Protein AF-0000000083111382 (afdb_homodimer)

Secondary structure (DSSP, 8-state):
-HHHHHHHHHHHHHHHHHHHHHHHHHHHHH-GGG--HHHHHHHHTS-HHHHHHH-SSHHHHHHTTHHHHHHHHHHHHHTS-TTS-HHHHHHHHHHH----HHHHHHHHHHHHHHTT-HHHHHHHHHHHHHHHHHHHHHHHHHTTTSTTHHHHHHHHHHHHHHHHHHHHHHHHHTTT-S-HHHHHHHHHHHHHTTSGGG-/-HHHHHHHHHHHHHHHHHHHHHHHHHHHHH-GGG--HHHHHHHHTS-HHHHHHH-SSHHHHHHTTHHHHHHHHHHHHHTS-TTS-HHHHHHHHHHH----HHHHHHHHHHHHHHTT-HHHHHHHHHHHHHHHHHHHHHHHHHTTTSTTHHHHHHHHHHHHHHHHHHHHHHHHHTTT-S-HHHHHHHHHHHHHTTSGGG-

InterPro domains:
  IPR001647 DNA-binding HTH domain, TetR-type [PF00440] (21-64)
  IPR001647 DNA-binding HTH domain, TetR-type [PR00455] (19-32)
  IPR001647 DNA-binding HTH domain, TetR-type [PR00455] (40-63)
  IPR001647 DNA-binding HTH domain, TetR-type [PS50977] (13-73)
  IPR009057 Homedomain-like superfamily [SSF46689] (7-80)
  IPR023772 DNA-binding HTH domain, TetR-type, conserved site [PS01081] (31-62)
  IPR050109 HTH-type, TetR-like transcriptional regulator [PTHR30055] (3-198)

Solvent-accessible surface area (backbone atoms only — not comparable to full-atom values): 20840 Å² total; per-residue (Å²): 119,70,66,60,56,49,51,54,51,48,48,47,51,48,48,46,48,51,42,37,52,43,37,51,51,47,30,67,74,61,32,53,91,67,55,50,63,64,56,40,13,55,75,52,71,44,47,54,69,57,42,44,74,73,31,87,42,80,68,44,55,75,51,69,58,47,69,61,50,51,52,48,49,48,51,44,46,69,70,43,63,88,84,51,42,53,66,57,38,51,52,52,29,60,68,64,49,91,61,64,62,64,57,52,47,46,45,22,37,37,39,52,72,38,53,82,38,65,64,58,47,37,51,52,39,53,49,40,52,53,48,12,50,46,42,16,51,52,46,34,70,75,35,70,83,46,83,68,33,68,61,53,15,43,34,48,9,31,24,51,29,32,21,48,50,41,25,45,45,53,37,18,64,61,68,54,70,68,60,62,71,58,43,36,50,54,34,46,48,38,46,50,54,23,42,53,94,65,90,118,70,65,59,54,50,50,53,50,49,49,48,51,47,49,46,48,50,42,38,51,42,36,51,50,47,31,67,74,61,33,52,90,68,53,50,66,64,56,40,12,55,74,51,72,44,49,54,67,58,40,45,73,71,32,87,43,80,68,43,55,74,50,69,57,49,69,60,50,50,53,48,48,47,50,42,45,70,69,43,64,89,84,51,42,52,66,58,37,51,51,51,27,60,67,62,50,89,61,62,62,64,58,53,46,47,45,21,37,39,41,51,72,39,56,82,35,65,64,60,49,39,50,52,40,53,49,38,53,53,47,12,50,48,41,15,49,52,45,34,69,76,36,70,83,46,83,68,31,68,60,52,15,42,33,50,8,31,25,51,28,31,21,49,50,39,26,46,44,52,38,16,64,62,69,55,71,70,60,64,70,58,42,36,50,54,33,47,47,38,48,49,54,22,42,54,93,64,90

Structure (mmCIF, N/CA/C/O backbone):
data_AF-0000000083111382-model_v1
#
loop_
_entity.id
_entity.type
_entity.pdbx_description
1 polymer 'TetR family transcriptional regulator'
#
loop_
_atom_site.group_PDB
_atom_site.id
_atom_site.type_symbol
_atom_site.label_atom_id
_atom_site.label_alt_id
_atom_site.label_comp_id
_atom_site.label_asym_id
_atom_site.label_entity_id
_atom_site.label_seq_id
_atom_site.pdbx_PDB_ins_code
_atom_site.Cartn_x
_atom_site.Cartn_y
_atom_site.Cartn_z
_atom_site.occupancy
_atom_site.B_iso_or_equiv
_atom_site.auth_seq_id
_atom_site.auth_comp_id
_atom_site.auth_asym_id
_atom_site.auth_atom_id
_atom_site.pdbx_PDB_model_num
ATOM 1 N N . MET A 1 1 ? 26.312 24.312 27.531 1 48.53 1 MET A N 1
ATOM 2 C CA . MET A 1 1 ? 26.391 23.5 26.312 1 48.53 1 MET A CA 1
ATOM 3 C C . MET A 1 1 ? 25 22.984 25.938 1 48.53 1 MET A C 1
ATOM 5 O O . MET A 1 1 ? 24.734 22.703 24.766 1 48.53 1 MET A O 1
ATOM 9 N N . THR A 1 2 ? 24.062 22.734 26.938 1 55.88 2 THR A N 1
ATOM 10 C CA . THR A 1 2 ? 22.734 22.203 26.688 1 55.88 2 THR A CA 1
ATOM 11 C C . THR A 1 2 ? 21.828 23.25 26.078 1 55.88 2 THR A C 1
ATOM 13 O O . THR A 1 2 ? 21.016 22.953 25.188 1 55.88 2 THR A O 1
ATOM 16 N N . ALA A 1 3 ? 22.047 24.375 26.562 1 59.69 3 ALA A N 1
ATOM 17 C CA . ALA A 1 3 ? 21.156 25.484 26.188 1 59.69 3 ALA A CA 1
ATOM 18 C C . ALA A 1 3 ? 21.422 25.922 24.75 1 59.69 3 ALA A C 1
ATOM 20 O O . ALA A 1 3 ? 20.5 26.266 24.016 1 59.69 3 ALA A O 1
ATOM 21 N N . SER A 1 4 ? 22.562 25.984 24.359 1 60.47 4 SER A N 1
ATOM 22 C CA . SER A 1 4 ? 22.969 26.391 23.016 1 60.47 4 SER A CA 1
ATOM 23 C C . SER A 1 4 ? 22.516 25.375 21.969 1 60.47 4 SER A C 1
ATOM 25 O O . SER A 1 4 ? 22.125 25.766 20.859 1 60.47 4 SER A O 1
ATOM 27 N N . THR A 1 5 ? 22.484 24.062 22.266 1 60 5 THR A N 1
ATOM 28 C CA . THR A 1 5 ? 22.031 22.969 21.406 1 60 5 THR A CA 1
ATOM 29 C C . THR A 1 5 ? 20.531 23.078 21.125 1 60 5 THR A C 1
ATOM 31 O O . THR A 1 5 ? 20.078 22.859 20 1 60 5 THR A O 1
ATOM 34 N N . ASN A 1 6 ? 19.906 23.703 22.141 1 65.94 6 ASN A N 1
ATOM 35 C CA . ASN A 1 6 ? 18.453 23.844 22.016 1 65.94 6 ASN A CA 1
ATOM 36 C C . ASN A 1 6 ? 18.094 24.984 21.062 1 65.94 6 ASN A C 1
ATOM 38 O O . ASN A 1 6 ? 17.156 24.844 20.266 1 65.94 6 ASN A O 1
ATOM 42 N N . ARG A 1 7 ? 18.859 26.016 21.172 1 67.06 7 ARG A N 1
ATOM 43 C CA . ARG A 1 7 ? 18.562 27.172 20.328 1 67.06 7 ARG A CA 1
ATOM 44 C C . ARG A 1 7 ? 18.875 26.875 18.859 1 67.06 7 ARG A C 1
ATOM 46 O O . ARG A 1 7 ? 18.125 27.266 17.969 1 67.06 7 ARG A O 1
ATOM 53 N N . HIS A 1 8 ? 20.047 26.219 18.656 1 66.25 8 HIS A N 1
ATOM 54 C CA . HIS A 1 8 ? 20.438 25.859 17.297 1 66.25 8 HIS A CA 1
ATOM 55 C C . HIS A 1 8 ? 19.438 24.906 16.672 1 66.25 8 HIS A C 1
ATOM 57 O O . HIS A 1 8 ? 19.078 25.062 15.492 1 66.25 8 HIS A O 1
ATOM 63 N N . GLU A 1 9 ? 18.969 23.984 17.438 1 67.12 9 GLU A N 1
ATOM 64 C CA . GLU A 1 9 ? 17.953 23.047 16.953 1 67.12 9 GLU A CA 1
ATOM 65 C C . GLU A 1 9 ? 16.641 23.75 16.656 1 67.12 9 GLU A C 1
ATOM 67 O O . GLU A 1 9 ? 15.977 23.422 15.664 1 67.12 9 GLU A O 1
ATOM 72 N N . LEU A 1 10 ? 16.344 24.672 17.453 1 65.19 10 LEU A N 1
ATOM 73 C CA . LEU A 1 10 ? 15.117 25.438 17.25 1 65.19 10 LEU A CA 1
ATOM 74 C C . LEU A 1 10 ? 15.234 26.312 16 1 65.19 10 LEU A C 1
ATOM 76 O O . LEU A 1 10 ? 14.266 26.438 15.242 1 65.19 10 LEU A O 1
ATOM 80 N N . ARG A 1 11 ? 16.328 26.875 15.859 1 66.81 11 ARG A N 1
ATOM 81 C CA . ARG A 1 11 ? 16.547 27.688 14.672 1 66.81 11 ARG A CA 1
ATOM 82 C C . ARG A 1 11 ? 16.5 26.844 13.406 1 66.81 11 ARG A C 1
ATOM 84 O O . ARG A 1 11 ? 15.93 27.266 12.391 1 66.81 11 ARG A O 1
ATOM 91 N N . ARG A 1 12 ? 17.078 25.703 13.461 1 66.81 12 ARG A N 1
ATOM 92 C CA . ARG A 1 12 ? 17.078 24.781 12.32 1 66.81 12 ARG A CA 1
ATOM 93 C C . ARG A 1 12 ? 15.656 24.344 11.984 1 66.81 12 ARG A C 1
ATOM 95 O O . ARG A 1 12 ? 15.289 24.266 10.812 1 66.81 12 ARG A O 1
ATOM 102 N N . ARG A 1 13 ? 14.938 24.062 12.977 1 70.12 13 ARG A N 1
ATOM 103 C CA . ARG A 1 13 ? 13.547 23.672 12.789 1 70.12 13 ARG A CA 1
ATOM 104 C C . ARG A 1 13 ? 12.734 24.812 12.188 1 70.12 13 ARG A C 1
ATOM 106 O O . ARG A 1 13 ? 11.883 24.594 11.328 1 70.12 13 ARG A O 1
ATOM 113 N N . SER A 1 14 ? 13.148 25.875 12.672 1 76.5 14 SER A N 1
ATOM 114 C CA . SER A 1 14 ? 12.461 27.062 12.164 1 76.5 14 SER A CA 1
ATOM 115 C C . SER A 1 14 ? 12.781 27.297 10.695 1 76.5 14 SER A C 1
ATOM 117 O O . SER A 1 14 ? 11.891 27.547 9.883 1 76.5 14 SER A O 1
ATOM 119 N N . THR A 1 15 ? 14.078 27.094 10.383 1 82.88 15 THR A N 1
ATOM 120 C CA . THR A 1 15 ? 14.492 27.266 9 1 82.88 15 THR A CA 1
ATOM 121 C C . THR A 1 15 ? 13.891 26.188 8.102 1 82.88 15 THR A C 1
ATOM 123 O O . THR A 1 15 ? 13.406 26.469 7.012 1 82.88 15 THR A O 1
ATOM 126 N N . HIS A 1 16 ? 13.891 25.047 8.625 1 88.44 16 HIS A N 1
ATOM 127 C CA . HIS A 1 16 ? 13.328 23.922 7.898 1 88.44 16 HIS A CA 1
ATOM 128 C C . HIS A 1 16 ? 11.859 24.156 7.562 1 88.44 16 HIS A C 1
ATOM 130 O O . HIS A 1 16 ? 11.438 23.969 6.422 1 88.44 16 HIS A O 1
ATOM 136 N N . GLU A 1 17 ? 11.234 24.625 8.523 1 85.5 17 GLU A N 1
ATOM 137 C CA . GLU A 1 17 ? 9.805 24.859 8.344 1 85.5 17 GLU A CA 1
ATOM 138 C C . GLU A 1 17 ? 9.555 26.047 7.414 1 85.5 17 GLU A C 1
ATOM 140 O O . GLU A 1 17 ? 8.633 26.016 6.598 1 85.5 17 GLU A O 1
ATOM 145 N N . ALA A 1 18 ? 10.359 27.031 7.609 1 85.62 18 ALA A N 1
ATOM 146 C CA . ALA A 1 18 ? 10.227 28.188 6.727 1 85.62 18 ALA A CA 1
ATOM 147 C C . ALA A 1 18 ? 10.477 27.797 5.273 1 85.62 18 ALA A C 1
ATOM 149 O O . ALA A 1 18 ? 9.742 28.234 4.379 1 85.62 18 ALA A O 1
ATOM 150 N N . LEU A 1 19 ? 11.43 26.984 5.102 1 90.25 19 LEU A N 1
ATOM 151 C CA . LEU A 1 19 ? 11.766 26.5 3.768 1 90.25 19 LEU A CA 1
ATOM 152 C C . LEU A 1 19 ? 10.641 25.641 3.211 1 90.25 19 LEU A C 1
ATOM 154 O O . LEU A 1 19 ? 10.289 25.75 2.035 1 90.25 19 LEU A O 1
ATOM 158 N N . ARG A 1 20 ? 10.133 24.875 4.055 1 88.31 20 ARG A N 1
ATOM 159 C CA . ARG A 1 20 ? 9.031 24.016 3.648 1 88.31 20 ARG A CA 1
ATOM 160 C C . ARG A 1 20 ? 7.82 24.844 3.219 1 88.31 20 ARG A C 1
ATOM 162 O O . ARG A 1 20 ? 7.234 24.594 2.166 1 88.31 20 ARG A O 1
ATOM 169 N N . GLN A 1 21 ? 7.547 25.828 3.984 1 84.69 21 GLN A N 1
ATOM 170 C CA . GLN A 1 21 ? 6.383 26.656 3.689 1 84.69 21 GLN A CA 1
ATOM 171 C C . GLN A 1 21 ? 6.562 27.406 2.373 1 84.69 21 GLN A C 1
ATOM 173 O O . GLN A 1 21 ? 5.625 27.516 1.577 1 84.69 21 GLN A O 1
ATOM 178 N N . ALA A 1 22 ? 7.715 27.859 2.221 1 88.12 22 ALA A N 1
ATOM 179 C CA . ALA A 1 22 ? 8.016 28.531 0.967 1 88.12 22 ALA A CA 1
ATOM 180 C C . ALA A 1 22 ? 7.879 27.594 -0.223 1 88.12 22 ALA A C 1
ATOM 182 O O . ALA A 1 22 ? 7.316 27.969 -1.257 1 88.12 22 ALA A O 1
ATOM 183 N N . ALA A 1 23 ? 8.367 26.469 -0.04 1 89.88 23 ALA A N 1
ATOM 184 C CA . ALA A 1 23 ? 8.297 25.484 -1.109 1 89.88 23 ALA A CA 1
ATOM 185 C C . ALA A 1 23 ? 6.855 25.094 -1.409 1 89.88 23 ALA A C 1
ATOM 187 O O . ALA A 1 23 ? 6.453 25.016 -2.574 1 89.88 23 ALA A O 1
ATOM 188 N N . LEU A 1 24 ? 6.113 24.922 -0.392 1 84.69 24 LEU A N 1
ATOM 189 C CA . LEU A 1 24 ? 4.715 24.531 -0.548 1 84.69 24 LEU A CA 1
ATOM 190 C C . LEU A 1 24 ? 3.93 25.625 -1.271 1 84.69 24 LEU A C 1
ATOM 192 O O . LEU A 1 24 ? 3.061 25.328 -2.096 1 84.69 24 LEU A O 1
ATOM 196 N N . LYS A 1 25 ? 4.266 26.812 -0.971 1 84.88 25 LYS A N 1
ATOM 197 C CA . LYS A 1 25 ? 3.627 27.938 -1.66 1 84.88 25 LYS A CA 1
ATOM 198 C C . LYS A 1 25 ? 3.965 27.938 -3.148 1 84.88 25 LYS A C 1
ATOM 200 O O . LYS A 1 25 ? 3.1 28.188 -3.986 1 84.88 25 LYS A O 1
ATOM 205 N N . CYS A 1 26 ? 5.156 27.641 -3.404 1 88.94 26 CYS A N 1
ATOM 206 C CA . CYS A 1 26 ? 5.59 27.562 -4.797 1 88.94 26 CYS A CA 1
ATOM 207 C C . CYS A 1 26 ? 4.852 26.453 -5.531 1 88.94 26 CYS A C 1
ATOM 209 O O . CYS A 1 26 ? 4.395 26.656 -6.66 1 88.94 26 CYS A O 1
ATOM 211 N N . PHE A 1 27 ? 4.715 25.297 -4.867 1 84.38 27 PHE A N 1
ATOM 212 C CA . PHE A 1 27 ? 3.998 24.172 -5.461 1 84.38 27 PHE A CA 1
ATOM 213 C C . PHE A 1 27 ? 2.543 24.547 -5.727 1 84.38 27 PHE A C 1
ATOM 215 O O . PHE A 1 27 ? 1.982 24.172 -6.762 1 84.38 27 PHE A O 1
ATOM 222 N N . ALA A 1 28 ? 2.023 25.25 -4.816 1 80.75 28 ALA A N 1
ATOM 223 C CA . ALA A 1 28 ? 0.614 25.625 -4.918 1 80.75 28 ALA A CA 1
ATOM 224 C C . ALA A 1 28 ? 0.381 26.562 -6.098 1 80.75 28 ALA A C 1
ATOM 226 O O . ALA A 1 28 ? -0.639 26.469 -6.785 1 80.75 28 ALA A O 1
ATOM 227 N N . HIS A 1 29 ? 1.332 27.406 -6.363 1 83.38 29 HIS A N 1
ATOM 228 C CA . HIS A 1 29 ? 1.178 28.438 -7.375 1 83.38 29 HIS A CA 1
ATOM 229 C C . HIS A 1 29 ? 1.538 27.922 -8.758 1 83.38 29 HIS A C 1
ATOM 231 O O . HIS A 1 29 ? 0.848 28.219 -9.742 1 83.38 29 HIS A O 1
ATOM 237 N N . LYS A 1 30 ? 2.586 27.078 -8.828 1 86.5 30 LYS A N 1
ATOM 238 C CA . LYS A 1 30 ? 3.143 26.75 -10.141 1 86.5 30 LYS A CA 1
ATOM 239 C C . LYS A 1 30 ? 2.922 25.281 -10.484 1 86.5 30 LYS A C 1
ATOM 241 O O . LYS A 1 30 ? 3.096 24.875 -11.633 1 86.5 30 LYS A O 1
ATOM 246 N N . GLY A 1 31 ? 2.467 24.562 -9.461 1 80.5 31 GLY A N 1
ATOM 247 C CA . GLY A 1 31 ? 2.404 23.125 -9.664 1 80.5 31 GLY A CA 1
ATOM 248 C C . GLY A 1 31 ? 3.703 22.422 -9.328 1 80.5 31 GLY A C 1
ATOM 249 O O . GLY A 1 31 ? 4.785 22.922 -9.625 1 80.5 31 GLY A O 1
ATOM 250 N N . PHE A 1 32 ? 3.639 21.375 -8.781 1 80.5 32 PHE A N 1
ATOM 251 C CA . PHE A 1 32 ? 4.789 20.625 -8.289 1 80.5 32 PHE A CA 1
ATOM 252 C C . PHE A 1 32 ? 5.758 20.312 -9.422 1 80.5 32 PHE A C 1
ATOM 254 O O . PHE A 1 32 ? 6.969 20.484 -9.273 1 80.5 32 PHE A O 1
ATOM 261 N N . ALA A 1 33 ? 5.215 19.844 -10.516 1 78 33 ALA A N 1
ATOM 262 C CA . ALA A 1 33 ? 6.039 19.406 -11.633 1 78 33 ALA A CA 1
ATOM 263 C C . ALA A 1 33 ? 6.75 20.594 -12.281 1 78 33 ALA A C 1
ATOM 265 O O . ALA A 1 33 ? 7.781 20.422 -12.945 1 78 33 ALA A O 1
ATOM 266 N N . ASN A 1 34 ? 6.332 21.688 -12 1 84.94 34 ASN A N 1
ATOM 267 C CA . ASN A 1 34 ? 6.82 22.875 -12.711 1 84.94 34 ASN A CA 1
ATOM 268 C C . ASN A 1 34 ? 7.809 23.672 -11.867 1 84.94 34 ASN A C 1
ATOM 270 O O . ASN A 1 34 ? 8.234 24.75 -12.266 1 84.94 34 ASN A O 1
ATOM 274 N N . VAL A 1 35 ? 8.062 23.188 -10.742 1 89.06 35 VAL A N 1
ATOM 275 C CA . VAL A 1 35 ? 8.961 23.906 -9.844 1 89.06 35 VAL A CA 1
ATOM 276 C C . VAL A 1 35 ? 10.266 23.125 -9.688 1 89.06 35 VAL A C 1
ATOM 278 O O . VAL A 1 35 ? 10.242 21.906 -9.492 1 89.06 35 VAL A O 1
ATOM 281 N N . THR A 1 36 ? 11.328 23.812 -9.875 1 90.69 36 THR A N 1
ATOM 282 C CA . THR A 1 36 ? 12.625 23.188 -9.688 1 90.69 36 THR A CA 1
ATOM 283 C C . THR A 1 36 ? 13.18 23.484 -8.297 1 90.69 36 THR A C 1
ATOM 285 O O . THR A 1 36 ? 12.695 24.391 -7.609 1 90.69 36 THR A O 1
ATOM 288 N N . VAL A 1 37 ? 14.172 22.75 -7.945 1 92.06 37 VAL A N 1
ATOM 289 C CA . VAL A 1 37 ? 14.812 22.969 -6.652 1 92.06 37 VAL A CA 1
ATOM 290 C C . VAL A 1 37 ? 15.508 24.328 -6.645 1 92.06 37 VAL A C 1
ATOM 292 O O . VAL A 1 37 ? 15.523 25.016 -5.625 1 92.06 37 VAL A O 1
ATOM 295 N N . ILE A 1 38 ? 16.047 24.656 -7.746 1 92.88 38 ILE A N 1
ATOM 296 C CA . ILE A 1 38 ? 16.719 25.953 -7.871 1 92.88 38 ILE A CA 1
ATOM 297 C C . ILE A 1 38 ? 15.711 27.078 -7.594 1 92.88 38 ILE A C 1
ATOM 299 O O . ILE A 1 38 ? 16 28 -6.84 1 92.88 38 ILE A O 1
ATOM 303 N N . GLU A 1 39 ? 14.57 27.016 -8.125 1 92.88 39 GLU A N 1
ATOM 304 C CA . GLU A 1 39 ? 13.516 28 -7.91 1 92.88 39 GLU A CA 1
ATOM 305 C C . GLU A 1 39 ? 13.055 28 -6.457 1 92.88 39 GLU A C 1
ATOM 307 O O . GLU A 1 39 ? 12.82 29.062 -5.871 1 92.88 39 GLU A O 1
ATOM 312 N N . LEU A 1 40 ? 12.938 26.812 -5.898 1 92.69 40 LEU A N 1
ATOM 313 C CA . LEU A 1 40 ? 12.531 26.703 -4.504 1 92.69 40 LEU A CA 1
ATOM 314 C C . LEU A 1 40 ? 13.539 27.375 -3.584 1 92.69 40 LEU A C 1
ATOM 316 O O . LEU A 1 40 ? 13.156 28.109 -2.668 1 92.69 40 LEU A O 1
ATOM 320 N N . ALA A 1 41 ? 14.781 27.094 -3.869 1 92.81 41 ALA A N 1
ATOM 321 C CA . ALA A 1 41 ? 15.852 27.703 -3.074 1 92.81 41 ALA A CA 1
ATOM 322 C C . ALA A 1 41 ? 15.828 29.219 -3.186 1 92.81 41 ALA A C 1
ATOM 324 O O . ALA A 1 41 ? 15.898 29.922 -2.176 1 92.81 41 ALA A O 1
ATOM 325 N N . ARG A 1 42 ? 15.688 29.688 -4.371 1 92 42 ARG A N 1
ATOM 326 C CA . ARG A 1 42 ? 15.648 31.125 -4.629 1 92 42 ARG A CA 1
ATOM 327 C C . ARG A 1 42 ? 14.484 31.781 -3.9 1 92 42 ARG A C 1
ATOM 329 O O . ARG A 1 42 ? 14.656 32.812 -3.238 1 92 42 ARG A O 1
ATOM 336 N N . GLU A 1 43 ? 13.367 31.203 -3.979 1 89.75 43 GLU A N 1
ATOM 337 C CA . GLU A 1 43 ? 12.164 31.734 -3.352 1 89.75 43 GLU A CA 1
ATOM 338 C C . GLU A 1 43 ? 12.281 31.734 -1.829 1 89.75 43 GLU A C 1
ATOM 340 O O . GLU A 1 43 ? 11.75 32.625 -1.155 1 89.75 43 GLU A O 1
ATOM 345 N N . ALA A 1 44 ? 12.992 30.766 -1.365 1 88.44 44 ALA A N 1
ATOM 346 C CA . ALA A 1 44 ? 13.18 30.641 0.078 1 88.44 44 ALA A CA 1
ATOM 347 C C . ALA A 1 44 ? 14.352 31.484 0.56 1 88.44 44 ALA A C 1
ATOM 349 O O . ALA A 1 44 ? 14.602 31.578 1.764 1 88.44 44 ALA A O 1
ATOM 350 N N . GLY A 1 45 ? 15.102 32.031 -0.333 1 89.81 45 GLY A N 1
ATOM 351 C CA . GLY A 1 45 ? 16.219 32.906 0.01 1 89.81 45 GLY A CA 1
ATOM 352 C C . GLY A 1 45 ? 17.453 32.156 0.461 1 89.81 45 GLY A C 1
ATOM 353 O O . GLY A 1 45 ? 18.188 32.625 1.326 1 89.81 45 GLY A O 1
ATOM 354 N N . VAL A 1 46 ? 17.516 30.969 0.028 1 93.38 46 VAL A N 1
ATOM 355 C CA . VAL A 1 46 ? 18.672 30.156 0.401 1 93.38 46 VAL A CA 1
ATOM 356 C C . VAL A 1 46 ? 19.344 29.609 -0.854 1 93.38 46 VAL A C 1
ATOM 358 O O . VAL A 1 46 ? 18.828 29.781 -1.965 1 93.38 46 VAL A O 1
ATOM 361 N N . THR A 1 47 ? 20.516 29.016 -0.659 1 93.69 47 THR A N 1
ATOM 362 C CA . THR A 1 47 ? 21.188 28.344 -1.762 1 93.69 47 THR A CA 1
ATOM 363 C C . THR A 1 47 ? 20.625 26.938 -1.979 1 93.69 47 THR A C 1
ATOM 365 O O . THR A 1 47 ? 19.969 26.391 -1.096 1 93.69 47 THR A O 1
ATOM 368 N N . GLU A 1 48 ? 20.875 26.438 -3.096 1 93.62 48 GLU A N 1
ATOM 369 C CA . GLU A 1 48 ? 20.516 25.047 -3.371 1 93.62 48 GLU A CA 1
ATOM 370 C C . GLU A 1 48 ? 21.156 24.109 -2.363 1 93.62 48 GLU A C 1
ATOM 372 O O . GLU A 1 48 ? 20.516 23.141 -1.929 1 93.62 48 GLU A O 1
ATOM 377 N N . ARG A 1 49 ? 22.359 24.453 -2.09 1 93.81 49 ARG A N 1
ATOM 378 C CA . ARG A 1 49 ? 23.078 23.625 -1.125 1 93.81 49 ARG A CA 1
ATOM 379 C C . ARG A 1 49 ? 22.359 23.609 0.225 1 93.81 49 ARG A C 1
ATOM 381 O O . ARG A 1 49 ? 22.203 22.562 0.834 1 93.81 49 ARG A O 1
ATOM 388 N N . THR A 1 50 ? 21.938 24.781 0.615 1 92.38 50 THR A N 1
ATOM 389 C CA . THR A 1 50 ? 21.203 24.906 1.871 1 92.38 50 THR A CA 1
ATOM 390 C C . THR A 1 50 ? 19.891 24.141 1.799 1 92.38 50 THR A C 1
ATOM 392 O O . THR A 1 50 ? 19.5 23.469 2.76 1 92.38 50 THR A O 1
ATOM 395 N N . PHE A 1 51 ? 19.219 24.266 0.595 1 93.94 51 PHE A N 1
ATOM 396 C CA . PHE A 1 51 ? 17.969 23.531 0.419 1 93.94 51 PHE A CA 1
ATOM 397 C C . PHE A 1 51 ? 18.172 22.031 0.619 1 93.94 51 PHE A C 1
ATOM 399 O O . PHE A 1 51 ? 17.453 21.406 1.388 1 93.94 51 PHE A O 1
ATOM 406 N N . PHE A 1 52 ? 19.234 21.516 0.082 1 93.81 52 PHE A N 1
ATOM 407 C CA . PHE A 1 52 ? 19.484 20.078 0.093 1 93.81 52 PHE A CA 1
ATOM 408 C C . PHE A 1 52 ? 19.953 19.625 1.468 1 93.81 52 PHE A C 1
ATOM 410 O O . PHE A 1 52 ? 19.875 18.438 1.798 1 93.81 52 PHE A O 1
ATOM 417 N N . ARG A 1 53 ? 20.422 20.562 2.248 1 93.62 53 ARG A N 1
ATOM 418 C CA . ARG A 1 53 ? 20.719 20.234 3.639 1 93.62 53 ARG A CA 1
ATOM 419 C C . ARG A 1 53 ? 19.453 19.906 4.414 1 93.62 53 ARG A C 1
ATOM 421 O O . ARG A 1 53 ? 19.469 19.078 5.328 1 93.62 53 ARG A O 1
ATOM 428 N N . HIS A 1 54 ? 18.359 20.5 3.922 1 92.69 54 HIS A N 1
ATOM 429 C CA . HIS A 1 54 ? 17.109 20.328 4.641 1 92.69 54 HIS A CA 1
ATOM 430 C C . HIS A 1 54 ? 16.219 19.266 3.971 1 92.69 54 HIS A C 1
ATOM 432 O O . HIS A 1 54 ? 15.484 18.547 4.645 1 92.69 54 HIS A O 1
ATOM 438 N N . PHE A 1 55 ? 16.281 19.266 2.664 1 92.44 55 PHE A N 1
ATOM 439 C CA . PHE A 1 55 ? 15.43 18.359 1.902 1 92.44 55 PHE A CA 1
ATOM 440 C C . PHE A 1 55 ? 16.234 17.641 0.824 1 92.44 55 PHE A C 1
ATOM 442 O O . PHE A 1 55 ? 16.547 18.219 -0.217 1 92.44 55 PHE A O 1
ATOM 449 N N . PRO A 1 56 ? 16.391 16.375 1.033 1 88.56 56 PRO A N 1
ATOM 450 C CA . PRO A 1 56 ? 17.219 15.633 0.071 1 88.56 56 PRO A CA 1
ATOM 451 C C . PRO A 1 56 ? 16.609 15.602 -1.327 1 88.56 56 PRO A C 1
ATOM 453 O O . PRO A 1 56 ? 17.312 15.391 -2.312 1 88.56 56 PRO A O 1
ATOM 456 N N . THR A 1 57 ? 15.273 15.711 -1.387 1 84.06 57 THR A N 1
ATOM 457 C CA . THR A 1 57 ? 14.578 15.766 -2.668 1 84.06 57 THR A CA 1
ATOM 458 C C . THR A 1 57 ? 13.414 16.75 -2.609 1 84.06 57 THR A C 1
ATOM 460 O O . THR A 1 57 ? 12.984 17.156 -1.524 1 84.06 57 THR A O 1
ATOM 463 N N . LYS A 1 58 ? 12.945 17.062 -3.771 1 84.88 58 LYS A N 1
ATOM 464 C CA . LYS A 1 58 ? 11.766 17.922 -3.881 1 84.88 58 LYS A CA 1
ATOM 465 C C . LYS A 1 58 ? 10.555 17.266 -3.215 1 84.88 58 LYS A C 1
ATOM 467 O O . LYS A 1 58 ? 9.773 17.938 -2.539 1 84.88 58 LYS A O 1
ATOM 472 N N . GLU A 1 59 ? 10.43 15.961 -3.316 1 80.69 59 GLU A N 1
ATOM 473 C CA . GLU A 1 59 ? 9.305 15.195 -2.775 1 80.69 59 GLU A CA 1
ATOM 474 C C . GLU A 1 59 ? 9.336 15.18 -1.251 1 80.69 59 GLU A C 1
ATOM 476 O O . GLU A 1 59 ? 8.281 15.148 -0.606 1 80.69 59 GLU A O 1
ATOM 481 N N . ALA A 1 60 ? 10.508 15.297 -0.746 1 83.88 60 ALA A N 1
ATOM 482 C CA . ALA A 1 60 ? 10.664 15.273 0.707 1 83.88 60 ALA A CA 1
ATOM 483 C C . ALA A 1 60 ? 9.953 16.453 1.356 1 83.88 60 ALA A C 1
ATOM 485 O O . ALA A 1 60 ? 9.5 16.359 2.502 1 83.88 60 ALA A O 1
ATOM 486 N N . VAL A 1 61 ? 9.789 17.531 0.628 1 86 61 VAL A N 1
ATOM 487 C CA . VAL A 1 61 ? 9.117 18.719 1.141 1 86 61 VAL A CA 1
ATOM 488 C C . VAL A 1 61 ? 7.66 18.391 1.452 1 86 61 VAL A C 1
ATOM 490 O O . VAL A 1 61 ? 7.125 18.844 2.471 1 86 61 VAL A O 1
ATOM 493 N N . LEU A 1 62 ? 7.051 17.594 0.629 1 81.44 62 LEU A N 1
ATOM 494 C CA . LEU A 1 62 ? 5.633 17.281 0.75 1 81.44 62 LEU A CA 1
ATOM 495 C C . LEU A 1 62 ? 5.379 16.359 1.938 1 81.44 62 LEU A C 1
ATOM 497 O O . LEU A 1 62 ? 4.301 16.391 2.535 1 81.44 62 LEU A O 1
ATOM 501 N N . PHE A 1 63 ? 6.438 15.602 2.35 1 80.25 63 PHE A N 1
ATOM 502 C CA . PHE A 1 63 ? 6.23 14.555 3.348 1 80.25 63 PHE A CA 1
ATOM 503 C C . PHE A 1 63 ? 7.008 14.859 4.621 1 80.25 63 PHE A C 1
ATOM 505 O O . PHE A 1 63 ? 7.148 14 5.492 1 80.25 63 PHE A O 1
ATOM 512 N N . ALA A 1 64 ? 7.578 16.031 4.797 1 79.88 64 ALA A N 1
ATOM 513 C CA . ALA A 1 64 ? 8.477 16.406 5.879 1 79.88 64 ALA A CA 1
ATOM 514 C C . ALA A 1 64 ? 7.812 16.234 7.238 1 79.88 64 ALA A C 1
ATOM 516 O O . ALA A 1 64 ? 8.492 16.016 8.25 1 79.88 64 ALA A O 1
ATOM 517 N N . ASP A 1 65 ? 6.5 16.188 7.398 1 77.5 65 ASP A N 1
ATOM 518 C CA . ASP A 1 65 ? 5.848 16.078 8.695 1 77.5 65 ASP A CA 1
ATOM 519 C C . ASP A 1 65 ? 5.176 14.711 8.867 1 77.5 65 ASP A C 1
ATOM 521 O O . ASP A 1 65 ? 4.285 14.547 9.703 1 77.5 65 ASP A O 1
ATOM 525 N N . TYR A 1 66 ? 5.723 13.797 8.188 1 78.62 66 TYR A N 1
ATOM 526 C CA . TYR A 1 66 ? 5.117 12.469 8.148 1 78.62 66 TYR A CA 1
ATOM 527 C C . TYR A 1 66 ? 5.168 11.805 9.516 1 78.62 66 TYR A C 1
ATOM 529 O O . TYR A 1 66 ? 4.156 11.305 10.008 1 78.62 66 TYR A O 1
ATOM 537 N N . GLU A 1 67 ? 6.285 11.891 10.203 1 80.69 67 GLU A N 1
ATOM 538 C CA . GLU A 1 67 ? 6.422 11.25 11.508 1 80.69 67 GLU A CA 1
ATOM 539 C C . GLU A 1 67 ? 5.516 11.914 12.539 1 80.69 67 GLU A C 1
ATOM 541 O O . GLU A 1 67 ? 4.898 11.234 13.359 1 80.69 67 GLU A O 1
ATOM 546 N N . THR A 1 68 ? 5.441 13.25 12.469 1 82.31 68 THR A N 1
ATOM 547 C CA . THR A 1 68 ? 4.574 13.992 13.375 1 82.31 68 THR A CA 1
ATOM 548 C C . THR A 1 68 ? 3.107 13.648 13.133 1 82.31 68 THR A C 1
ATOM 550 O O . THR A 1 68 ? 2.32 13.547 14.07 1 82.31 68 THR A O 1
ATOM 553 N N . GLN A 1 69 ? 2.795 13.414 11.922 1 84.62 69 GLN A N 1
ATOM 554 C CA . GLN A 1 69 ? 1.425 13.062 11.57 1 84.62 69 GLN A CA 1
ATOM 555 C C . GLN A 1 69 ? 1.06 11.68 12.109 1 84.62 69 GLN A C 1
ATOM 557 O O . GLN A 1 69 ? -0.06 11.469 12.578 1 84.62 69 GLN A O 1
ATOM 562 N N . LEU A 1 70 ? 1.987 10.75 12.086 1 88.75 70 LEU A N 1
ATOM 563 C CA . LEU A 1 70 ? 1.758 9.414 12.617 1 88.75 70 LEU A CA 1
ATOM 564 C C . LEU A 1 70 ? 1.518 9.461 14.125 1 88.75 70 LEU A C 1
ATOM 566 O O . LEU A 1 70 ? 0.604 8.805 14.633 1 88.75 70 LEU A O 1
ATOM 570 N N . GLU A 1 71 ? 2.367 10.234 14.773 1 90.38 71 GLU A N 1
ATOM 571 C CA . GLU A 1 71 ? 2.238 10.375 16.219 1 90.38 71 GLU A CA 1
ATOM 572 C C . GLU A 1 71 ? 0.893 10.984 16.594 1 90.38 71 GLU A C 1
ATOM 574 O O . GLU A 1 71 ? 0.245 10.539 17.547 1 90.38 71 GLU A O 1
ATOM 579 N N . TRP A 1 72 ? 0.555 11.961 15.875 1 90.31 72 TRP A N 1
ATOM 580 C CA . TRP A 1 72 ? -0.73 12.602 16.125 1 90.31 72 TRP A CA 1
ATOM 581 C C . TRP A 1 72 ? -1.879 11.617 15.938 1 90.31 72 TRP A C 1
ATOM 583 O O . TRP A 1 72 ? -2.789 11.555 16.766 1 90.31 72 TRP A O 1
ATOM 593 N N . LEU A 1 73 ? -1.879 10.859 14.867 1 92.62 73 LEU A N 1
ATOM 594 C CA . LEU A 1 73 ? -2.938 9.883 14.609 1 92.62 73 LEU A CA 1
ATOM 595 C C . LEU A 1 73 ? -3.025 8.867 15.75 1 92.62 73 LEU A C 1
ATOM 597 O O . LEU A 1 73 ? -4.117 8.555 16.219 1 92.62 73 LEU A O 1
ATOM 601 N N . ALA A 1 74 ? -1.864 8.391 16.125 1 94.69 74 ALA A N 1
ATOM 602 C CA . ALA A 1 74 ? -1.827 7.426 17.219 1 94.69 74 ALA A CA 1
ATOM 603 C C . ALA A 1 74 ? -2.451 8.008 18.484 1 94.69 74 ALA A C 1
ATOM 605 O O . ALA A 1 74 ? -3.252 7.348 19.156 1 94.69 74 ALA A O 1
ATOM 606 N N . GLU A 1 75 ? -2.129 9.227 18.766 1 94.06 75 GLU A N 1
ATOM 607 C CA . GLU A 1 75 ? -2.648 9.898 19.953 1 94.06 75 GLU A CA 1
ATOM 608 C C . GLU A 1 75 ? -4.148 10.141 19.844 1 94.06 75 GLU A C 1
ATOM 610 O O . GLU A 1 75 ? -4.891 9.953 20.812 1 94.06 75 GLU A O 1
ATOM 615 N N . ALA A 1 76 ? -4.555 10.641 18.688 1 94.56 76 ALA A N 1
ATOM 616 C CA . ALA A 1 76 ? -5.973 10.891 18.453 1 94.56 76 ALA A CA 1
ATOM 617 C C . ALA A 1 76 ? -6.793 9.617 18.625 1 94.56 76 ALA A C 1
ATOM 619 O O . ALA A 1 76 ? -7.848 9.633 19.266 1 94.56 76 ALA A O 1
ATOM 620 N N . LEU A 1 77 ? -6.305 8.523 18.109 1 96.25 77 LEU A N 1
ATOM 621 C CA . LEU A 1 77 ? -6.984 7.234 18.219 1 96.25 77 LEU A CA 1
ATOM 622 C C . LEU A 1 77 ? -7.043 6.773 19.672 1 96.25 77 LEU A C 1
ATOM 624 O O . LEU A 1 77 ? -8.078 6.281 20.125 1 96.25 77 LEU A O 1
ATOM 628 N N . ALA A 1 78 ? -5.945 6.953 20.359 1 94.62 78 ALA A N 1
ATOM 629 C CA . ALA A 1 78 ? -5.844 6.504 21.734 1 94.62 78 ALA A CA 1
ATOM 630 C C . ALA A 1 78 ? -6.855 7.23 22.625 1 94.62 78 ALA A C 1
ATOM 632 O O . ALA A 1 78 ? -7.254 6.715 23.672 1 94.62 78 ALA A O 1
ATOM 633 N N . GLN A 1 79 ? -7.277 8.422 22.219 1 94.5 79 GLN A N 1
ATOM 634 C CA . GLN A 1 79 ? -8.172 9.25 23.016 1 94.5 79 GLN A CA 1
ATOM 635 C C . GLN A 1 79 ? -9.633 8.922 22.719 1 94.5 79 GLN A C 1
ATOM 637 O O . GLN A 1 79 ? -10.531 9.438 23.391 1 94.5 79 GLN A O 1
ATOM 642 N N . ARG A 1 80 ? -9.875 8.07 21.766 1 95.75 80 ARG A N 1
ATOM 643 C CA . ARG A 1 80 ? -11.25 7.75 21.391 1 95.75 80 ARG A CA 1
ATOM 644 C C . ARG A 1 80 ? -11.906 6.871 22.453 1 95.75 80 ARG A C 1
ATOM 646 O O . ARG A 1 80 ? -11.25 6.02 23.062 1 95.75 80 ARG A O 1
ATOM 653 N N . PRO A 1 81 ? -13.266 6.992 22.641 1 95.44 81 PRO A N 1
ATOM 654 C CA . PRO A 1 81 ? -13.969 6.141 23.609 1 95.44 81 PRO A CA 1
ATOM 655 C C . PRO A 1 81 ? -13.859 4.656 23.281 1 95.44 81 PRO A C 1
ATOM 657 O O . PRO A 1 81 ? -13.938 4.27 22.109 1 95.44 81 PRO A O 1
ATOM 660 N N . PRO A 1 82 ? -13.664 3.83 24.312 1 90.94 82 PRO A N 1
ATOM 661 C CA . PRO A 1 82 ? -13.5 2.396 24.078 1 90.94 82 PRO A CA 1
ATOM 662 C C . PRO A 1 82 ? -14.734 1.751 23.453 1 90.94 82 PRO A C 1
ATOM 664 O O . PRO A 1 82 ? -14.625 0.719 22.781 1 90.94 82 PRO A O 1
ATOM 667 N N . ASP A 1 83 ? -15.859 2.328 23.578 1 91.69 83 ASP A N 1
ATOM 668 C CA . ASP A 1 83 ? -17.094 1.727 23.094 1 91.69 83 ASP A CA 1
ATOM 669 C C . ASP A 1 83 ? -17.469 2.258 21.719 1 91.69 83 ASP A C 1
ATOM 671 O O . ASP A 1 83 ? -18.453 1.809 21.109 1 91.69 83 ASP A O 1
ATOM 675 N N . GLU A 1 84 ? -16.703 3.162 21.25 1 95.44 84 GLU A N 1
ATOM 676 C CA . GLU A 1 84 ? -16.906 3.689 19.906 1 95.44 8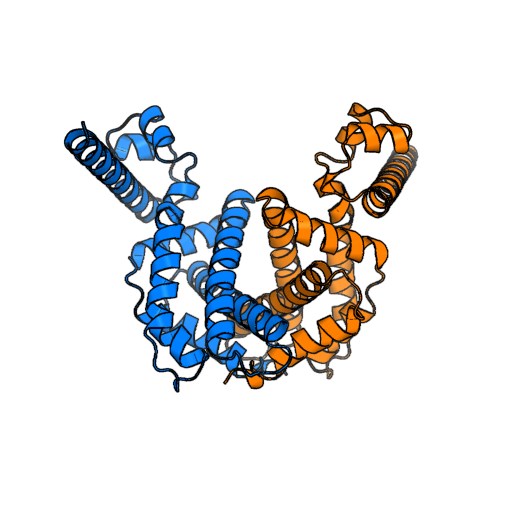4 GLU A CA 1
ATOM 677 C C . GLU A 1 84 ? -16.5 2.666 18.844 1 95.44 84 GLU A C 1
ATOM 679 O O . GLU A 1 84 ? -15.547 1.912 19.031 1 95.44 84 GLU A O 1
ATOM 684 N N . SER A 1 85 ? -17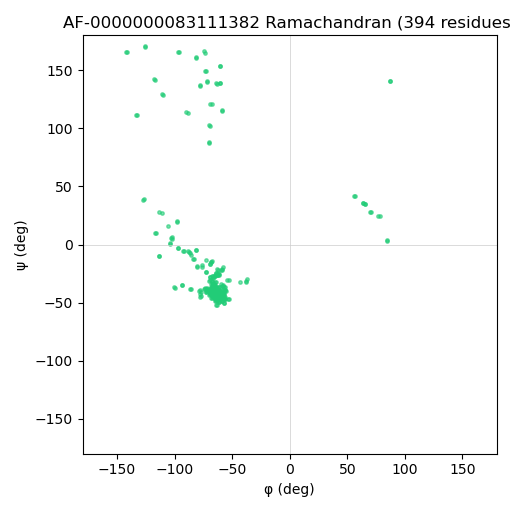.312 2.586 17.734 1 95.44 85 SER A N 1
ATOM 685 C CA . SER A 1 85 ? -16.953 1.653 16.672 1 95.44 85 SER A CA 1
ATOM 686 C C . SER A 1 85 ? -15.586 1.986 16.078 1 95.44 85 SER A C 1
ATOM 688 O O . SER A 1 85 ? -15.141 3.137 16.141 1 95.44 85 SER A O 1
ATOM 690 N N . LEU A 1 86 ? -14.945 1.018 15.555 1 96.38 86 LEU A N 1
ATOM 691 C CA . LEU A 1 86 ? -13.648 1.178 14.914 1 96.38 86 LEU A CA 1
ATOM 692 C C . LEU A 1 86 ? -13.695 2.271 13.852 1 96.38 86 LEU A C 1
ATOM 694 O O . LEU A 1 86 ? -12.844 3.164 13.836 1 96.38 86 LEU A O 1
ATOM 698 N N . PHE A 1 87 ? -14.695 2.242 13.023 1 97.31 87 PHE A N 1
ATOM 699 C CA . PHE A 1 87 ? -14.812 3.178 11.906 1 97.31 87 PHE A CA 1
ATOM 700 C C . PHE A 1 87 ? -15.07 4.59 12.414 1 97.31 87 PHE A C 1
ATOM 702 O O . PHE A 1 87 ? -14.492 5.555 11.906 1 97.31 87 PHE A O 1
ATOM 709 N N . ASP A 1 88 ? -15.922 4.699 13.43 1 96.62 88 ASP A N 1
ATOM 710 C CA . ASP A 1 88 ? -16.188 6.02 14 1 96.62 88 ASP A CA 1
ATOM 711 C C . ASP A 1 88 ? -14.922 6.594 14.648 1 96.62 88 ASP A C 1
ATOM 713 O O . ASP A 1 88 ? -14.648 7.789 14.539 1 96.62 88 ASP A O 1
ATOM 717 N N . ALA A 1 89 ? -14.195 5.766 15.328 1 96.75 89 ALA A N 1
ATOM 718 C CA . ALA A 1 89 ? -12.938 6.191 15.945 1 96.75 89 ALA A CA 1
ATOM 719 C C . ALA A 1 89 ? -11.953 6.699 14.891 1 96.75 89 ALA A C 1
ATOM 721 O O . ALA A 1 89 ? -11.344 7.758 15.07 1 96.75 89 ALA A O 1
ATOM 722 N N . VAL A 1 90 ? -11.789 5.973 13.773 1 96.62 90 VAL A N 1
ATOM 723 C CA . VAL A 1 90 ? -10.852 6.348 12.719 1 96.62 90 VAL A CA 1
ATOM 724 C C . VAL A 1 90 ? -11.32 7.641 12.047 1 96.62 90 VAL A C 1
ATOM 726 O O . VAL A 1 90 ? -10.539 8.578 11.883 1 96.62 90 VAL A O 1
ATOM 729 N N . LEU A 1 91 ? -12.633 7.723 11.75 1 96 91 LEU A N 1
ATOM 730 C CA . LEU A 1 91 ? -13.172 8.906 11.094 1 96 91 LEU A CA 1
ATOM 731 C C . LEU A 1 91 ? -13.023 10.141 11.984 1 96 91 LEU A C 1
ATOM 733 O O . LEU A 1 91 ? -12.617 11.203 11.508 1 96 91 LEU A O 1
ATOM 737 N N . ALA A 1 92 ? -13.312 9.984 13.242 1 95.44 92 ALA A N 1
ATOM 738 C CA . ALA A 1 92 ? -13.195 11.094 14.188 1 95.44 92 ALA A CA 1
ATOM 739 C C . ALA A 1 92 ? -11.742 11.539 14.32 1 95.44 92 ALA A C 1
ATOM 741 O O . ALA A 1 92 ? -11.453 12.742 14.414 1 95.44 92 ALA A O 1
ATOM 742 N N . SER A 1 93 ? -10.828 10.594 14.367 1 94.12 93 SER A N 1
ATOM 743 C CA . SER A 1 93 ? -9.406 10.906 14.516 1 94.12 93 SER A CA 1
ATOM 744 C C . SER A 1 93 ? -8.867 11.617 13.281 1 94.12 93 SER A C 1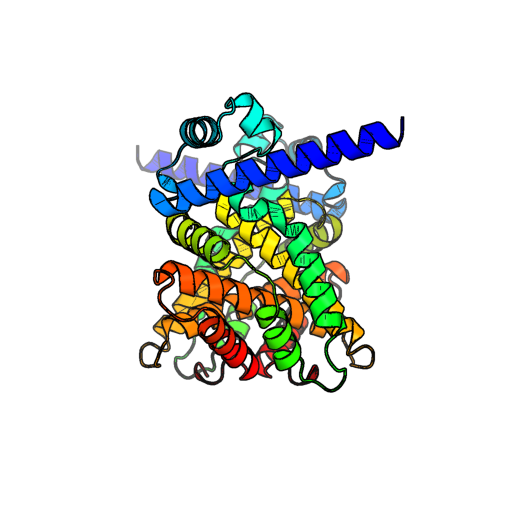
ATOM 746 O O . SER A 1 93 ? -8.094 12.57 13.398 1 94.12 93 SER A O 1
ATOM 748 N N . VAL A 1 94 ? -9.266 11.172 12.109 1 90.06 94 VAL A N 1
ATOM 749 C CA . VAL A 1 94 ? -8.82 11.797 10.867 1 90.06 94 VAL A CA 1
ATOM 750 C C . VAL A 1 94 ? -9.414 13.203 10.758 1 90.06 94 VAL A C 1
ATOM 752 O O . VAL A 1 94 ? -8.742 14.133 10.305 1 90.06 94 VAL A O 1
ATOM 755 N N . ALA A 1 95 ? -10.648 13.336 11.195 1 87.94 95 ALA A N 1
ATOM 756 C CA . ALA A 1 95 ? -11.32 14.633 11.148 1 87.94 95 ALA A CA 1
ATOM 757 C C . ALA A 1 95 ? -10.672 15.625 12.117 1 87.94 95 ALA A C 1
ATOM 759 O O . ALA A 1 95 ? -10.648 16.828 11.852 1 87.94 95 ALA A O 1
ATOM 760 N N . ALA A 1 96 ? -10.18 15.117 13.164 1 83.69 96 ALA A N 1
ATOM 761 C CA . ALA A 1 96 ? -9.594 15.961 14.203 1 83.69 96 ALA A CA 1
ATOM 762 C C . ALA A 1 96 ? -8.156 16.328 13.859 1 83.69 96 ALA A C 1
ATOM 764 O O . ALA A 1 96 ? -7.547 17.172 14.531 1 83.69 96 ALA A O 1
ATOM 765 N N . PHE A 1 97 ? -7.668 15.625 12.867 1 76.88 97 PHE A N 1
ATOM 766 C CA . PHE A 1 97 ? -6.277 15.836 12.484 1 76.88 97 PHE A CA 1
ATOM 767 C C . PHE A 1 97 ? -6.039 17.281 12.078 1 76.88 97 PHE A C 1
ATOM 769 O O . PHE A 1 97 ? -6.727 17.812 11.195 1 76.88 97 PHE A O 1
ATOM 776 N N . PRO A 1 98 ? -5.191 17.938 12.891 1 67.94 98 PRO A N 1
ATOM 777 C CA . PRO A 1 98 ? -4.844 19.312 12.484 1 67.94 98 PRO A CA 1
ATOM 778 C C . PRO A 1 98 ? -3.955 19.344 11.242 1 67.94 98 PRO A C 1
ATOM 780 O O . PRO A 1 98 ? -2.818 18.875 11.281 1 67.94 98 PRO A O 1
ATOM 783 N N . HIS A 1 99 ? -4.57 19.344 10.188 1 66.69 99 HIS A N 1
ATOM 784 C CA . HIS A 1 99 ? -3.73 19.406 9 1 66.69 99 HIS A CA 1
ATOM 785 C C . HIS A 1 99 ? -3.996 20.688 8.203 1 66.69 99 HIS A C 1
ATOM 787 O O . HIS A 1 99 ? -5.082 21.266 8.289 1 66.69 99 HIS A O 1
ATOM 793 N N . ASP A 1 100 ? -2.793 21.094 7.742 1 73.12 100 ASP A N 1
ATOM 794 C CA . ASP A 1 100 ? -2.945 22.125 6.715 1 73.12 100 ASP A CA 1
ATOM 795 C C . ASP A 1 100 ? -3.541 21.531 5.438 1 73.12 100 ASP A C 1
ATOM 797 O O . ASP A 1 100 ? -2.859 20.812 4.699 1 73.12 100 ASP A O 1
ATOM 801 N N . LEU A 1 101 ? -4.871 21.781 5.266 1 79.19 101 LEU A N 1
ATOM 802 C CA . LEU A 1 101 ? -5.602 21.219 4.137 1 79.19 101 LEU A CA 1
ATOM 803 C C . LEU A 1 101 ? -4.906 21.547 2.82 1 79.19 101 LEU A C 1
ATOM 805 O O . LEU A 1 101 ? -4.93 20.75 1.883 1 79.19 101 LEU A O 1
ATOM 809 N N . GLU A 1 102 ? -4.305 22.656 2.902 1 77.75 102 GLU A N 1
ATOM 810 C CA . GLU A 1 102 ? -3.613 23.078 1.684 1 77.75 102 GLU A CA 1
ATOM 811 C C . GLU A 1 102 ? -2.416 22.172 1.396 1 77.75 102 GLU A C 1
ATOM 813 O O . GLU A 1 102 ? -2.133 21.859 0.24 1 77.75 102 GLU A O 1
ATOM 818 N N . VAL A 1 103 ? -1.783 21.781 2.371 1 76.75 103 VAL A N 1
ATOM 819 C CA . VAL A 1 103 ? -0.651 20.875 2.207 1 76.75 103 VAL A CA 1
ATOM 820 C C . VAL A 1 103 ? -1.141 19.516 1.692 1 76.75 103 VAL A C 1
ATOM 822 O O . VAL A 1 103 ? -0.538 18.938 0.787 1 76.75 103 VAL A O 1
ATOM 825 N N . VAL A 1 104 ? -2.227 19.109 2.232 1 80.94 104 VAL A N 1
ATOM 826 C CA . VAL A 1 104 ? -2.812 17.844 1.786 1 80.94 104 VAL A CA 1
ATOM 827 C C . VAL A 1 104 ? -3.232 17.969 0.322 1 80.94 104 VAL A C 1
ATOM 829 O O . VAL A 1 104 ? -2.977 17.062 -0.476 1 80.94 104 VAL A O 1
ATOM 832 N N . ARG A 1 105 ? -3.771 19.047 0.056 1 83.88 105 ARG A N 1
ATOM 833 C CA . ARG A 1 105 ? -4.215 19.297 -1.312 1 83.88 105 ARG A CA 1
ATOM 834 C C . ARG A 1 105 ? -3.039 19.266 -2.283 1 83.88 105 ARG A C 1
ATOM 836 O O . ARG A 1 105 ? -3.135 18.703 -3.369 1 83.88 105 ARG A O 1
ATOM 843 N N . GLN A 1 106 ? -2.029 19.891 -1.917 1 77.88 106 GLN A N 1
ATOM 844 C CA . GLN A 1 106 ? -0.853 19.953 -2.777 1 77.88 106 GLN A CA 1
ATOM 845 C C . GLN A 1 106 ? -0.241 18.578 -2.975 1 77.88 106 GLN A C 1
ATOM 847 O O . GLN A 1 106 ? 0.163 18.219 -4.086 1 77.88 106 GLN A O 1
ATOM 852 N N . ALA A 1 107 ? -0.157 17.875 -1.905 1 78.38 107 ALA A N 1
ATOM 853 C CA . ALA A 1 107 ? 0.392 16.516 -1.984 1 78.38 107 ALA A CA 1
ATOM 854 C C . ALA A 1 107 ? -0.481 15.625 -2.857 1 78.38 107 ALA A C 1
ATOM 856 O O . ALA A 1 107 ? 0.03 14.859 -3.682 1 78.38 107 ALA A O 1
ATOM 857 N N . ALA A 1 108 ? -1.753 15.734 -2.652 1 82.44 108 ALA A N 1
ATOM 858 C CA . ALA A 1 108 ? -2.695 14.93 -3.43 1 82.44 108 ALA A CA 1
ATOM 859 C C . ALA A 1 108 ? -2.627 15.289 -4.91 1 82.44 108 ALA A C 1
ATOM 861 O O . ALA A 1 108 ? -2.645 14.406 -5.77 1 82.44 108 ALA A O 1
ATOM 862 N N . SER A 1 109 ? -2.51 16.547 -5.184 1 80.31 109 SER A N 1
ATOM 863 C CA . SER A 1 109 ? -2.42 17.016 -6.562 1 80.31 109 SER A CA 1
ATOM 864 C C . SER A 1 109 ? -1.113 16.578 -7.211 1 80.31 109 SER A C 1
ATOM 866 O O . SER A 1 109 ? -1.1 16.172 -8.375 1 80.31 109 SER A O 1
ATOM 868 N N . ALA A 1 110 ? -0.093 16.719 -6.48 1 75.88 110 ALA A N 1
ATOM 869 C CA . ALA A 1 110 ? 1.217 16.312 -6.992 1 75.88 110 ALA A CA 1
ATOM 870 C C . ALA A 1 110 ? 1.244 14.828 -7.336 1 75.88 110 ALA A C 1
ATOM 872 O O . ALA A 1 110 ? 1.793 14.438 -8.367 1 75.88 110 ALA A O 1
ATOM 873 N N . ARG A 1 111 ? 0.646 14.109 -6.492 1 73.62 111 ARG A N 1
ATOM 874 C CA . ARG A 1 111 ? 0.599 12.672 -6.734 1 73.62 111 ARG A CA 1
ATOM 875 C C . ARG A 1 111 ? -0.211 12.352 -7.984 1 73.62 111 ARG A C 1
ATOM 877 O O . ARG A 1 111 ? 0.172 11.484 -8.773 1 73.62 111 ARG A O 1
ATOM 884 N N . ALA A 1 112 ? -1.29 12.961 -8.023 1 73.69 112 ALA A N 1
ATOM 885 C CA . ALA A 1 112 ? -2.156 12.742 -9.18 1 73.69 112 ALA A CA 1
ATOM 886 C C . ALA A 1 112 ? -1.425 13.055 -10.477 1 73.69 112 ALA A C 1
ATOM 888 O O . ALA A 1 112 ? -1.658 12.406 -11.5 1 73.69 112 ALA A O 1
ATOM 889 N N . GLU A 1 113 ? -0.623 14.055 -10.375 1 68.88 113 GLU A N 1
ATOM 890 C CA . GLU A 1 113 ? 0.121 14.477 -11.555 1 68.88 113 GLU A CA 1
ATOM 891 C C . GLU A 1 113 ? 1.313 13.555 -11.812 1 68.88 113 GLU A C 1
ATOM 893 O O . GLU A 1 113 ? 1.646 13.273 -12.961 1 68.88 113 GLU A O 1
ATOM 898 N N . LEU A 1 114 ? 1.948 13.242 -10.727 1 57.97 114 LEU A N 1
ATOM 899 C CA . LEU A 1 114 ? 3.24 12.578 -10.852 1 57.97 114 LEU A CA 1
ATOM 900 C C . LEU A 1 114 ? 3.127 11.102 -10.5 1 57.97 114 LEU A C 1
ATOM 902 O O . LEU A 1 114 ? 4.125 10.461 -10.164 1 57.97 114 LEU A O 1
ATOM 906 N N . ILE A 1 115 ? 1.864 10.547 -10.469 1 54.75 115 ILE A N 1
ATOM 907 C CA . ILE A 1 115 ? 1.784 9.156 -10.031 1 54.75 115 ILE A CA 1
ATOM 908 C C . ILE A 1 115 ? 2.902 8.344 -10.68 1 54.75 115 ILE A C 1
ATOM 910 O O . ILE A 1 115 ? 3.449 7.43 -10.07 1 54.75 115 ILE A O 1
ATOM 914 N N . SER A 1 116 ? 3.24 8.773 -11.906 1 52.97 116 SER A N 1
ATOM 915 C CA . SER A 1 116 ? 4.156 7.938 -12.672 1 52.97 116 SER A CA 1
ATOM 916 C C . SER A 1 116 ? 5.547 7.922 -12.047 1 52.97 116 SER A C 1
ATOM 918 O O . SER A 1 116 ? 6.371 7.066 -12.375 1 52.97 116 SER A O 1
ATOM 920 N N . ALA A 1 117 ? 5.664 8.914 -11.148 1 54.44 117 ALA A N 1
ATOM 921 C CA . ALA A 1 117 ? 7.074 8.883 -10.773 1 54.44 117 ALA A CA 1
ATOM 922 C C . ALA A 1 117 ? 7.312 7.922 -9.609 1 54.44 117 ALA A C 1
ATOM 924 O O . ALA A 1 117 ? 6.566 7.93 -8.633 1 54.44 117 ALA A O 1
ATOM 925 N N . ASP A 1 118 ? 7.98 6.965 -9.93 1 60.16 118 ASP A N 1
ATOM 926 C CA . ASP A 1 118 ? 8.391 5.859 -9.07 1 60.16 118 ASP A CA 1
ATOM 927 C C . ASP A 1 118 ? 8.742 6.359 -7.668 1 60.16 118 ASP A C 1
ATOM 929 O O . ASP A 1 118 ? 8.406 5.711 -6.672 1 60.16 118 ASP A O 1
ATOM 933 N N . ARG A 1 119 ? 9.273 7.617 -7.617 1 63.69 119 ARG A N 1
ATOM 934 C CA . ARG A 1 119 ? 9.766 8.102 -6.328 1 63.69 119 ARG A CA 1
ATOM 935 C C . ARG A 1 119 ? 8.609 8.531 -5.43 1 63.69 119 ARG A C 1
ATOM 937 O O . ARG A 1 119 ? 8.602 8.219 -4.238 1 63.69 119 ARG A O 1
ATOM 944 N N . ILE A 1 120 ? 7.656 9.242 -5.977 1 65.44 120 ILE A N 1
ATOM 945 C CA . ILE A 1 120 ? 6.52 9.695 -5.184 1 65.44 120 ILE A CA 1
ATOM 946 C C . ILE A 1 120 ? 5.688 8.492 -4.734 1 65.44 120 ILE A C 1
ATOM 948 O O . ILE A 1 120 ? 5.305 8.398 -3.566 1 65.44 120 ILE A O 1
ATOM 952 N N . ALA A 1 121 ? 5.598 7.586 -5.66 1 65.25 121 ALA A N 1
ATOM 953 C CA . ALA A 1 121 ? 4.84 6.379 -5.359 1 65.25 121 ALA A CA 1
ATOM 954 C C . ALA A 1 121 ? 5.469 5.605 -4.203 1 65.25 121 ALA A C 1
ATOM 956 O O . ALA A 1 121 ? 4.766 5.113 -3.32 1 65.25 121 ALA A O 1
ATOM 957 N N . SER A 1 122 ? 6.754 5.586 -4.246 1 68.5 122 SER A N 1
ATOM 958 C CA . SER A 1 122 ? 7.477 4.887 -3.188 1 68.5 122 SER A CA 1
ATOM 959 C C . SER A 1 122 ? 7.281 5.566 -1.838 1 68.5 122 SER A C 1
ATOM 961 O O . SER A 1 122 ? 7.074 4.898 -0.823 1 68.5 122 SER A O 1
ATOM 963 N N . HIS A 1 123 ? 7.293 6.895 -1.851 1 70.81 123 HIS A N 1
ATOM 964 C CA . HIS A 1 123 ? 7.113 7.637 -0.607 1 70.81 123 HIS A CA 1
ATOM 965 C C . HIS A 1 123 ? 5.711 7.441 -0.043 1 70.81 123 HIS A C 1
ATOM 967 O O . HIS A 1 123 ? 5.547 7.207 1.156 1 70.81 123 HIS A O 1
ATOM 973 N N . LEU A 1 124 ? 4.75 7.457 -0.881 1 73.19 124 LEU A N 1
ATOM 974 C CA . LEU A 1 124 ? 3.357 7.324 -0.469 1 73.19 124 LEU A CA 1
ATOM 975 C C . LEU A 1 124 ? 3.09 5.934 0.098 1 73.19 124 LEU A C 1
ATOM 977 O O . LEU A 1 124 ? 2.301 5.781 1.033 1 73.19 124 LEU A O 1
ATOM 981 N N . ARG A 1 125 ? 3.783 5.059 -0.466 1 72.69 125 ARG A N 1
ATOM 982 C CA . ARG A 1 125 ? 3.594 3.688 -0.005 1 72.69 125 ARG A CA 1
ATOM 983 C C . ARG A 1 125 ? 4.188 3.49 1.385 1 72.69 125 ARG A C 1
ATOM 985 O O . ARG A 1 125 ? 3.621 2.775 2.213 1 72.69 125 ARG A O 1
ATOM 992 N N . VAL A 1 126 ? 5.316 4.129 1.59 1 72.69 126 VAL A N 1
ATOM 993 C CA . VAL A 1 126 ? 5.914 4.098 2.92 1 72.69 126 VAL A CA 1
ATOM 994 C C . VAL A 1 126 ? 4.969 4.754 3.926 1 72.69 126 VAL A C 1
ATOM 996 O O . VAL A 1 126 ? 4.77 4.234 5.027 1 72.69 126 VAL A O 1
ATOM 999 N N . VAL A 1 127 ? 4.391 5.793 3.471 1 76 127 VAL A N 1
ATOM 1000 C CA . VAL A 1 127 ? 3.443 6.508 4.32 1 76 127 VAL A CA 1
ATOM 1001 C C . VAL A 1 127 ? 2.242 5.613 4.621 1 76 127 VAL A C 1
ATOM 1003 O O . VAL A 1 127 ? 1.836 5.473 5.777 1 76 127 VAL A O 1
ATOM 1006 N N . GLN A 1 128 ? 1.725 4.969 3.615 1 84.25 128 GLN A N 1
ATOM 1007 C CA . GLN A 1 128 ? 0.585 4.074 3.793 1 84.25 128 GLN A CA 1
ATOM 1008 C C . GLN A 1 128 ? 0.907 2.965 4.789 1 84.25 128 GLN A C 1
ATOM 1010 O O . GLN A 1 128 ? 0.089 2.646 5.656 1 84.25 128 GLN A O 1
ATOM 1015 N N . SER A 1 129 ? 2.08 2.391 4.707 1 84.94 129 SER A N 1
ATOM 1016 C CA . SER A 1 129 ? 2.479 1.302 5.594 1 84.94 129 SER A CA 1
ATOM 1017 C C . SER A 1 129 ? 2.598 1.78 7.035 1 84.94 129 SER A C 1
ATOM 1019 O O . SER A 1 129 ? 2.26 1.047 7.969 1 84.94 129 SER A O 1
ATOM 1021 N N . SER A 1 130 ? 3.119 2.986 7.219 1 86.94 130 SER A N 1
ATOM 1022 C CA . SER A 1 130 ? 3.279 3.525 8.562 1 86.94 130 SER A CA 1
ATOM 1023 C C . SER A 1 130 ? 1.927 3.834 9.203 1 86.94 130 SER A C 1
ATOM 1025 O O . SER A 1 130 ? 1.721 3.58 10.391 1 86.94 130 SER A O 1
ATOM 1027 N N . PHE A 1 131 ? 1.074 4.352 8.383 1 90.12 131 PHE A N 1
ATOM 1028 C CA . PHE A 1 131 ? -0.278 4.578 8.883 1 90.12 131 PHE A CA 1
ATOM 1029 C C . PHE A 1 131 ? -0.961 3.258 9.219 1 90.12 131 PHE A C 1
ATOM 1031 O O . PHE A 1 131 ? -1.644 3.148 10.234 1 90.12 131 PHE A O 1
ATOM 1038 N N . ALA A 1 132 ? -0.773 2.271 8.367 1 93.56 132 ALA A N 1
ATOM 1039 C CA . ALA A 1 132 ? -1.334 0.944 8.609 1 93.56 132 ALA A CA 1
ATOM 1040 C C . ALA A 1 132 ? -0.839 0.376 9.938 1 93.56 132 ALA A C 1
ATOM 1042 O O . ALA A 1 132 ? -1.602 -0.256 10.672 1 93.56 132 ALA A O 1
ATOM 1043 N N . ALA A 1 133 ? 0.426 0.623 10.234 1 92.44 133 ALA A N 1
ATOM 1044 C CA . ALA A 1 133 ? 1.004 0.121 11.484 1 92.44 133 ALA A CA 1
ATOM 1045 C C . ALA A 1 133 ? 0.336 0.763 12.695 1 92.44 133 ALA A C 1
ATOM 1047 O O . ALA A 1 133 ? 0.044 0.084 13.68 1 92.44 133 ALA A O 1
ATOM 1048 N N . VAL A 1 134 ? 0.105 2.041 12.578 1 95.31 134 VAL A N 1
ATOM 1049 C CA . VAL A 1 134 ? -0.551 2.768 13.656 1 95.31 134 VAL A CA 1
ATOM 1050 C C . VAL A 1 134 ? -1.964 2.223 13.867 1 95.31 134 VAL A C 1
ATOM 1052 O O . VAL A 1 134 ? -2.369 1.942 14.992 1 95.31 134 VAL A O 1
ATOM 1055 N N . LEU A 1 135 ? -2.666 2.027 12.82 1 97.19 135 LEU A N 1
ATOM 1056 C CA . LEU A 1 135 ? -4.035 1.53 12.875 1 97.19 135 LEU A CA 1
ATOM 1057 C C . LEU A 1 135 ? -4.074 0.092 13.383 1 97.19 135 LEU A C 1
ATOM 1059 O O . LEU A 1 135 ? -4.949 -0.271 14.172 1 97.19 135 LEU A O 1
ATOM 1063 N N . THR A 1 136 ? -3.164 -0.703 12.922 1 96.94 136 THR A N 1
ATOM 1064 C CA . THR A 1 136 ? -3.062 -2.092 13.359 1 96.94 136 THR A CA 1
ATOM 1065 C C . THR A 1 136 ? -2.887 -2.172 14.875 1 96.94 136 THR A C 1
ATOM 1067 O O . THR A 1 136 ? -3.588 -2.932 15.547 1 96.94 136 THR A O 1
ATOM 1070 N N . GLU A 1 137 ? -2.002 -1.368 15.375 1 96.44 137 GLU A N 1
ATOM 1071 C CA . GLU A 1 137 ? -1.743 -1.379 16.812 1 96.44 137 GLU A CA 1
ATOM 1072 C C . GLU A 1 137 ? -2.959 -0.896 17.594 1 96.44 137 GLU A C 1
ATOM 1074 O O . GLU A 1 137 ? -3.293 -1.455 18.641 1 96.44 137 GLU A O 1
ATOM 1079 N N . PHE A 1 138 ? -3.576 0.065 17.078 1 96.88 138 PHE A N 1
ATOM 1080 C CA . PHE A 1 138 ? -4.793 0.568 17.703 1 96.88 138 PHE A CA 1
ATOM 1081 C C . PHE A 1 138 ? -5.848 -0.53 17.797 1 96.88 138 PHE A C 1
ATOM 1083 O O . PHE A 1 138 ? -6.434 -0.747 18.859 1 96.88 138 PHE A O 1
ATOM 1090 N N . VAL A 1 139 ? -6.07 -1.233 16.688 1 96.94 139 VAL A N 1
ATOM 1091 C CA . VAL A 1 139 ? -7.078 -2.285 16.625 1 96.94 139 VAL A CA 1
ATOM 1092 C C . VAL A 1 139 ? -6.695 -3.434 17.547 1 96.94 139 VAL A C 1
ATOM 1094 O O . VAL A 1 139 ? -7.543 -3.969 18.266 1 96.94 139 VAL A O 1
ATOM 1097 N N . ARG A 1 140 ? -5.434 -3.77 17.531 1 95.44 140 ARG A N 1
ATOM 1098 C CA . ARG A 1 140 ? -4.949 -4.852 18.391 1 95.44 140 ARG A CA 1
ATOM 1099 C C . ARG A 1 140 ? -5.18 -4.531 19.859 1 95.44 140 ARG A C 1
ATOM 1101 O O . ARG A 1 140 ? -5.672 -5.375 20.609 1 95.44 140 ARG A O 1
ATOM 1108 N N . ASN A 1 141 ? -4.848 -3.328 20.25 1 94.12 141 ASN A N 1
ATOM 1109 C CA . ASN A 1 141 ? -4.949 -2.92 21.641 1 94.12 141 ASN A CA 1
ATOM 1110 C C . ASN A 1 141 ? -6.402 -2.865 22.109 1 94.12 141 ASN A C 1
ATOM 1112 O O . ASN A 1 141 ? -6.703 -3.184 23.266 1 94.12 141 ASN A O 1
ATOM 1116 N N . ARG A 1 142 ? -7.238 -2.504 21.234 1 93.5 142 ARG A N 1
ATOM 1117 C CA . ARG A 1 142 ? -8.648 -2.346 21.578 1 93.5 142 ARG A CA 1
ATOM 1118 C C . ARG A 1 142 ? -9.359 -3.695 21.594 1 93.5 142 ARG A C 1
ATOM 1120 O O . ARG A 1 142 ? -10.461 -3.816 22.141 1 93.5 142 ARG A O 1
ATOM 1127 N N . ASN A 1 143 ? -8.75 -4.734 20.922 1 93.81 143 ASN A N 1
ATOM 1128 C CA . ASN A 1 143 ? -9.43 -6.012 20.734 1 93.81 143 ASN A CA 1
ATOM 1129 C C . ASN A 1 143 ? -8.578 -7.18 21.219 1 93.81 143 ASN A C 1
ATOM 1131 O O . ASN A 1 143 ? -8.508 -8.219 20.547 1 93.81 143 ASN A O 1
ATOM 1135 N N . ARG A 1 144 ? -7.934 -7.02 22.25 1 88.69 144 ARG A N 1
ATOM 1136 C CA . ARG A 1 144 ? -6.988 -8.008 22.75 1 88.69 144 ARG A CA 1
ATOM 1137 C C . ARG A 1 144 ? -7.68 -9.344 23.031 1 88.69 144 ARG A C 1
ATOM 1139 O O . ARG A 1 144 ? -7.059 -10.398 22.938 1 88.69 144 ARG A O 1
ATOM 1146 N N . GLY A 1 145 ? -8.922 -9.391 23.234 1 87.44 145 GLY A N 1
ATOM 1147 C CA . GLY A 1 145 ? -9.633 -10.609 23.562 1 87.44 145 GLY A CA 1
ATOM 1148 C C . GLY A 1 145 ? -10.18 -11.336 22.359 1 87.44 145 GLY A C 1
ATOM 1149 O O . GLY A 1 145 ? -10.664 -12.469 22.469 1 87.44 145 GLY A O 1
ATOM 1150 N N . VAL A 1 146 ? -10.094 -10.82 21.203 1 88.81 146 VAL A N 1
ATOM 1151 C CA . VAL A 1 146 ? -10.617 -11.406 19.984 1 88.81 146 VAL A CA 1
ATOM 1152 C C . VAL A 1 146 ? -9.68 -12.516 19.5 1 88.81 146 VAL A C 1
ATOM 1154 O O . VAL A 1 146 ? -8.461 -12.359 19.516 1 88.81 146 VAL A O 1
ATOM 1157 N N . ALA A 1 147 ? -10.273 -13.648 19.078 1 86.62 147 ALA A N 1
ATOM 1158 C CA . ALA A 1 147 ? -9.5 -14.766 18.547 1 86.62 147 ALA A CA 1
ATOM 1159 C C . ALA A 1 147 ? -8.781 -14.367 17.266 1 86.62 147 ALA A C 1
ATOM 1161 O O . ALA A 1 147 ? -9.336 -13.664 16.422 1 86.62 147 ALA A O 1
ATOM 1162 N N . GLU A 1 148 ? -7.574 -14.758 17.062 1 89.44 148 GLU A N 1
ATOM 1163 C CA . GLU A 1 148 ? -6.766 -14.484 15.891 1 89.44 148 GLU A CA 1
ATOM 1164 C C . GLU A 1 148 ? -6.652 -12.984 15.625 1 89.44 148 GLU A C 1
ATOM 1166 O O . GLU A 1 148 ? -6.816 -12.531 14.492 1 89.44 148 GLU A O 1
ATOM 1171 N N . ILE A 1 149 ? -6.469 -12.258 16.719 1 94.31 149 ILE A N 1
ATOM 1172 C CA . ILE A 1 149 ? -6.473 -10.797 16.656 1 94.31 149 ILE A CA 1
ATOM 1173 C C . ILE A 1 149 ? -5.297 -10.32 15.805 1 94.31 149 ILE A C 1
ATOM 1175 O O . ILE A 1 149 ? -5.367 -9.273 15.164 1 94.31 149 ILE A O 1
ATOM 1179 N N . ASP A 1 150 ? -4.262 -11.102 15.688 1 94.31 150 ASP A N 1
ATOM 1180 C CA . ASP A 1 150 ? -3.08 -10.656 14.961 1 94.31 150 ASP A CA 1
ATOM 1181 C C . ASP A 1 150 ? -3.398 -10.43 13.484 1 94.31 150 ASP A C 1
ATOM 1183 O O . ASP A 1 150 ? -3.178 -9.336 12.953 1 94.31 150 ASP A O 1
ATOM 1187 N N . LEU A 1 151 ? -3.986 -11.422 12.875 1 95.38 151 LEU A N 1
ATOM 1188 C CA . LEU A 1 151 ? -4.355 -11.273 11.477 1 95.38 151 LEU A CA 1
ATOM 1189 C C . LEU A 1 151 ? -5.449 -10.227 11.312 1 95.38 151 LEU A C 1
ATOM 1191 O O . LEU A 1 151 ? -5.375 -9.375 10.422 1 95.38 151 LEU A O 1
ATOM 1195 N N . ALA A 1 152 ? -6.445 -10.281 12.195 1 97 152 ALA A N 1
ATOM 1196 C CA . ALA A 1 152 ? -7.578 -9.367 12.086 1 97 152 ALA A CA 1
ATOM 1197 C C . ALA A 1 152 ? -7.121 -7.914 12.195 1 97 152 ALA A C 1
ATOM 1199 O O . ALA A 1 152 ? -7.566 -7.059 11.422 1 97 152 ALA A O 1
ATOM 1200 N N . ALA A 1 153 ? -6.219 -7.648 13.133 1 97.5 153 ALA A N 1
ATOM 1201 C CA . ALA A 1 153 ? -5.711 -6.293 13.328 1 97.5 153 ALA A CA 1
ATOM 1202 C C . ALA A 1 153 ? -4.887 -5.836 12.133 1 97.5 153 ALA A C 1
ATOM 1204 O O . ALA A 1 153 ? -4.984 -4.688 11.703 1 97.5 153 ALA A O 1
ATOM 1205 N N . GLU A 1 154 ? -4.078 -6.699 11.578 1 95.94 154 GLU A N 1
ATOM 1206 C CA . GLU A 1 154 ? -3.252 -6.363 10.43 1 95.94 154 GLU A CA 1
ATOM 1207 C C . GLU A 1 154 ? -4.105 -6.09 9.195 1 95.94 154 GLU A C 1
ATOM 1209 O O . GLU A 1 154 ? -3.83 -5.16 8.438 1 95.94 154 GLU A O 1
ATOM 1214 N N . VAL A 1 155 ? -5.102 -6.902 9.031 1 97.06 155 VAL A N 1
ATOM 1215 C CA . VAL A 1 155 ? -6.016 -6.684 7.914 1 97.06 155 VAL A CA 1
ATOM 1216 C C . VAL A 1 155 ? -6.75 -5.355 8.102 1 97.06 155 VAL A C 1
ATOM 1218 O O . VAL A 1 155 ? -6.793 -4.531 7.184 1 97.06 155 VAL A O 1
ATOM 1221 N N . ALA A 1 156 ? -7.293 -5.137 9.305 1 98 156 ALA A N 1
ATOM 1222 C CA . ALA A 1 156 ? -8.008 -3.895 9.578 1 98 156 ALA A CA 1
ATOM 1223 C C . ALA A 1 156 ? -7.121 -2.68 9.328 1 98 156 ALA A C 1
ATOM 1225 O O . ALA A 1 156 ? -7.52 -1.737 8.641 1 98 156 ALA A O 1
ATOM 1226 N N . GLY A 1 157 ? -5.914 -2.725 9.93 1 97.25 157 GLY A N 1
ATOM 1227 C CA . GLY A 1 157 ? -4.984 -1.625 9.727 1 97.25 157 GLY A CA 1
ATOM 1228 C C . GLY A 1 157 ? -4.648 -1.389 8.266 1 97.25 157 GLY A C 1
ATOM 1229 O O . GLY A 1 157 ? -4.66 -0.249 7.797 1 97.25 157 GLY A O 1
ATOM 1230 N N . GLY A 1 158 ? -4.344 -2.459 7.523 1 94.94 158 GLY A N 1
ATOM 1231 C CA . GLY A 1 158 ? -4 -2.369 6.113 1 94.94 158 GLY A CA 1
ATOM 1232 C C . GLY A 1 158 ? -5.133 -1.831 5.258 1 94.94 158 GLY A C 1
ATOM 1233 O O . GLY A 1 158 ? -4.926 -0.933 4.438 1 94.94 158 GLY A O 1
ATOM 1234 N N . VAL A 1 159 ? -6.305 -2.34 5.453 1 96.88 159 VAL A N 1
ATOM 1235 C CA . VAL A 1 159 ? -7.422 -1.973 4.59 1 96.88 159 VAL A CA 1
ATOM 1236 C C . VAL A 1 159 ? -7.891 -0.559 4.922 1 96.88 159 VAL A C 1
ATOM 1238 O O . VAL A 1 159 ? -8.258 0.207 4.031 1 96.88 159 VAL A O 1
ATOM 1241 N N . LEU A 1 160 ? -7.902 -0.185 6.234 1 97.25 160 LEU A N 1
ATOM 1242 C CA . LEU A 1 160 ? -8.273 1.176 6.602 1 97.25 160 LEU A CA 1
ATOM 1243 C C . LEU A 1 160 ? -7.277 2.186 6.047 1 97.25 160 LEU A C 1
ATOM 1245 O O . LEU A 1 160 ? -7.672 3.219 5.504 1 97.25 160 LEU A O 1
ATOM 1249 N N . ALA A 1 161 ? -6.008 1.859 6.168 1 94.75 161 ALA A N 1
ATOM 1250 C CA . ALA A 1 161 ? -4.984 2.73 5.598 1 94.75 161 ALA A CA 1
ATOM 1251 C C . ALA A 1 161 ? -5.148 2.852 4.086 1 94.75 161 ALA A C 1
ATOM 1253 O O . ALA A 1 161 ? -5.043 3.947 3.529 1 94.75 161 ALA A O 1
ATOM 1254 N N . ALA A 1 162 ? -5.395 1.724 3.451 1 93.69 162 ALA A N 1
ATOM 1255 C CA . ALA A 1 162 ? -5.621 1.745 2.008 1 93.69 162 ALA A CA 1
ATOM 1256 C C . ALA A 1 162 ? -6.828 2.611 1.655 1 93.69 162 ALA A C 1
ATOM 1258 O O . ALA A 1 162 ? -6.777 3.4 0.709 1 93.69 162 ALA A O 1
ATOM 1259 N N . GLY A 1 163 ? -7.93 2.445 2.4 1 95.38 163 GLY A N 1
ATOM 1260 C CA . GLY A 1 163 ? -9.109 3.262 2.178 1 95.38 163 GLY A CA 1
ATOM 1261 C C . GLY A 1 163 ? -8.844 4.75 2.316 1 95.38 163 GLY A C 1
ATOM 1262 O O . GLY A 1 163 ? -9.352 5.551 1.527 1 95.38 163 GLY A O 1
ATOM 1263 N N . LEU A 1 164 ? -8.094 5.109 3.322 1 93.75 164 LEU A N 1
ATOM 1264 C CA . LEU A 1 164 ? -7.758 6.508 3.553 1 93.75 164 LEU A CA 1
ATOM 1265 C C . LEU A 1 164 ? -6.898 7.055 2.416 1 93.75 164 LEU A C 1
ATOM 1267 O O . LEU A 1 164 ? -7.168 8.141 1.893 1 93.75 164 LEU A O 1
ATOM 1271 N N . VAL A 1 165 ? -5.922 6.32 1.994 1 90 165 VAL A N 1
ATOM 1272 C CA . VAL A 1 165 ? -5.004 6.754 0.946 1 90 165 VAL A CA 1
ATOM 1273 C C . VAL A 1 165 ? -5.75 6.867 -0.381 1 90 165 VAL A C 1
ATOM 1275 O O . VAL A 1 165 ? -5.582 7.844 -1.115 1 90 165 VAL A O 1
ATOM 1278 N N . VAL A 1 166 ? -6.543 5.91 -0.656 1 92.31 166 VAL A N 1
ATOM 1279 C CA . VAL A 1 166 ? -7.32 5.926 -1.891 1 92.31 166 VAL A CA 1
ATOM 1280 C C . VAL A 1 166 ? -8.227 7.156 -1.919 1 92.31 166 VAL A C 1
ATOM 1282 O O . VAL A 1 166 ? -8.383 7.793 -2.963 1 92.31 166 VAL A O 1
ATOM 1285 N N . ALA A 1 167 ? -8.844 7.465 -0.769 1 93.81 167 ALA A N 1
ATOM 1286 C CA . ALA A 1 167 ? -9.703 8.641 -0.694 1 93.81 167 ALA A CA 1
ATOM 1287 C C . ALA A 1 167 ? -8.938 9.906 -1.055 1 93.81 167 ALA A C 1
ATOM 1289 O O . ALA A 1 167 ? -9.422 10.734 -1.83 1 93.81 167 ALA A O 1
ATOM 1290 N N . VAL A 1 168 ? -7.77 10.031 -0.537 1 89.88 168 VAL A N 1
ATOM 1291 C CA . VAL A 1 168 ? -6.961 11.219 -0.791 1 89.88 168 VAL A CA 1
ATOM 1292 C C . VAL A 1 168 ? -6.512 11.242 -2.252 1 89.88 168 VAL A C 1
ATOM 1294 O O . VAL A 1 168 ? -6.527 12.289 -2.898 1 89.88 168 VAL A O 1
ATOM 1297 N N . GLU A 1 169 ? -6.109 10.109 -2.748 1 87.69 169 GLU A N 1
ATOM 1298 C CA . GLU A 1 169 ? -5.68 10.023 -4.141 1 87.69 169 GLU A CA 1
ATOM 1299 C C . GLU A 1 169 ? -6.824 10.352 -5.094 1 87.69 169 GLU A C 1
ATOM 1301 O O . GLU A 1 169 ? -6.629 11.055 -6.086 1 87.69 169 GLU A O 1
ATOM 1306 N N . ASN A 1 170 ? -7.949 9.727 -4.816 1 91.75 170 ASN A N 1
ATOM 1307 C CA . ASN A 1 170 ? -9.141 10.016 -5.613 1 91.75 170 ASN A CA 1
ATOM 1308 C C . ASN A 1 170 ? -9.484 11.5 -5.582 1 91.75 170 ASN A C 1
ATOM 1310 O O . ASN A 1 170 ? -9.797 12.086 -6.621 1 91.75 170 ASN A O 1
ATOM 1314 N N . TRP A 1 171 ? -9.445 12.078 -4.395 1 92.44 171 TRP A N 1
ATOM 1315 C CA . TRP A 1 171 ? -9.688 13.5 -4.199 1 92.44 171 TRP A CA 1
ATOM 1316 C C . TRP A 1 171 ? -8.734 14.336 -5.055 1 92.44 171 TRP A C 1
ATOM 1318 O O . TRP A 1 171 ? -9.164 15.273 -5.734 1 92.44 171 TRP A O 1
ATOM 1328 N N . GLY A 1 172 ? -7.473 14.055 -5.07 1 87.12 172 GLY A N 1
ATOM 1329 C CA . GLY A 1 172 ? -6.48 14.742 -5.879 1 87.12 172 GLY A CA 1
ATOM 1330 C C . GLY A 1 172 ? -6.719 14.602 -7.367 1 87.12 172 GLY A C 1
ATOM 1331 O O . GLY A 1 172 ? -6.617 15.578 -8.117 1 87.12 172 GLY A O 1
ATOM 1332 N N . ARG A 1 173 ? -6.977 13.406 -7.793 1 86.69 173 ARG A N 1
ATOM 1333 C CA . ARG A 1 173 ? -7.195 13.133 -9.211 1 86.69 173 ARG A CA 1
ATOM 1334 C C . ARG A 1 173 ? -8.414 13.891 -9.727 1 86.69 173 ARG A C 1
ATOM 1336 O O . ARG A 1 173 ? -8.508 14.18 -10.922 1 86.69 173 ARG A O 1
ATOM 1343 N N . ASN A 1 174 ? -9.289 14.156 -8.812 1 91.06 174 ASN A N 1
ATOM 1344 C CA . ASN A 1 174 ? -10.5 14.875 -9.188 1 91.06 174 ASN A CA 1
ATOM 1345 C C . ASN A 1 174 ? -10.383 16.359 -8.891 1 91.06 174 ASN A C 1
ATOM 1347 O O . ASN A 1 174 ? -11.391 17.047 -8.672 1 91.06 174 ASN A O 1
ATOM 1351 N N . GLY A 1 175 ? -9.188 16.812 -8.758 1 87.19 175 GLY A N 1
ATOM 1352 C CA . GLY A 1 175 ? -8.906 18.234 -8.703 1 87.19 175 GLY A CA 1
ATOM 1353 C C . GLY A 1 175 ? -9.062 18.828 -7.316 1 87.19 175 GLY A C 1
ATOM 1354 O O . GLY A 1 175 ? -9.07 20.047 -7.148 1 87.19 175 GLY A O 1
ATOM 1355 N N . CYS A 1 176 ? -9.367 17.969 -6.289 1 90.19 176 CYS A N 1
ATOM 1356 C CA . CYS A 1 176 ? -9.461 18.406 -4.902 1 90.19 176 CYS A CA 1
ATOM 1357 C C . CYS A 1 176 ? -10.625 19.375 -4.719 1 90.19 176 CYS A C 1
ATOM 1359 O O . CYS A 1 176 ? -10.516 20.344 -3.961 1 90.19 176 CYS A O 1
ATOM 1361 N N . VAL A 1 177 ? -11.703 19.203 -5.414 1 91.25 177 VAL A N 1
ATOM 1362 C CA . VAL A 1 177 ? -12.812 20.141 -5.414 1 91.25 177 VAL A CA 1
ATOM 1363 C C . VAL A 1 177 ? -13.852 19.719 -4.379 1 91.25 177 VAL A C 1
ATOM 1365 O O . VAL A 1 177 ? -14.477 20.562 -3.729 1 91.25 177 VAL A O 1
ATOM 1368 N N . ALA A 1 178 ? -14.055 18.422 -4.164 1 92.56 178 ALA A N 1
ATOM 1369 C CA . ALA A 1 178 ? -15.016 17.906 -3.197 1 92.56 178 ALA A CA 1
ATOM 1370 C C . ALA A 1 178 ? -14.516 18.094 -1.769 1 92.56 178 ALA A C 1
ATOM 1372 O O . ALA A 1 178 ? -13.359 18.484 -1.556 1 92.56 178 ALA A O 1
ATOM 1373 N N . ASP A 1 179 ? -15.375 17.969 -0.819 1 93.88 179 ASP A N 1
ATOM 1374 C CA . ASP A 1 179 ? -14.977 17.938 0.584 1 93.88 179 ASP A CA 1
ATOM 1375 C C . ASP A 1 179 ? -14.188 16.672 0.914 1 93.88 179 ASP A C 1
ATOM 1377 O O . ASP A 1 179 ? -14.695 15.562 0.743 1 93.88 179 ASP A O 1
ATOM 1381 N N . LEU A 1 180 ? -12.953 16.844 1.385 1 92.75 180 LEU A N 1
ATOM 1382 C CA . LEU A 1 180 ? -12.102 15.703 1.663 1 92.75 180 LEU A CA 1
ATOM 1383 C C . LEU A 1 180 ? -12.719 14.812 2.734 1 92.75 180 LEU A C 1
ATOM 1385 O O . LEU A 1 180 ? -12.672 13.586 2.629 1 92.75 180 LEU A O 1
ATOM 1389 N N . GLY A 1 181 ? -13.25 15.445 3.787 1 93.5 181 GLY A N 1
ATOM 1390 C CA . GLY A 1 181 ? -13.883 14.68 4.844 1 93.5 181 GLY A CA 1
ATOM 1391 C C . GLY A 1 181 ? -14.992 13.781 4.336 1 93.5 181 GLY A C 1
ATOM 1392 O O . GLY A 1 181 ? -15.109 12.625 4.762 1 93.5 181 GLY A O 1
ATOM 1393 N N . GLU A 1 182 ? -15.789 14.258 3.383 1 94.81 182 GLU A N 1
ATOM 1394 C CA . GLU A 1 182 ? -16.875 13.477 2.793 1 94.81 182 GLU A CA 1
ATOM 1395 C C . GLU A 1 182 ? -16.328 12.328 1.947 1 94.81 182 GLU A C 1
ATOM 1397 O O . GLU A 1 182 ? -16.891 11.234 1.939 1 94.81 182 GLU A O 1
ATOM 1402 N N . THR A 1 183 ? -15.242 12.609 1.223 1 95.56 183 THR A N 1
ATOM 1403 C CA . THR A 1 183 ? -14.609 11.57 0.409 1 95.56 183 THR A CA 1
ATOM 1404 C C . THR A 1 183 ? -14.047 10.461 1.288 1 95.56 183 THR A C 1
ATOM 1406 O O . THR A 1 183 ? -14.203 9.273 0.979 1 95.56 183 THR A O 1
ATOM 1409 N N . VAL A 1 184 ? -13.414 10.828 2.355 1 95.81 184 VAL A N 1
ATOM 1410 C CA . VAL A 1 184 ? -12.859 9.867 3.303 1 95.81 184 VAL A CA 1
ATOM 1411 C C . VAL A 1 184 ? -13.984 9.039 3.914 1 95.81 184 VAL A C 1
ATOM 1413 O O . VAL A 1 184 ? -13.898 7.809 3.977 1 95.81 184 VAL A O 1
ATOM 1416 N N . ALA A 1 185 ? -15.062 9.719 4.309 1 96.88 185 ALA A N 1
ATOM 1417 C CA . ALA A 1 185 ? -16.203 9.016 4.898 1 96.88 185 ALA A CA 1
ATOM 1418 C C . ALA A 1 185 ? -16.812 8.031 3.906 1 96.88 185 ALA A C 1
ATOM 1420 O O . ALA A 1 185 ? -17.156 6.902 4.273 1 96.88 185 ALA A O 1
ATOM 1421 N N . ALA A 1 186 ? -16.953 8.461 2.666 1 96.75 186 ALA A N 1
ATOM 1422 C CA . ALA A 1 186 ? -17.5 7.59 1.633 1 96.75 186 ALA A CA 1
ATOM 1423 C C . ALA A 1 186 ? -16.625 6.352 1.443 1 96.75 186 ALA A C 1
ATOM 1425 O O . ALA A 1 186 ? -17.125 5.234 1.329 1 96.75 186 ALA A O 1
ATOM 1426 N N . SER A 1 187 ? -15.328 6.555 1.4 1 97.56 187 SER A N 1
ATOM 1427 C CA . SER A 1 187 ? -14.367 5.469 1.237 1 97.56 187 SER A CA 1
ATOM 1428 C C . SER A 1 187 ? -14.453 4.477 2.395 1 97.56 187 SER A C 1
ATOM 1430 O O . SER A 1 187 ? -14.594 3.271 2.178 1 97.56 187 SER A O 1
ATOM 1432 N N . LEU A 1 188 ? -14.43 4.98 3.627 1 97.44 188 LEU A N 1
ATOM 1433 C CA . LEU A 1 188 ? -14.438 4.109 4.797 1 97.44 188 LEU A CA 1
ATOM 1434 C C . LEU A 1 188 ? -15.797 3.426 4.949 1 97.44 188 LEU A C 1
ATOM 1436 O O . LEU A 1 188 ? -15.867 2.289 5.426 1 97.44 188 LEU A O 1
ATOM 1440 N N . ASN A 1 189 ? -16.859 4.102 4.531 1 96.81 189 ASN A N 1
ATOM 1441 C CA . ASN A 1 189 ? -18.172 3.475 4.562 1 96.81 189 ASN A CA 1
ATOM 1442 C C . ASN A 1 189 ? -18.266 2.295 3.598 1 96.81 189 ASN A C 1
ATOM 1444 O O . ASN A 1 189 ? -18.953 1.312 3.871 1 96.81 189 ASN A O 1
ATOM 1448 N N . LEU A 1 190 ? -17.594 2.41 2.475 1 96.69 190 LEU A N 1
ATOM 1449 C CA . LEU A 1 190 ? -17.516 1.281 1.554 1 96.69 190 LEU A CA 1
ATOM 1450 C C . LEU A 1 190 ? -16.828 0.091 2.213 1 96.69 190 LEU A C 1
ATOM 1452 O O . LEU A 1 190 ? -17.297 -1.045 2.096 1 96.69 190 LEU A O 1
ATOM 1456 N N . VAL A 1 191 ? -15.75 0.337 2.945 1 97.31 191 VAL A N 1
ATOM 1457 C CA . VAL A 1 191 ? -15.047 -0.717 3.67 1 97.31 191 VAL A CA 1
ATOM 1458 C C . VAL A 1 191 ? -15.961 -1.311 4.738 1 97.31 191 VAL A C 1
ATOM 1460 O O . VAL A 1 191 ? -16.078 -2.533 4.859 1 97.31 191 VAL A O 1
ATOM 1463 N N . ARG A 1 192 ? -16.609 -0.409 5.441 1 96.75 192 ARG A N 1
ATOM 1464 C CA . ARG A 1 192 ? -17.516 -0.798 6.523 1 96.75 192 ARG A CA 1
ATOM 1465 C C . ARG A 1 192 ? -18.625 -1.701 6.016 1 96.75 192 ARG A C 1
ATOM 1467 O O . ARG A 1 192 ? -19.062 -2.621 6.715 1 96.75 192 ARG A O 1
ATOM 1474 N N . SER A 1 193 ? -19.094 -1.502 4.848 1 96.06 193 SER A N 1
ATOM 1475 C CA . SER A 1 193 ? -20.203 -2.264 4.273 1 96.06 193 SER A CA 1
ATOM 1476 C C . SER A 1 193 ? -19.719 -3.598 3.713 1 96.06 193 SER A C 1
ATOM 1478 O O . SER A 1 193 ? -20.516 -4.383 3.193 1 96.06 193 SER A O 1
ATOM 1480 N N . GLY A 1 194 ? -18.375 -3.84 3.721 1 96.44 194 GLY A N 1
ATOM 1481 C CA . GLY A 1 194 ? -17.812 -5.012 3.059 1 96.44 194 GLY A CA 1
ATOM 1482 C C . GLY A 1 194 ? -17.891 -4.93 1.545 1 96.44 194 GLY A C 1
ATOM 1483 O O . GLY A 1 194 ? -18.109 -5.941 0.872 1 96.44 194 GLY A O 1
ATOM 1484 N N . LEU A 1 195 ? -17.875 -3.715 1.038 1 95.88 195 LEU A N 1
ATOM 1485 C CA . LEU A 1 195 ? -17.969 -3.461 -0.395 1 95.88 195 LEU A CA 1
ATOM 1486 C C . LEU A 1 195 ? -19.312 -3.926 -0.94 1 95.88 195 LEU A C 1
ATOM 1488 O O . LEU A 1 195 ? -19.406 -4.363 -2.09 1 95.88 195 LEU A O 1
ATOM 1492 N N . ALA A 1 196 ? -20.344 -3.797 -0.205 1 91.19 196 ALA A N 1
ATOM 1493 C CA . ALA A 1 196 ? -21.688 -4.293 -0.481 1 91.19 196 ALA A CA 1
ATOM 1494 C C . ALA A 1 196 ? -22.203 -3.752 -1.808 1 91.19 196 ALA A C 1
ATOM 1496 O O . ALA A 1 196 ? -22.859 -4.473 -2.568 1 91.19 196 ALA A O 1
ATOM 1497 N N . PRO A 1 197 ? -21.875 -2.52 -2.145 1 87.44 197 PRO A N 1
ATOM 1498 C CA . PRO A 1 197 ? -22.422 -2.016 -3.41 1 87.44 197 PRO A CA 1
ATOM 1499 C C . PRO A 1 197 ? -21.812 -2.705 -4.629 1 87.44 197 PRO A C 1
ATOM 1501 O O . PRO A 1 197 ? -22.328 -2.564 -5.742 1 87.44 197 PRO A O 1
ATOM 1504 N N . LEU A 1 198 ? -20.688 -3.371 -4.461 1 87.88 198 LEU A N 1
ATOM 1505 C CA . LEU A 1 198 ? -19.969 -3.998 -5.562 1 87.88 198 LEU A CA 1
ATOM 1506 C C . LEU A 1 198 ? -20.219 -5.504 -5.586 1 87.88 198 LEU A C 1
ATOM 1508 O O . LEU A 1 198 ? -19.547 -6.234 -6.324 1 87.88 198 LEU A O 1
ATOM 1512 N N . ALA A 1 199 ? -21.125 -6.07 -4.73 1 70.75 199 ALA A N 1
ATOM 1513 C CA . ALA A 1 199 ? -21.422 -7.492 -4.555 1 70.75 199 ALA A CA 1
ATOM 1514 C C . ALA A 1 199 ? -21.953 -8.109 -5.848 1 70.75 199 ALA A C 1
ATOM 1516 O O . ALA A 1 199 ? -22.578 -7.422 -6.652 1 70.75 199 ALA A O 1
ATOM 1517 N N . MET B 1 1 ? 17.734 -11.906 -39.719 1 47.75 1 MET B N 1
ATOM 1518 C CA . MET B 1 1 ? 17.953 -11.008 -38.562 1 47.75 1 MET B CA 1
ATOM 1519 C C . MET B 1 1 ? 16.859 -11.18 -37.531 1 47.75 1 MET B C 1
ATOM 1521 O O . MET B 1 1 ? 17.094 -10.906 -36.344 1 47.75 1 MET B O 1
ATOM 1525 N N . THR B 1 2 ? 15.578 -11.562 -37.906 1 55.47 2 THR B N 1
ATOM 1526 C CA . THR B 1 2 ? 14.461 -11.719 -37 1 55.47 2 THR B CA 1
ATOM 1527 C C . THR B 1 2 ? 14.625 -12.984 -36.156 1 55.47 2 THR B C 1
ATOM 1529 O O . THR B 1 2 ? 14.312 -13 -34.969 1 55.47 2 THR B O 1
ATOM 1532 N N . ALA B 1 3 ? 15.047 -13.891 -36.812 1 60.69 3 ALA B N 1
ATOM 1533 C CA . ALA B 1 3 ? 15.125 -15.219 -36.219 1 60.69 3 ALA B CA 1
ATOM 1534 C C . ALA B 1 3 ? 16.234 -15.297 -35.188 1 60.69 3 ALA B C 1
ATOM 1536 O O . ALA B 1 3 ? 16.094 -15.969 -34.156 1 60.69 3 ALA B O 1
ATOM 1537 N N . SER B 1 4 ? 17.25 -14.742 -35.375 1 59.72 4 SER B N 1
ATOM 1538 C CA . SER B 1 4 ? 18.406 -14.719 -34.5 1 59.72 4 SER B CA 1
ATOM 1539 C C . SER B 1 4 ? 18.094 -13.922 -33.219 1 59.72 4 SER B C 1
ATOM 1541 O O . SER B 1 4 ? 18.547 -14.289 -32.125 1 59.72 4 SER B O 1
ATOM 1543 N N . THR B 1 5 ? 17.281 -12.852 -33.25 1 59.19 5 THR B N 1
ATOM 1544 C CA . THR B 1 5 ? 16.844 -12.016 -32.156 1 59.19 5 THR B CA 1
ATOM 1545 C C . THR B 1 5 ? 15.945 -12.805 -31.188 1 59.19 5 THR B C 1
ATOM 1547 O O . THR B 1 5 ? 16.062 -12.68 -29.969 1 59.19 5 THR B O 1
ATOM 1550 N N . ASN B 1 6 ? 15.289 -13.781 -31.812 1 64.62 6 ASN B N 1
ATOM 1551 C CA . ASN B 1 6 ? 14.375 -14.594 -31.031 1 64.62 6 ASN B CA 1
ATOM 1552 C C . ASN B 1 6 ? 15.125 -15.617 -30.172 1 64.62 6 ASN B C 1
ATOM 1554 O O . ASN B 1 6 ? 14.773 -15.852 -29.016 1 64.62 6 ASN B O 1
ATOM 1558 N N . ARG B 1 7 ? 16.125 -16.172 -30.797 1 65.31 7 ARG B N 1
ATOM 1559 C CA . ARG B 1 7 ? 16.875 -17.188 -30.078 1 65.31 7 ARG B CA 1
ATOM 1560 C C . ARG B 1 7 ? 17.672 -16.594 -28.938 1 65.31 7 ARG B C 1
ATOM 1562 O O . ARG B 1 7 ? 17.75 -17.172 -27.844 1 65.31 7 ARG B O 1
ATOM 1569 N N . HIS B 1 8 ? 18.312 -15.43 -29.234 1 64.88 8 HIS B N 1
ATOM 1570 C CA . HIS B 1 8 ? 19.078 -14.734 -28.219 1 64.88 8 HIS B CA 1
ATOM 1571 C C . HIS B 1 8 ? 18.188 -14.312 -27.047 1 64.88 8 HIS B C 1
ATOM 1573 O O . HIS B 1 8 ? 18.578 -14.453 -25.891 1 64.88 8 HIS B O 1
ATOM 1579 N N . GLU B 1 9 ? 17.016 -13.859 -27.359 1 66.44 9 GLU B N 1
ATOM 1580 C CA . GLU B 1 9 ? 16.047 -13.469 -26.328 1 66.44 9 GLU B CA 1
ATOM 1581 C C . GLU B 1 9 ? 15.586 -14.68 -25.516 1 66.44 9 GLU B C 1
ATOM 1583 O O . GLU B 1 9 ? 15.43 -14.594 -24.297 1 66.44 9 GLU B O 1
ATOM 1588 N N . LEU B 1 10 ? 15.422 -15.711 -26.188 1 63.38 10 LEU B N 1
ATOM 1589 C CA . LEU B 1 10 ? 15.016 -16.953 -25.531 1 63.38 10 LEU B CA 1
ATOM 1590 C C . LEU B 1 10 ? 16.125 -17.484 -24.625 1 63.38 10 LEU B C 1
ATOM 1592 O O . LEU B 1 10 ? 15.867 -17.953 -23.531 1 63.38 10 LEU B O 1
ATOM 1596 N N . ARG B 1 11 ? 17.266 -17.406 -25.141 1 65.25 11 ARG B N 1
ATOM 1597 C CA . ARG B 1 11 ? 18.406 -17.844 -24.328 1 65.25 11 ARG B CA 1
ATOM 1598 C C . ARG B 1 11 ? 18.578 -16.969 -23.094 1 65.25 11 ARG B C 1
ATOM 1600 O O . ARG B 1 11 ? 18.859 -17.469 -22 1 65.25 11 ARG B O 1
ATOM 1607 N N . ARG B 1 12 ? 18.406 -15.711 -23.312 1 64.62 12 ARG B N 1
ATOM 1608 C CA . ARG B 1 12 ? 18.516 -14.773 -22.203 1 64.62 12 ARG B CA 1
ATOM 1609 C C . ARG B 1 12 ? 17.438 -15.039 -21.156 1 64.62 12 ARG B C 1
ATOM 1611 O O . ARG B 1 12 ? 17.703 -14.992 -19.953 1 64.62 12 ARG B O 1
ATOM 1618 N N . ARG B 1 13 ? 16.281 -15.281 -21.594 1 69.38 13 ARG B N 1
ATOM 1619 C CA . ARG B 1 13 ? 15.18 -15.594 -20.703 1 69.38 13 ARG B CA 1
ATOM 1620 C C . ARG B 1 13 ? 15.438 -16.891 -19.938 1 69.38 13 ARG B C 1
ATOM 1622 O O . ARG B 1 13 ? 15.125 -17 -18.75 1 69.38 13 ARG B O 1
ATOM 1629 N N . SER B 1 14 ? 16.031 -17.672 -20.703 1 75.81 14 SER B N 1
ATOM 1630 C CA . SER B 1 14 ? 16.344 -18.953 -20.078 1 75.81 14 SER B CA 1
ATOM 1631 C C . SER B 1 14 ? 17.422 -18.797 -19 1 75.81 14 SER B C 1
ATOM 1633 O O . SER B 1 14 ? 17.297 -19.344 -17.906 1 75.81 14 SER B O 1
ATOM 1635 N N . THR B 1 15 ? 18.406 -17.953 -19.344 1 82.38 15 THR B N 1
ATOM 1636 C CA . THR B 1 15 ? 19.469 -17.719 -18.375 1 82.38 15 THR B CA 1
ATOM 1637 C C . THR B 1 15 ? 18.938 -16.953 -17.156 1 82.38 15 THR B C 1
ATOM 1639 O O . THR B 1 15 ? 19.266 -17.281 -16.016 1 82.38 15 THR B O 1
ATOM 1642 N N . HIS B 1 16 ? 18.125 -16.031 -17.469 1 87.94 16 HIS B N 1
ATOM 1643 C CA . HIS B 1 16 ? 17.516 -15.234 -16.406 1 87.94 16 HIS B CA 1
ATOM 1644 C C . HIS B 1 16 ? 16.734 -16.109 -15.43 1 87.94 16 HIS B C 1
ATOM 1646 O O . HIS B 1 16 ? 16.891 -15.992 -14.211 1 87.94 16 HIS B O 1
ATOM 1652 N N . GLU B 1 17 ? 16.047 -16.953 -16.016 1 85 17 GLU B N 1
ATOM 1653 C CA . GLU B 1 17 ? 15.211 -17.828 -15.195 1 85 17 GLU B CA 1
ATOM 1654 C C . GLU B 1 17 ? 16.062 -18.844 -14.438 1 85 17 GLU B C 1
ATOM 1656 O O . GLU B 1 17 ? 15.781 -19.156 -13.281 1 85 17 GLU B O 1
ATOM 1661 N N . ALA B 1 18 ? 17.047 -19.312 -15.125 1 84.88 18 ALA B N 1
ATOM 1662 C CA . ALA B 1 18 ? 17.953 -20.25 -14.469 1 84.88 18 ALA B CA 1
ATOM 1663 C C . ALA B 1 18 ? 18.641 -19.594 -13.281 1 84.88 18 ALA B C 1
ATOM 1665 O O . ALA B 1 18 ? 18.766 -20.203 -12.211 1 84.88 18 ALA B O 1
ATOM 1666 N N . LEU B 1 19 ? 19.031 -18.406 -13.492 1 89.75 19 LEU B N 1
ATOM 1667 C CA . LEU B 1 19 ? 19.672 -17.641 -12.438 1 89.75 19 LEU B CA 1
ATOM 1668 C C . LEU B 1 19 ? 18.719 -17.375 -11.289 1 89.75 19 LEU B C 1
ATOM 1670 O O . LEU B 1 19 ? 19.094 -17.469 -10.117 1 89.75 19 LEU B O 1
ATOM 1674 N N . ARG B 1 20 ? 17.578 -17.078 -11.672 1 87.81 20 ARG B N 1
ATOM 1675 C CA . ARG B 1 20 ? 16.547 -16.812 -10.656 1 87.81 20 ARG B CA 1
ATOM 1676 C C . ARG B 1 20 ? 16.297 -18.062 -9.812 1 87.81 20 ARG B C 1
ATOM 1678 O O . ARG B 1 20 ? 16.25 -17.984 -8.578 1 87.81 20 ARG B O 1
ATOM 1685 N N . GLN B 1 21 ? 16.203 -19.141 -10.469 1 84 21 GLN B N 1
ATOM 1686 C CA . GLN B 1 21 ? 15.906 -20.391 -9.758 1 84 21 GLN B CA 1
ATOM 1687 C C . GLN B 1 21 ? 17.047 -20.766 -8.82 1 84 21 GLN B C 1
ATOM 1689 O O . GLN B 1 21 ? 16.812 -21.188 -7.691 1 84 21 GLN B O 1
ATOM 1694 N N . ALA B 1 22 ? 18.172 -20.562 -9.32 1 87.31 22 ALA B N 1
ATOM 1695 C CA . ALA B 1 22 ? 19.344 -20.828 -8.484 1 87.31 22 ALA B CA 1
ATOM 1696 C C . ALA B 1 22 ? 19.375 -19.922 -7.262 1 87.31 22 ALA B C 1
ATOM 1698 O O . ALA B 1 22 ? 19.656 -20.375 -6.148 1 87.31 22 ALA B O 1
ATOM 1699 N N . ALA B 1 23 ? 19.094 -18.75 -7.504 1 89.44 23 ALA B N 1
ATOM 1700 C CA . ALA B 1 23 ? 19.078 -17.781 -6.414 1 89.44 23 ALA B CA 1
ATOM 1701 C C . ALA B 1 23 ? 18 -18.109 -5.391 1 89.44 23 ALA B C 1
ATOM 1703 O O . ALA B 1 23 ? 18.25 -18.062 -4.184 1 89.44 23 ALA B O 1
ATOM 1704 N N . LEU B 1 24 ? 16.891 -18.453 -5.879 1 84 24 LEU B N 1
ATOM 1705 C CA . LEU B 1 24 ? 15.766 -18.781 -5.004 1 84 24 LEU B CA 1
ATOM 1706 C C . LEU B 1 24 ? 16.078 -20 -4.148 1 84 24 LEU B C 1
ATOM 1708 O O . LEU B 1 24 ? 15.719 -20.047 -2.973 1 84 24 LEU B O 1
ATOM 1712 N N . LYS B 1 25 ? 16.75 -20.906 -4.73 1 84.12 25 LYS B N 1
ATOM 1713 C CA . LYS B 1 25 ? 17.172 -22.094 -3.98 1 84.12 25 LYS B CA 1
ATOM 1714 C C . LYS B 1 25 ? 18.141 -21.719 -2.867 1 84.12 25 LYS B C 1
ATOM 1716 O O . LYS B 1 25 ? 18.062 -22.25 -1.757 1 84.12 25 LYS B O 1
ATOM 1721 N N . CYS B 1 26 ? 18.984 -20.859 -3.197 1 88.38 26 CYS B N 1
ATOM 1722 C CA . CYS B 1 26 ? 19.953 -20.391 -2.201 1 88.38 26 CYS B CA 1
ATOM 1723 C C . CYS B 1 26 ? 19.234 -19.688 -1.052 1 88.38 26 CYS B C 1
ATOM 1725 O O . CYS B 1 26 ? 19.562 -19.922 0.116 1 88.38 26 CYS B O 1
ATOM 1727 N N . PHE B 1 27 ? 18.25 -18.844 -1.409 1 83.75 27 PHE B N 1
ATOM 1728 C CA . PHE B 1 27 ? 17.484 -18.141 -0.391 1 83.75 27 PHE B CA 1
ATOM 1729 C C . PHE B 1 27 ? 16.75 -19.125 0.504 1 83.75 27 PHE B C 1
ATOM 1731 O O . PHE B 1 27 ? 16.672 -18.938 1.719 1 83.75 27 PHE B O 1
ATOM 1738 N N . ALA B 1 28 ? 16.266 -20.125 -0.121 1 80.06 28 ALA B N 1
ATOM 1739 C CA . ALA B 1 28 ? 15.477 -21.109 0.611 1 80.06 28 ALA B CA 1
ATOM 1740 C C . ALA B 1 28 ? 16.344 -21.875 1.609 1 80.06 28 ALA B C 1
ATOM 1742 O O . ALA B 1 28 ? 15.898 -22.172 2.717 1 80.06 28 ALA B O 1
ATOM 1743 N N . HIS B 1 29 ? 17.578 -22.094 1.252 1 83.19 29 HIS B N 1
ATOM 1744 C CA . HIS B 1 29 ? 18.469 -22.922 2.051 1 83.19 29 HIS B CA 1
ATOM 1745 C C . HIS B 1 29 ? 19.156 -22.109 3.137 1 83.19 29 HIS B C 1
ATOM 1747 O O . HIS B 1 29 ? 19.281 -22.562 4.277 1 83.19 29 HIS B O 1
ATOM 1753 N N . LYS B 1 30 ? 19.531 -20.875 2.789 1 86.38 30 LYS B N 1
ATOM 1754 C CA . LYS B 1 30 ? 20.422 -20.141 3.686 1 86.38 30 LYS B CA 1
ATOM 1755 C C . LYS B 1 30 ? 19.719 -18.938 4.297 1 86.38 30 LYS B C 1
ATOM 1757 O O . LYS B 1 30 ? 20.203 -18.344 5.258 1 86.38 30 LYS B O 1
ATOM 1762 N N . GLY B 1 31 ? 18.547 -18.672 3.748 1 80.25 31 GLY B N 1
ATOM 1763 C CA . GLY B 1 31 ? 17.906 -17.438 4.152 1 80.25 31 GLY B CA 1
ATOM 1764 C C . GLY B 1 31 ? 18.328 -16.234 3.32 1 80.25 31 GLY B C 1
ATOM 1765 O O . GLY B 1 31 ? 19.5 -16.109 2.965 1 80.25 31 GLY B O 1
ATOM 1766 N N . PHE B 1 32 ? 17.5 -15.438 3.037 1 80.19 32 PHE B N 1
ATOM 1767 C CA . PHE B 1 32 ? 17.719 -14.297 2.154 1 80.19 32 PHE B CA 1
ATOM 1768 C C . PHE B 1 32 ? 18.844 -13.406 2.686 1 80.19 32 PHE B C 1
ATOM 1770 O O . PHE B 1 32 ? 19.719 -12.984 1.929 1 80.19 32 PHE B O 1
ATOM 1777 N N . ALA B 1 33 ? 18.766 -13.125 3.957 1 77.88 33 ALA B N 1
ATOM 1778 C CA . ALA B 1 33 ? 19.703 -12.188 4.566 1 77.88 33 ALA B CA 1
ATOM 1779 C C . ALA B 1 33 ? 21.109 -12.766 4.605 1 77.88 33 ALA B C 1
ATOM 1781 O O . ALA B 1 33 ? 22.094 -12.031 4.688 1 77.88 33 ALA B O 1
ATOM 1782 N N . ASN B 1 34 ? 21.203 -13.953 4.418 1 85 34 ASN B N 1
ATOM 1783 C CA . ASN B 1 34 ? 22.469 -14.625 4.625 1 85 34 ASN B CA 1
ATOM 1784 C C . ASN B 1 34 ? 23.156 -14.953 3.299 1 85 34 ASN B C 1
ATOM 1786 O O . ASN B 1 34 ? 24.203 -15.609 3.279 1 85 34 ASN B O 1
ATOM 1790 N N . VAL B 1 35 ? 22.531 -14.578 2.275 1 88.81 35 VAL B N 1
ATOM 1791 C CA . VAL B 1 35 ? 23.094 -14.883 0.962 1 88.81 35 VAL B CA 1
ATOM 1792 C C . VAL B 1 35 ? 23.578 -13.602 0.295 1 88.81 35 VAL B C 1
ATOM 1794 O O . VAL B 1 35 ? 22.875 -12.586 0.305 1 88.81 35 VAL B O 1
ATOM 1797 N N . THR B 1 36 ? 24.781 -13.648 -0.143 1 90.62 36 THR B N 1
ATOM 1798 C CA . THR B 1 36 ? 25.312 -12.5 -0.854 1 90.62 36 THR B CA 1
ATOM 1799 C C . THR B 1 36 ? 25.188 -12.68 -2.363 1 90.62 36 THR B C 1
ATOM 1801 O O . THR B 1 36 ? 24.922 -13.789 -2.84 1 90.62 36 THR B O 1
ATOM 1804 N N . VAL B 1 37 ? 25.359 -11.617 -3.045 1 91.94 37 VAL B N 1
ATOM 1805 C CA . VAL B 1 37 ? 25.297 -11.68 -4.5 1 91.94 37 VAL B CA 1
ATOM 1806 C C . VAL B 1 37 ? 26.453 -12.508 -5.039 1 91.94 37 VAL B C 1
ATOM 1808 O O . VAL B 1 37 ? 26.312 -13.234 -6.023 1 91.94 37 VAL B O 1
ATOM 1811 N N . ILE B 1 38 ? 27.562 -12.367 -4.414 1 92.75 38 ILE B N 1
ATOM 1812 C CA . ILE B 1 38 ? 28.719 -13.148 -4.809 1 92.75 38 ILE B CA 1
ATOM 1813 C C . ILE B 1 38 ? 28.406 -14.633 -4.715 1 92.75 38 ILE B C 1
ATOM 1815 O O . ILE B 1 38 ? 28.703 -15.398 -5.641 1 92.75 38 ILE B O 1
ATOM 1819 N N . GLU B 1 39 ? 27.812 -15.078 -3.691 1 92.69 39 GLU B N 1
ATOM 1820 C CA . GLU B 1 39 ? 27.422 -16.469 -3.498 1 92.69 39 GLU B CA 1
ATOM 1821 C C . GLU B 1 39 ? 26.375 -16.891 -4.52 1 92.69 39 GLU B C 1
ATOM 1823 O O . GLU B 1 39 ? 26.438 -18 -5.059 1 92.69 39 GLU B O 1
ATOM 1828 N N . LEU B 1 40 ? 25.453 -16 -4.773 1 92.44 40 LEU B N 1
ATOM 1829 C CA . LEU B 1 40 ? 24.406 -16.297 -5.758 1 92.44 40 LEU B CA 1
ATOM 1830 C C . LEU B 1 40 ? 25.016 -16.516 -7.137 1 92.44 40 LEU B C 1
ATOM 1832 O O . LEU B 1 40 ? 24.641 -17.453 -7.84 1 92.44 40 LEU B O 1
ATOM 1836 N N . ALA B 1 41 ? 25.906 -15.617 -7.473 1 92.62 41 ALA B N 1
ATOM 1837 C CA . ALA B 1 41 ? 26.578 -15.727 -8.766 1 92.62 41 ALA B CA 1
ATOM 1838 C C . ALA B 1 41 ? 27.359 -17.031 -8.867 1 92.62 41 ALA B C 1
ATOM 1840 O O . ALA B 1 41 ? 27.266 -17.734 -9.875 1 92.62 41 ALA B O 1
ATOM 1841 N N . ARG B 1 42 ? 28.062 -17.328 -7.848 1 91.94 42 ARG B N 1
ATOM 1842 C CA . ARG B 1 42 ? 28.859 -18.562 -7.805 1 91.94 42 ARG B CA 1
ATOM 1843 C C . ARG B 1 42 ? 27.984 -19.797 -7.949 1 91.94 42 ARG B C 1
ATOM 1845 O O . ARG B 1 42 ? 28.281 -20.688 -8.75 1 91.94 42 ARG B O 1
ATOM 1852 N N . GLU B 1 43 ? 26.938 -19.828 -7.246 1 89.56 43 GLU B N 1
ATOM 1853 C CA . GLU B 1 43 ? 26 -20.953 -7.27 1 89.56 43 GLU B CA 1
ATOM 1854 C C . GLU B 1 43 ? 25.344 -21.109 -8.633 1 89.56 43 GLU B C 1
ATOM 1856 O O . GLU B 1 43 ? 25.062 -22.219 -9.078 1 89.56 43 GLU B O 1
ATOM 1861 N N . ALA B 1 44 ? 25.172 -20 -9.258 1 88.31 44 ALA B N 1
ATOM 1862 C CA . ALA B 1 44 ? 24.531 -19.984 -10.578 1 88.31 44 ALA B CA 1
ATOM 1863 C C . ALA B 1 44 ? 25.562 -20.203 -11.688 1 88.31 44 ALA B C 1
ATOM 1865 O O . ALA B 1 44 ? 25.203 -20.328 -12.859 1 88.31 44 ALA B O 1
ATOM 1866 N N . GLY B 1 45 ? 26.812 -20.219 -11.359 1 89.75 45 GLY B N 1
ATOM 1867 C CA . GLY B 1 45 ? 27.875 -20.469 -12.32 1 89.75 45 GLY B CA 1
ATOM 1868 C C . GLY B 1 45 ? 28.172 -19.281 -13.203 1 89.75 45 GLY B C 1
ATOM 1869 O O . GLY B 1 45 ? 28.516 -19.438 -14.383 1 89.75 45 GLY B O 1
ATOM 1870 N N . VAL B 1 46 ? 27.859 -18.172 -12.695 1 93.25 46 VAL B N 1
ATOM 1871 C CA . VAL B 1 46 ? 28.109 -16.953 -13.469 1 93.25 46 VAL B CA 1
ATOM 1872 C C . V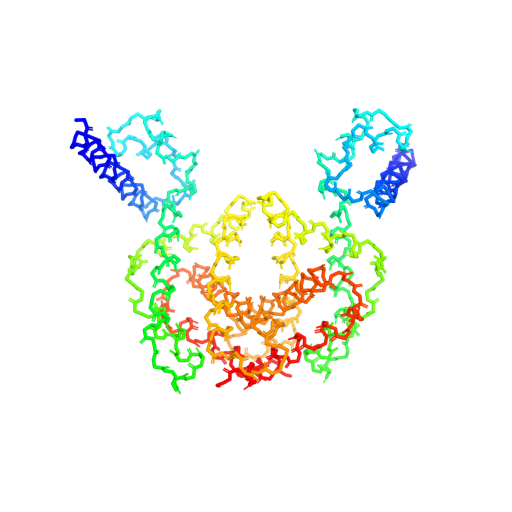AL B 1 46 ? 28.938 -15.977 -12.648 1 93.25 46 VAL B C 1
ATOM 1874 O O . VAL B 1 46 ? 29.203 -16.219 -11.469 1 93.25 46 VAL B O 1
ATOM 1877 N N . THR B 1 47 ? 29.406 -14.93 -13.305 1 93.62 47 THR B N 1
ATOM 1878 C CA . THR B 1 47 ? 30.125 -13.867 -12.594 1 93.62 47 THR B CA 1
ATOM 1879 C C . THR B 1 47 ? 29.141 -12.906 -11.938 1 93.62 47 THR B C 1
ATOM 1881 O O . THR B 1 47 ? 27.953 -12.875 -12.297 1 93.62 47 THR B O 1
ATOM 1884 N N . GLU B 1 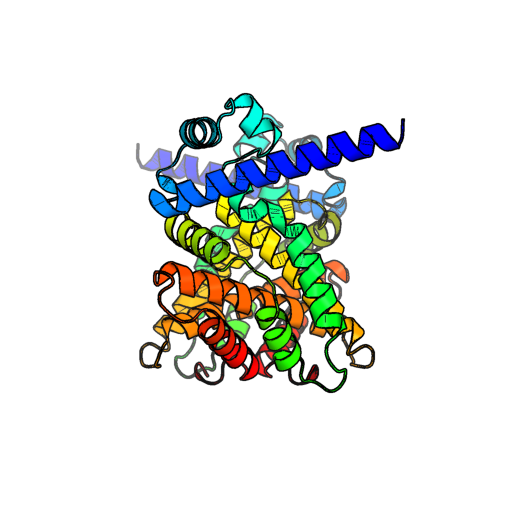48 ? 29.609 -12.203 -11.008 1 93.5 48 GLU B N 1
ATOM 1885 C CA . GLU B 1 48 ? 28.812 -11.148 -10.398 1 93.5 48 GLU B CA 1
ATOM 1886 C C . GLU B 1 48 ? 28.312 -10.156 -11.445 1 93.5 48 GLU B C 1
ATOM 1888 O O . GLU B 1 48 ? 27.172 -9.688 -11.375 1 93.5 48 GLU B O 1
ATOM 1893 N N . ARG B 1 49 ? 29.203 -9.898 -12.32 1 93.56 49 ARG B N 1
ATOM 1894 C CA . ARG B 1 49 ? 28.859 -8.969 -13.391 1 93.56 49 ARG B CA 1
ATOM 1895 C C . ARG B 1 49 ? 27.672 -9.492 -14.203 1 93.56 49 ARG B C 1
ATOM 1897 O O . ARG B 1 49 ? 26.734 -8.75 -14.492 1 93.56 49 ARG B O 1
ATOM 1904 N N . THR B 1 50 ? 27.75 -10.758 -14.492 1 92.19 50 THR B N 1
ATOM 1905 C CA . THR B 1 50 ? 26.656 -11.391 -15.234 1 92.19 50 THR B CA 1
ATOM 1906 C C . THR B 1 50 ? 25.359 -11.375 -14.414 1 92.19 50 THR B C 1
ATOM 1908 O O . THR B 1 50 ? 24.281 -11.125 -14.953 1 92.19 50 THR B O 1
ATOM 1911 N N . PHE B 1 51 ? 25.531 -11.648 -13.07 1 93.75 51 PHE B N 1
ATOM 1912 C CA . PHE B 1 51 ? 24.359 -11.609 -12.203 1 93.75 51 PHE B CA 1
ATOM 1913 C C . PHE B 1 51 ? 23.688 -10.242 -12.266 1 93.75 51 PHE B C 1
ATOM 1915 O O . PHE B 1 51 ? 22.469 -10.156 -12.484 1 93.75 51 PHE B O 1
ATOM 1922 N N . PHE B 1 52 ? 24.453 -9.195 -12.25 1 93.62 52 PHE B N 1
ATOM 1923 C CA . PHE B 1 52 ? 23.922 -7.836 -12.188 1 93.62 52 PHE B CA 1
ATOM 1924 C C . PHE B 1 52 ? 23.375 -7.402 -13.539 1 93.62 52 PHE B C 1
ATOM 1926 O O . PHE B 1 52 ? 22.562 -6.469 -13.609 1 93.62 52 PHE B O 1
ATOM 1933 N N . ARG B 1 53 ? 23.781 -8.102 -14.562 1 93.38 53 ARG B N 1
ATOM 1934 C CA . ARG B 1 53 ? 23.156 -7.863 -15.859 1 93.38 53 ARG B CA 1
ATOM 1935 C C . ARG B 1 53 ? 21.703 -8.305 -15.859 1 93.38 53 ARG B C 1
ATOM 1937 O O . ARG B 1 53 ? 20.859 -7.707 -16.547 1 93.38 53 ARG B O 1
ATOM 1944 N N . HIS B 1 54 ? 21.453 -9.289 -14.992 1 92.38 54 HIS B N 1
ATOM 1945 C CA . HIS B 1 54 ? 20.109 -9.852 -14.969 1 92.38 54 HIS B CA 1
ATOM 1946 C C . HIS B 1 54 ? 19.281 -9.273 -13.812 1 92.38 54 HIS B C 1
ATOM 1948 O O . HIS B 1 54 ? 18.078 -9.102 -13.938 1 92.38 54 HIS B O 1
ATOM 1954 N N . PHE B 1 55 ? 19.953 -9.07 -12.711 1 92.12 55 PHE B N 1
ATOM 1955 C CA . PHE B 1 55 ? 19.281 -8.586 -11.516 1 92.12 55 PHE B CA 1
ATOM 1956 C C . PHE B 1 55 ? 20.047 -7.426 -10.891 1 92.12 55 PHE B C 1
ATOM 1958 O O . PHE B 1 55 ? 21.062 -7.637 -10.227 1 92.12 55 PHE B O 1
ATOM 1965 N N . PRO B 1 56 ? 19.422 -6.273 -10.977 1 88.25 56 PRO B N 1
ATOM 1966 C CA . PRO B 1 56 ? 20.141 -5.105 -10.453 1 88.25 56 PRO B CA 1
ATOM 1967 C C . PRO B 1 56 ? 20.375 -5.176 -8.945 1 88.25 56 PRO B C 1
ATOM 1969 O O . PRO B 1 56 ? 21.266 -4.508 -8.422 1 88.25 56 PRO B O 1
ATOM 1972 N N . THR B 1 57 ? 19.5 -5.914 -8.258 1 83.5 57 THR B N 1
ATOM 1973 C CA . THR B 1 57 ? 19.656 -6.121 -6.816 1 83.5 57 THR B CA 1
ATOM 1974 C C . THR B 1 57 ? 19.266 -7.543 -6.434 1 83.5 57 THR B C 1
ATOM 1976 O O . THR B 1 57 ? 18.609 -8.25 -7.211 1 83.5 57 THR B O 1
ATOM 1979 N N . LYS B 1 58 ? 19.656 -7.871 -5.258 1 84.31 58 LYS B N 1
ATOM 1980 C CA . LYS B 1 58 ? 19.281 -9.164 -4.703 1 84.31 58 LYS B CA 1
ATOM 1981 C C . LYS B 1 58 ? 17.766 -9.289 -4.586 1 84.31 58 LYS B C 1
ATOM 1983 O O . LYS B 1 58 ? 17.188 -10.344 -4.875 1 84.31 58 LYS B O 1
ATOM 1988 N N . GLU B 1 59 ? 17.078 -8.234 -4.258 1 80.19 59 GLU B N 1
ATOM 1989 C CA . GLU B 1 59 ? 15.625 -8.203 -4.066 1 80.19 59 GLU B CA 1
ATOM 1990 C C . GLU B 1 59 ? 14.891 -8.391 -5.387 1 80.19 59 GLU B C 1
ATOM 1992 O O . GLU B 1 59 ? 13.797 -8.961 -5.422 1 80.19 59 GLU B O 1
ATOM 1997 N N . ALA B 1 60 ? 15.547 -7.988 -6.414 1 83.25 60 ALA B N 1
ATOM 1998 C CA . ALA B 1 60 ? 14.93 -8.086 -7.734 1 83.25 60 ALA B CA 1
ATOM 1999 C C . ALA B 1 60 ? 14.672 -9.547 -8.109 1 83.25 60 ALA B C 1
ATOM 2001 O O . ALA B 1 60 ? 13.742 -9.844 -8.859 1 83.25 60 ALA B O 1
ATOM 2002 N N . VAL B 1 61 ? 15.438 -10.438 -7.559 1 85.31 61 VAL B N 1
ATOM 2003 C CA . VAL B 1 61 ? 15.281 -11.867 -7.836 1 85.31 61 VAL B CA 1
ATOM 2004 C C . VAL B 1 61 ? 13.914 -12.336 -7.34 1 85.31 61 VAL B C 1
ATOM 2006 O O . VAL B 1 61 ? 13.25 -13.125 -8.016 1 85.31 61 VAL B O 1
ATOM 2009 N N . LEU B 1 62 ? 13.492 -11.828 -6.234 1 80.88 62 LEU B N 1
ATOM 2010 C CA . LEU B 1 62 ? 12.258 -12.266 -5.594 1 80.88 62 LEU B CA 1
ATOM 2011 C C . LEU B 1 62 ? 11.039 -11.773 -6.367 1 80.88 62 LEU B C 1
ATOM 2013 O O . LEU B 1 62 ? 9.984 -12.406 -6.344 1 80.88 62 LEU B O 1
ATOM 2017 N N . PHE B 1 63 ? 11.234 -10.664 -7.152 1 79.56 63 PHE B N 1
ATOM 2018 C CA . PHE B 1 63 ? 10.078 -10.016 -7.773 1 79.56 63 PHE B CA 1
ATOM 2019 C C . PHE B 1 63 ? 10.172 -10.086 -9.289 1 79.56 63 PHE B C 1
ATOM 2021 O O . PHE B 1 63 ? 9.43 -9.398 -10 1 79.56 63 PHE B O 1
ATOM 2028 N N . ALA B 1 64 ? 11.078 -10.836 -9.891 1 79.19 64 ALA B N 1
ATOM 2029 C CA . ALA B 1 64 ? 11.398 -10.891 -11.312 1 79.19 64 ALA B CA 1
ATOM 2030 C C . ALA B 1 64 ? 10.164 -11.258 -12.133 1 79.19 64 ALA B C 1
ATOM 2032 O O . ALA B 1 64 ? 10.07 -10.906 -13.312 1 79.19 64 ALA B O 1
ATOM 2033 N N . ASP B 1 65 ? 9.102 -11.844 -11.625 1 76.88 65 ASP B N 1
ATOM 2034 C CA . ASP B 1 65 ? 7.949 -12.25 -12.414 1 76.88 65 ASP B CA 1
ATOM 2035 C C . ASP B 1 65 ? 6.711 -11.438 -12.039 1 76.88 65 ASP B C 1
ATOM 2037 O O . ASP B 1 65 ? 5.582 -11.859 -12.289 1 76.88 65 ASP B O 1
ATOM 2041 N N . TYR B 1 66 ? 6.996 -10.305 -11.602 1 78.06 66 TYR B N 1
ATOM 2042 C CA . TYR B 1 66 ? 5.93 -9.453 -11.086 1 78.06 66 TYR B CA 1
ATOM 2043 C C . TYR B 1 66 ? 4.969 -9.047 -12.195 1 78.06 66 TYR B C 1
ATOM 2045 O O . TYR B 1 66 ? 3.754 -9.188 -12.055 1 78.06 66 TYR B O 1
ATOM 2053 N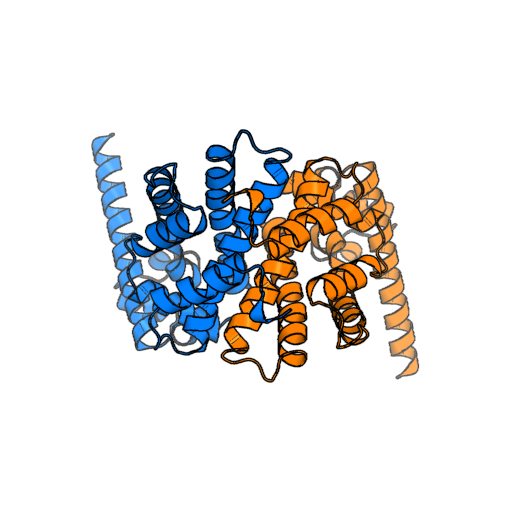 N . GLU B 1 67 ? 5.484 -8.656 -13.336 1 80 67 GLU B N 1
ATOM 2054 C CA . GLU B 1 67 ? 4.633 -8.227 -14.438 1 80 67 GLU B CA 1
ATOM 2055 C C . GLU B 1 67 ? 3.805 -9.383 -14.984 1 80 67 GLU B C 1
ATOM 2057 O O . GLU B 1 67 ? 2.621 -9.219 -15.289 1 80 67 GLU B O 1
ATOM 2062 N N . THR B 1 68 ? 4.434 -10.547 -15.062 1 82.06 68 THR B N 1
ATOM 2063 C CA . THR B 1 68 ? 3.734 -11.742 -15.531 1 82.06 68 THR B CA 1
ATOM 2064 C C . THR B 1 68 ? 2.631 -12.141 -14.562 1 82.06 68 THR B C 1
ATOM 2066 O O . THR B 1 68 ? 1.558 -12.578 -14.977 1 82.06 68 THR B O 1
ATOM 2069 N N . GLN B 1 69 ? 2.885 -11.938 -13.336 1 84.38 69 GLN B N 1
ATOM 2070 C CA . GLN B 1 69 ? 1.896 -12.258 -12.312 1 84.38 69 GLN B CA 1
ATOM 2071 C C . GLN B 1 69 ? 0.688 -11.328 -12.406 1 84.38 69 GLN B C 1
ATOM 2073 O O . GLN B 1 69 ? -0.453 -11.773 -12.242 1 84.38 69 GLN B O 1
ATOM 2078 N N . LEU B 1 70 ? 0.918 -10.078 -12.695 1 88.44 70 LEU B N 1
ATOM 2079 C CA . LEU B 1 70 ? -0.168 -9.117 -12.852 1 88.44 70 LEU B CA 1
ATOM 2080 C C . LEU B 1 70 ? -1.053 -9.484 -14.039 1 88.44 70 LEU B C 1
ATOM 2082 O O . LEU B 1 70 ? -2.281 -9.445 -13.938 1 88.44 70 LEU B O 1
ATOM 2086 N N . GLU B 1 71 ? -0.382 -9.812 -15.125 1 90.25 71 GLU B N 1
ATOM 2087 C CA . GLU B 1 71 ? -1.113 -10.203 -16.328 1 90.25 71 GLU B CA 1
ATOM 2088 C C . GLU B 1 71 ? -1.96 -11.445 -16.094 1 90.25 71 GLU B C 1
ATOM 2090 O O . GLU B 1 71 ? -3.109 -11.516 -16.531 1 90.25 71 GLU B O 1
ATOM 2095 N N . TRP B 1 72 ? -1.367 -12.344 -15.43 1 90.44 72 TRP B N 1
ATOM 2096 C CA . TRP B 1 72 ? -2.092 -13.57 -15.109 1 90.44 72 TRP B CA 1
ATOM 2097 C C . TRP B 1 72 ? -3.314 -13.266 -14.25 1 90.44 72 TRP B C 1
ATOM 2099 O O . TRP B 1 72 ? -4.406 -13.781 -14.508 1 90.44 72 TRP B O 1
ATOM 2109 N N . LEU B 1 73 ? -3.17 -12.469 -13.219 1 92.62 73 LEU B N 1
ATOM 2110 C CA . LEU B 1 73 ? -4.289 -12.125 -12.352 1 92.62 73 LEU B CA 1
ATOM 2111 C C . LEU B 1 73 ? -5.41 -11.461 -13.141 1 92.62 73 LEU B C 1
ATOM 2113 O O . LEU B 1 73 ? -6.582 -11.797 -12.961 1 92.62 73 LEU B O 1
ATOM 2117 N N . ALA B 1 74 ? -5.004 -10.523 -13.969 1 94.56 74 ALA B N 1
ATOM 2118 C CA . ALA B 1 74 ? -5.988 -9.836 -14.797 1 94.56 74 ALA B CA 1
ATOM 2119 C C . ALA B 1 74 ? -6.766 -10.82 -15.664 1 94.56 74 ALA B C 1
ATOM 2121 O O . ALA B 1 74 ? -7.992 -10.75 -15.75 1 94.56 74 ALA B O 1
ATOM 2122 N N . GLU B 1 75 ? -6.066 -11.75 -16.219 1 94.12 75 GLU B N 1
ATOM 2123 C CA . GLU B 1 75 ? -6.688 -12.75 -17.078 1 94.12 75 GLU B CA 1
ATOM 2124 C C . GLU B 1 75 ? -7.586 -13.688 -16.281 1 94.12 75 GLU B C 1
ATOM 2126 O O . GLU B 1 75 ? -8.68 -14.039 -16.734 1 94.12 75 GLU B O 1
ATOM 2131 N N . ALA B 1 76 ? -7.066 -14.148 -15.172 1 94.62 76 ALA B N 1
ATOM 2132 C CA . ALA B 1 76 ? -7.848 -15.031 -14.312 1 94.62 76 ALA B CA 1
ATOM 2133 C C . ALA B 1 76 ? -9.156 -14.367 -13.883 1 94.62 76 ALA B C 1
ATOM 2135 O O . ALA B 1 76 ? -10.211 -14.992 -13.914 1 94.62 76 ALA B O 1
ATOM 2136 N N . LEU B 1 77 ? -9.094 -13.109 -13.516 1 96.25 77 LEU B N 1
ATOM 2137 C CA . LEU B 1 77 ? -10.273 -12.359 -13.102 1 96.25 77 LEU B CA 1
ATOM 2138 C C . LEU B 1 77 ? -11.25 -12.203 -14.258 1 96.25 77 LEU B C 1
ATOM 2140 O O . LEU B 1 77 ? -12.461 -12.352 -14.078 1 96.25 77 LEU B O 1
ATOM 2144 N N . ALA B 1 78 ? -10.711 -11.906 -15.406 1 94.62 78 ALA B N 1
ATOM 2145 C CA . ALA B 1 78 ? -11.539 -11.672 -16.594 1 94.62 78 ALA B CA 1
ATOM 2146 C C . ALA B 1 78 ? -12.336 -12.922 -16.953 1 94.62 78 ALA B C 1
ATOM 2148 O O . ALA B 1 78 ? -13.391 -12.828 -17.594 1 94.62 78 ALA B O 1
ATOM 2149 N N . GLN B 1 79 ? -11.852 -14.086 -16.562 1 94.62 79 GLN B N 1
ATOM 2150 C CA . GLN B 1 79 ? -12.469 -15.359 -16.922 1 94.62 79 GLN B CA 1
ATOM 2151 C C . GLN B 1 79 ? -13.547 -15.758 -15.914 1 94.62 79 GLN B C 1
ATOM 2153 O O . GLN B 1 79 ? -14.266 -16.734 -16.109 1 94.62 79 GLN B O 1
ATOM 2158 N N . ARG B 1 80 ? -13.672 -15.008 -14.844 1 95.75 80 ARG B N 1
ATOM 2159 C CA . ARG B 1 80 ? -14.641 -15.359 -13.805 1 95.75 80 ARG B CA 1
ATOM 2160 C C . ARG B 1 80 ? -16.062 -15.078 -14.273 1 95.75 80 ARG B C 1
ATOM 2162 O O . ARG B 1 80 ? -16.312 -14.109 -14.992 1 95.75 80 ARG B O 1
ATOM 2169 N N . PRO B 1 81 ? -17.078 -15.867 -13.789 1 95.44 81 PRO B N 1
ATOM 2170 C CA . PRO B 1 81 ? -18.484 -15.633 -14.156 1 95.44 81 PRO B CA 1
ATOM 2171 C C . PRO B 1 81 ? -18.969 -14.25 -13.719 1 95.44 81 PRO B C 1
ATOM 2173 O O . PRO B 1 81 ? -18.641 -13.789 -12.625 1 95.44 81 PRO B O 1
ATOM 2176 N N . PRO B 1 82 ? -19.734 -13.617 -14.594 1 90.81 82 PRO B N 1
ATOM 2177 C CA . PRO B 1 82 ? -20.219 -12.266 -14.273 1 90.81 82 PRO B CA 1
ATOM 2178 C C . PRO B 1 82 ? -21.125 -12.234 -13.047 1 90.81 82 PRO B C 1
ATOM 2180 O O . PRO B 1 82 ? -21.234 -11.203 -12.375 1 90.81 82 PRO B O 1
ATOM 2183 N N . ASP B 1 83 ? -21.703 -13.297 -12.672 1 91.62 83 ASP B N 1
ATOM 2184 C CA . ASP B 1 83 ? -22.656 -13.328 -11.57 1 91.62 83 ASP B CA 1
ATOM 2185 C C . ASP B 1 83 ? -21.984 -13.773 -10.273 1 91.62 83 ASP B C 1
ATOM 2187 O O . ASP B 1 83 ? -22.625 -13.781 -9.219 1 91.62 83 ASP B O 1
ATOM 2191 N N . GLU B 1 84 ? -20.766 -14.086 -10.375 1 95.38 84 GLU B N 1
ATOM 2192 C CA . GLU B 1 84 ? -19.984 -14.445 -9.195 1 95.38 84 GLU B CA 1
ATOM 2193 C C . GLU B 1 84 ? -19.688 -13.227 -8.328 1 95.38 84 GLU B C 1
ATOM 2195 O O . GLU B 1 84 ? -19.469 -12.133 -8.859 1 95.38 84 GLU B O 1
ATOM 2200 N N . SER B 1 85 ? -19.766 -13.406 -6.977 1 95.38 85 SER B N 1
ATOM 2201 C CA . SER B 1 85 ? -19.453 -12.273 -6.105 1 95.38 85 SER B CA 1
ATOM 2202 C C . SER B 1 85 ? -18.016 -11.805 -6.312 1 95.38 85 SER B C 1
ATOM 2204 O O . SER B 1 85 ? -17.156 -12.578 -6.738 1 95.38 85 SER B O 1
ATOM 2206 N N . LEU B 1 86 ? -17.781 -10.578 -6.035 1 96.31 86 LEU B N 1
ATOM 2207 C CA . LEU B 1 86 ? -16.453 -9.984 -6.145 1 96.31 86 LEU B CA 1
ATOM 2208 C C . LEU B 1 86 ? -15.422 -10.797 -5.359 1 96.31 86 LEU B C 1
ATOM 2210 O O . LEU B 1 86 ? -14.359 -11.148 -5.887 1 96.31 86 LEU B O 1
ATOM 2214 N N . PHE B 1 87 ? -15.75 -11.156 -4.145 1 97.25 87 PHE B N 1
ATOM 2215 C CA . PHE B 1 87 ? -14.828 -11.859 -3.262 1 97.25 87 PHE B CA 1
ATOM 2216 C C . PHE B 1 87 ? -14.555 -13.266 -3.768 1 97.25 87 PHE B C 1
ATOM 2218 O O . PHE B 1 87 ? -13.414 -13.734 -3.752 1 97.25 87 PHE B O 1
ATOM 2225 N N . ASP B 1 88 ? -15.617 -13.922 -4.242 1 96.56 88 ASP B N 1
ATOM 2226 C CA . ASP B 1 88 ? -15.43 -15.266 -4.789 1 96.56 88 ASP B CA 1
ATOM 2227 C C . ASP B 1 88 ? -14.562 -15.227 -6.047 1 96.56 88 ASP B C 1
ATOM 2229 O O . ASP B 1 88 ? -13.719 -16.094 -6.25 1 96.56 88 ASP B O 1
ATOM 2233 N N . ALA B 1 89 ? -14.773 -14.258 -6.879 1 96.69 89 ALA B N 1
ATOM 2234 C CA . ALA B 1 89 ? -13.969 -14.086 -8.086 1 96.69 89 ALA B CA 1
ATOM 2235 C C . ALA B 1 89 ? -12.5 -13.891 -7.734 1 96.69 89 ALA B C 1
ATOM 2237 O O . ALA B 1 89 ? -11.617 -14.523 -8.336 1 96.69 89 ALA B O 1
ATOM 2238 N N . VAL B 1 90 ? -12.188 -13.023 -6.742 1 96.62 90 VAL B N 1
ATOM 2239 C CA . VAL B 1 90 ? -10.812 -12.742 -6.348 1 96.62 90 VAL B CA 1
ATOM 2240 C C . VAL B 1 90 ? -10.18 -13.984 -5.723 1 96.62 90 VAL B C 1
ATOM 2242 O O . VAL B 1 90 ? -9.07 -14.375 -6.086 1 96.62 90 VAL B O 1
ATOM 2245 N N . LEU B 1 91 ? -10.93 -14.648 -4.836 1 96.06 91 LEU B N 1
ATOM 2246 C CA . LEU B 1 91 ? -10.414 -15.844 -4.172 1 96.06 91 LEU B CA 1
ATOM 2247 C C . LEU B 1 91 ? -10.133 -16.953 -5.184 1 96.06 91 LEU B C 1
ATOM 2249 O O . LEU B 1 91 ? -9.078 -17.594 -5.129 1 96.06 91 LEU B O 1
ATOM 2253 N N . ALA B 1 92 ? -11.047 -17.141 -6.109 1 95.5 92 ALA B N 1
ATOM 2254 C CA . ALA B 1 92 ? -10.867 -18.156 -7.133 1 95.5 92 ALA B CA 1
ATOM 2255 C C . ALA B 1 92 ? -9.664 -17.844 -8.023 1 95.5 92 ALA B C 1
ATOM 2257 O O . ALA B 1 92 ? -8.914 -18.75 -8.414 1 95.5 92 ALA B O 1
ATOM 2258 N N . SER B 1 93 ? -9.5 -16.594 -8.375 1 94.19 93 SER B N 1
ATOM 2259 C CA . SER B 1 93 ? -8.398 -16.172 -9.242 1 94.19 93 SER B CA 1
ATOM 2260 C C . SER B 1 93 ? -7.055 -16.344 -8.547 1 94.19 93 SER B C 1
ATOM 2262 O O . SER B 1 93 ? -6.09 -16.812 -9.156 1 94.19 93 SER B O 1
ATOM 2264 N N . VAL B 1 94 ? -6.988 -15.984 -7.273 1 90.25 94 VAL B N 1
ATOM 2265 C CA . VAL B 1 94 ? -5.758 -16.125 -6.508 1 90.25 94 VAL B CA 1
ATOM 2266 C C . VAL B 1 94 ? -5.438 -17.609 -6.328 1 90.25 94 VAL B C 1
ATOM 2268 O O . VAL B 1 94 ? -4.273 -18.016 -6.395 1 90.25 94 VAL B O 1
ATOM 2271 N N . ALA B 1 95 ? -6.473 -18.406 -6.117 1 88.19 95 ALA B N 1
ATOM 2272 C CA . ALA B 1 95 ? -6.293 -19.844 -5.934 1 88.19 95 ALA B CA 1
ATOM 2273 C C . ALA B 1 95 ? -5.805 -20.5 -7.223 1 88.19 95 ALA B C 1
ATOM 2275 O O . ALA B 1 95 ? -5.062 -21.484 -7.18 1 88.19 95 ALA B O 1
ATOM 2276 N N . ALA B 1 96 ? -6.211 -19.953 -8.297 1 83.81 96 ALA B N 1
ATOM 2277 C CA . ALA B 1 96 ? -5.875 -20.547 -9.594 1 83.81 96 ALA B CA 1
ATOM 2278 C C . ALA B 1 96 ? -4.488 -20.094 -10.047 1 83.81 96 ALA B C 1
ATOM 2280 O O . ALA B 1 96 ? -3.959 -20.609 -11.039 1 83.81 96 ALA B O 1
ATOM 2281 N N . PHE B 1 97 ? -4.008 -19.094 -9.328 1 77.5 97 PHE B N 1
ATOM 2282 C CA . PHE B 1 97 ? -2.719 -18.531 -9.703 1 77.5 97 PHE B CA 1
ATOM 2283 C C . PHE B 1 97 ? -1.63 -19.609 -9.664 1 77.5 97 PHE B C 1
ATOM 2285 O O . PHE B 1 97 ? -1.435 -20.266 -8.641 1 77.5 97 PHE B O 1
ATOM 2292 N N . PRO B 1 98 ? -1.095 -19.875 -10.875 1 68.19 98 PRO B N 1
ATOM 2293 C CA . PRO B 1 98 ? 0.022 -20.828 -10.883 1 68.19 98 PRO B CA 1
ATOM 2294 C C . PRO B 1 98 ? 1.289 -20.25 -10.25 1 68.19 98 PRO B C 1
ATOM 2296 O O . PRO B 1 98 ? 1.866 -19.297 -10.773 1 68.19 98 PRO B O 1
ATOM 2299 N N . HIS B 1 99 ? 1.368 -20.422 -9.039 1 66.94 99 HIS B N 1
ATOM 2300 C CA . HIS B 1 99 ? 2.59 -19.906 -8.43 1 66.94 99 HIS B CA 1
ATOM 2301 C C . HIS B 1 99 ? 3.4 -21.031 -7.801 1 66.94 99 HIS B C 1
ATOM 2303 O O . HIS B 1 99 ? 2.85 -22.078 -7.438 1 66.94 99 HIS B O 1
ATOM 2309 N N . ASP B 1 100 ? 4.699 -20.734 -8.039 1 72.44 100 ASP B N 1
ATOM 2310 C CA . ASP B 1 100 ? 5.582 -21.562 -7.223 1 72.44 100 ASP B CA 1
ATOM 2311 C C . ASP B 1 100 ? 5.492 -21.172 -5.75 1 72.44 100 ASP B C 1
ATOM 2313 O O . ASP B 1 100 ? 5.996 -20.125 -5.348 1 72.44 100 ASP B O 1
ATOM 2317 N N . LEU B 1 101 ? 4.75 -22.031 -4.984 1 78.69 101 LEU B N 1
ATOM 2318 C CA . LEU B 1 101 ? 4.5 -21.734 -3.576 1 78.69 101 LEU B CA 1
ATOM 2319 C C . LEU B 1 101 ? 5.809 -21.5 -2.83 1 78.69 101 LEU B C 1
ATOM 2321 O O . LEU B 1 101 ? 5.859 -20.688 -1.902 1 78.69 101 LEU B O 1
ATOM 2325 N N . GLU B 1 102 ? 6.734 -22.172 -3.346 1 77.31 102 GLU B N 1
ATOM 2326 C CA . GLU B 1 102 ? 8.031 -22.016 -2.693 1 77.31 102 GLU B CA 1
ATOM 2327 C C . GLU B 1 102 ? 8.594 -20.625 -2.914 1 77.31 102 GLU B C 1
ATOM 2329 O O . GLU B 1 102 ? 9.203 -20.047 -2.012 1 77.31 102 GLU B O 1
ATOM 2334 N N . VAL B 1 103 ? 8.383 -20.109 -4.016 1 76.12 103 VAL B N 1
ATOM 2335 C CA . VAL B 1 103 ? 8.828 -18.75 -4.309 1 76.12 103 VAL B CA 1
ATOM 2336 C C . VAL B 1 103 ? 8.07 -17.75 -3.439 1 76.12 103 VAL B C 1
ATOM 2338 O O . VAL B 1 103 ? 8.656 -16.828 -2.879 1 76.12 103 VAL B O 1
ATOM 2341 N N . VAL B 1 104 ? 6.82 -18 -3.309 1 80.5 104 VAL B N 1
ATOM 2342 C CA . VAL B 1 104 ? 5.996 -17.141 -2.467 1 80.5 104 VAL B CA 1
ATOM 2343 C C . VAL B 1 104 ? 6.465 -17.234 -1.017 1 80.5 104 VAL B C 1
ATOM 2345 O O . VAL B 1 104 ? 6.594 -16.219 -0.333 1 80.5 104 VAL B O 1
ATOM 2348 N N . ARG B 1 105 ? 6.742 -18.391 -0.674 1 83.69 105 ARG B N 1
ATOM 2349 C CA . ARG B 1 105 ? 7.211 -18.625 0.688 1 83.69 105 ARG B CA 1
ATOM 2350 C C . ARG B 1 105 ? 8.523 -17.891 0.951 1 83.69 105 ARG B C 1
ATOM 2352 O O . ARG B 1 105 ? 8.703 -17.297 2.01 1 83.69 105 ARG B O 1
ATOM 2359 N N . GLN B 1 106 ? 9.375 -18 0.062 1 77.31 106 GLN B N 1
ATOM 2360 C CA . GLN B 1 106 ? 10.672 -17.359 0.215 1 77.31 106 GLN B CA 1
ATOM 2361 C C . GLN B 1 106 ? 10.539 -15.836 0.271 1 77.31 106 GLN B C 1
ATOM 2363 O O . GLN B 1 106 ? 11.195 -15.18 1.079 1 77.31 106 GLN B O 1
ATOM 2368 N N . ALA B 1 107 ? 9.734 -15.344 -0.609 1 78.06 107 ALA B N 1
ATOM 2369 C CA . ALA B 1 107 ? 9.516 -13.898 -0.625 1 78.06 107 ALA B CA 1
ATOM 2370 C C . ALA B 1 107 ? 8.867 -13.43 0.677 1 78.06 107 ALA B C 1
ATOM 2372 O O . ALA B 1 107 ? 9.266 -12.406 1.24 1 78.06 107 ALA B O 1
ATOM 2373 N N . ALA B 1 108 ? 7.91 -14.18 1.111 1 82.06 108 ALA B N 1
ATOM 2374 C CA . ALA B 1 108 ? 7.215 -13.836 2.35 1 82.06 108 ALA B CA 1
ATOM 2375 C C . ALA B 1 108 ? 8.164 -13.906 3.547 1 82.06 108 ALA B C 1
ATOM 2377 O O . ALA B 1 108 ? 8.141 -13.031 4.414 1 82.06 108 ALA B O 1
ATOM 2378 N N . SER B 1 109 ? 8.992 -14.891 3.553 1 80.12 109 SER B N 1
ATOM 2379 C CA . SER B 1 109 ? 9.961 -15.062 4.633 1 80.12 109 SER B CA 1
ATOM 2380 C C . SER B 1 109 ? 11.008 -13.953 4.617 1 80.12 109 SER B C 1
ATOM 2382 O O . SER B 1 109 ? 11.375 -13.43 5.668 1 80.12 109 SER B O 1
ATOM 2384 N N . ALA B 1 110 ? 11.461 -13.68 3.479 1 75.44 110 ALA B N 1
ATOM 2385 C CA . ALA B 1 110 ? 12.469 -12.633 3.336 1 75.44 110 ALA B CA 1
ATOM 2386 C C . ALA B 1 110 ? 11.93 -11.289 3.818 1 75.44 110 ALA B C 1
ATOM 2388 O O . ALA B 1 110 ? 12.633 -10.539 4.492 1 75.44 110 ALA B O 1
ATOM 2389 N N . ARG B 1 111 ? 10.734 -11.07 3.49 1 73.5 111 ARG B N 1
ATOM 2390 C CA . ARG B 1 111 ? 10.109 -9.82 3.914 1 73.5 111 ARG B CA 1
ATOM 2391 C C . ARG B 1 111 ? 9.984 -9.758 5.434 1 73.5 111 ARG B C 1
ATOM 2393 O O . ARG B 1 111 ? 10.234 -8.719 6.043 1 73.5 111 ARG B O 1
ATOM 2400 N N . ALA B 1 112 ? 9.531 -10.805 5.914 1 73.81 112 ALA B N 1
ATOM 2401 C CA . ALA B 1 112 ? 9.352 -10.867 7.363 1 73.81 112 ALA B CA 1
ATOM 2402 C C . ALA B 1 112 ? 10.672 -10.609 8.086 1 73.81 112 ALA B C 1
ATOM 2404 O O . ALA B 1 112 ? 10.688 -10.023 9.172 1 73.81 112 ALA B O 1
ATOM 2405 N N . GLU B 1 113 ? 11.695 -11.078 7.453 1 69.19 113 GLU B N 1
ATOM 2406 C CA . GLU B 1 113 ? 13.016 -10.914 8.055 1 69.19 113 GLU B CA 1
ATOM 2407 C C . GLU B 1 113 ? 13.547 -9.5 7.832 1 69.19 113 GLU B C 1
ATOM 2409 O O . GLU B 1 113 ? 14.211 -8.938 8.703 1 69.19 113 GLU B O 1
ATOM 2414 N N . LEU B 1 114 ? 13.273 -9.055 6.652 1 58.84 114 LEU B N 1
ATOM 2415 C CA . LEU B 1 114 ? 13.914 -7.809 6.227 1 58.84 114 LEU B CA 1
ATOM 2416 C C . LEU B 1 114 ? 12.945 -6.637 6.332 1 58.84 114 LEU B C 1
ATOM 2418 O O . LEU B 1 114 ? 13.211 -5.559 5.797 1 58.84 114 LEU B O 1
ATOM 2422 N N . ILE B 1 115 ? 11.703 -6.84 6.871 1 55.38 115 ILE B N 1
ATOM 2423 C CA . ILE B 1 115 ? 10.703 -5.781 6.898 1 55.38 115 ILE B CA 1
ATOM 2424 C C . ILE B 1 115 ? 11.375 -4.438 7.176 1 55.38 115 ILE B C 1
ATOM 2426 O O . ILE B 1 115 ? 10.969 -3.408 6.629 1 55.38 115 ILE B O 1
ATOM 2430 N N . SER B 1 116 ? 12.484 -4.551 7.926 1 53.78 116 SER B N 1
ATOM 2431 C CA . SER B 1 116 ? 13.07 -3.266 8.289 1 53.78 116 SER B CA 1
ATOM 2432 C C . SER B 1 116 ? 13.742 -2.607 7.086 1 53.78 116 SER B C 1
ATOM 2434 O O . SER B 1 116 ? 14.055 -1.415 7.121 1 53.78 116 SER B O 1
ATOM 2436 N N . ALA B 1 117 ? 13.875 -3.492 6.086 1 54.03 117 ALA B N 1
ATOM 2437 C CA . ALA B 1 117 ? 14.695 -2.793 5.098 1 54.03 117 ALA B CA 1
ATOM 2438 C C . ALA B 1 117 ? 13.828 -2.018 4.113 1 54.03 117 ALA B C 1
ATOM 2440 O O . ALA B 1 117 ? 12.82 -2.539 3.621 1 54.03 117 ALA B O 1
ATOM 2441 N N . ASP B 1 118 ? 13.953 -0.813 4.184 1 59.88 118 ASP B N 1
ATOM 2442 C CA . ASP B 1 118 ? 13.281 0.217 3.4 1 59.88 118 ASP B CA 1
ATOM 2443 C C . ASP B 1 118 ? 13.117 -0.22 1.945 1 59.88 118 ASP B C 1
ATOM 2445 O O . ASP B 1 118 ? 12.078 0.028 1.329 1 59.88 118 ASP B O 1
ATOM 2449 N N . ARG B 1 119 ? 14.078 -1.024 1.443 1 63.28 119 ARG B N 1
ATOM 2450 C CA . ARG B 1 119 ? 14.07 -1.35 0.021 1 63.28 119 ARG B CA 1
ATOM 2451 C C . ARG B 1 119 ? 13.023 -2.416 -0.291 1 63.28 119 ARG B C 1
ATOM 2453 O O . ARG B 1 119 ? 12.289 -2.307 -1.276 1 63.28 119 ARG B O 1
ATOM 2460 N N . ILE B 1 120 ? 12.953 -3.443 0.503 1 64.88 120 ILE B N 1
ATOM 2461 C CA . ILE B 1 120 ? 11.984 -4.512 0.266 1 64.88 120 ILE B CA 1
ATOM 2462 C C . ILE B 1 120 ? 10.57 -3.977 0.447 1 64.88 120 ILE B C 1
ATOM 2464 O O . ILE B 1 120 ? 9.688 -4.246 -0.374 1 64.88 120 ILE B O 1
ATOM 2468 N N . ALA B 1 121 ? 10.484 -3.133 1.433 1 64.69 121 ALA B N 1
ATOM 2469 C CA . ALA B 1 121 ? 9.18 -2.539 1.711 1 64.69 121 ALA B CA 1
ATOM 2470 C C . ALA B 1 121 ? 8.695 -1.703 0.529 1 64.69 121 ALA B C 1
ATOM 2472 O O . ALA B 1 121 ? 7.516 -1.757 0.165 1 64.69 121 ALA B O 1
ATOM 2473 N N . SER B 1 122 ? 9.633 -1.02 -0.036 1 67.88 122 SER B N 1
ATOM 2474 C CA . SER B 1 122 ? 9.297 -0.185 -1.187 1 67.88 122 SER B CA 1
ATOM 2475 C C . SER B 1 122 ? 8.859 -1.033 -2.375 1 67.88 122 SER B C 1
ATOM 2477 O O . SER B 1 122 ? 7.891 -0.698 -3.061 1 67.88 122 SER B O 1
ATOM 2479 N N . HIS B 1 123 ? 9.539 -2.143 -2.584 1 69.94 123 HIS B N 1
ATOM 2480 C CA . HIS B 1 123 ? 9.195 -3.016 -3.701 1 69.94 123 HIS B CA 1
ATOM 2481 C C . HIS B 1 123 ? 7.824 -3.648 -3.51 1 69.94 123 HIS B C 1
ATOM 2483 O O . HIS B 1 123 ? 7.02 -3.693 -4.445 1 69.94 123 HIS B O 1
ATOM 2489 N N . LEU B 1 124 ? 7.535 -4.055 -2.33 1 72 124 LEU B N 1
ATOM 2490 C CA . LEU B 1 124 ? 6.266 -4.707 -2.018 1 72 124 LEU B CA 1
ATOM 2491 C C . LEU B 1 124 ? 5.102 -3.736 -2.182 1 72 124 LEU B C 1
ATOM 2493 O O . LEU B 1 124 ? 4.012 -4.133 -2.604 1 72 124 LEU B O 1
ATOM 2497 N N . ARG B 1 125 ? 5.434 -2.584 -1.873 1 71.69 125 ARG B N 1
ATOM 2498 C CA . ARG B 1 125 ? 4.383 -1.579 -1.979 1 71.69 125 ARG B CA 1
ATOM 2499 C C . ARG B 1 125 ? 4.059 -1.276 -3.439 1 71.69 125 ARG B C 1
ATOM 2501 O O . ARG B 1 125 ? 2.896 -1.058 -3.791 1 71.69 125 ARG B O 1
ATOM 2508 N N . VAL B 1 126 ? 5.102 -1.276 -4.246 1 71.88 126 VAL B N 1
ATOM 2509 C CA . VAL B 1 126 ? 4.887 -1.125 -5.68 1 71.88 126 VAL B CA 1
ATOM 2510 C C . VAL B 1 126 ? 4.055 -2.293 -6.203 1 71.88 126 VAL B C 1
ATOM 2512 O O . VAL B 1 126 ? 3.121 -2.096 -6.988 1 71.88 126 VAL B O 1
ATOM 2515 N N . VAL B 1 127 ? 4.375 -3.41 -5.688 1 75.44 127 VAL B N 1
ATOM 2516 C CA . VAL B 1 127 ? 3.637 -4.609 -6.078 1 75.44 127 VAL B CA 1
ATOM 2517 C C . VAL B 1 127 ? 2.182 -4.484 -5.633 1 75.44 127 VAL B C 1
ATOM 2519 O O . VAL B 1 127 ? 1.263 -4.727 -6.422 1 75.44 127 VAL B O 1
ATOM 2522 N N . GLN B 1 128 ? 1.965 -4.043 -4.434 1 84.19 128 GLN B N 1
ATOM 2523 C CA . GLN B 1 128 ? 0.614 -3.867 -3.912 1 84.19 128 GLN B CA 1
ATOM 2524 C C . GLN B 1 128 ? -0.188 -2.895 -4.773 1 84.19 128 GLN B C 1
ATOM 2526 O O . GLN B 1 128 ? -1.354 -3.148 -5.086 1 84.19 128 GLN B O 1
ATOM 2531 N N . SER B 1 129 ? 0.419 -1.812 -5.191 1 84.69 129 SER B N 1
ATOM 2532 C CA . SER B 1 129 ? -0.265 -0.808 -6 1 84.69 129 SER B CA 1
ATOM 2533 C C . SER B 1 129 ? -0.638 -1.359 -7.371 1 84.69 129 SER B C 1
ATOM 2535 O O . SER B 1 129 ? -1.693 -1.027 -7.914 1 84.69 129 SER B O 1
ATOM 2537 N N . SER B 1 130 ? 0.249 -2.156 -7.941 1 86.75 130 SER B N 1
ATOM 2538 C CA . SER B 1 130 ? -0.019 -2.73 -9.258 1 86.75 130 SER B CA 1
ATOM 2539 C C . SER B 1 130 ? -1.149 -3.752 -9.195 1 86.75 130 SER B C 1
ATOM 2541 O O . SER B 1 130 ? -1.999 -3.803 -10.086 1 86.75 130 SER B O 1
ATOM 2543 N N . PHE B 1 131 ? -1.109 -4.508 -8.156 1 90.19 131 PHE B N 1
ATOM 2544 C CA . PHE B 1 131 ? -2.211 -5.441 -7.961 1 90.19 131 PHE B CA 1
ATOM 2545 C C . PHE B 1 131 ? -3.52 -4.695 -7.73 1 90.19 131 PHE B C 1
ATOM 2547 O O . PHE B 1 131 ? -4.562 -5.082 -8.266 1 90.19 131 PHE B O 1
ATOM 2554 N N . ALA B 1 132 ? -3.459 -3.633 -6.949 1 93.62 132 ALA B N 1
ATOM 2555 C CA . ALA B 1 132 ? -4.637 -2.807 -6.703 1 93.62 132 ALA B CA 1
ATOM 2556 C C . ALA B 1 132 ? -5.207 -2.26 -8.008 1 93.62 132 ALA B C 1
ATOM 2558 O O . ALA B 1 132 ? -6.426 -2.195 -8.18 1 93.62 132 ALA B O 1
ATOM 2559 N N . ALA B 1 133 ? -4.32 -1.902 -8.922 1 92.5 133 ALA B N 1
ATOM 2560 C CA . ALA B 1 133 ? -4.758 -1.361 -10.203 1 92.5 133 ALA B CA 1
ATOM 2561 C C . ALA B 1 133 ? -5.512 -2.412 -11.016 1 92.5 133 ALA B C 1
ATOM 2563 O O . ALA B 1 133 ? -6.539 -2.113 -11.625 1 92.5 133 ALA B O 1
ATOM 2564 N N . VAL B 1 134 ? -4.992 -3.598 -10.977 1 95.25 134 VAL B N 1
ATOM 2565 C CA . VAL B 1 134 ? -5.633 -4.699 -11.695 1 95.25 134 VAL B CA 1
ATOM 2566 C C . VAL B 1 134 ? -7.016 -4.961 -11.102 1 95.25 134 VAL B C 1
ATOM 2568 O O . VAL B 1 134 ? -7.996 -5.082 -11.844 1 95.25 134 VAL B O 1
ATOM 2571 N N . LEU B 1 135 ? -7.105 -4.984 -9.836 1 97.19 135 LEU B N 1
ATOM 2572 C CA . LEU B 1 135 ? -8.367 -5.246 -9.141 1 97.19 135 LEU B CA 1
ATOM 2573 C C . LEU B 1 135 ? -9.352 -4.102 -9.359 1 97.19 135 LEU B C 1
ATOM 2575 O O . LEU B 1 135 ? -10.547 -4.336 -9.555 1 97.19 135 LEU B O 1
ATOM 2579 N N . THR B 1 136 ? -8.867 -2.908 -9.305 1 96.94 136 THR B N 1
ATOM 2580 C CA . THR B 1 136 ? -9.695 -1.729 -9.531 1 96.94 136 THR B CA 1
ATOM 2581 C C . THR B 1 136 ? -10.352 -1.785 -10.914 1 96.94 136 THR B C 1
ATOM 2583 O O . THR B 1 136 ? -11.555 -1.577 -11.039 1 96.94 136 THR B O 1
ATOM 2586 N N . GLU B 1 137 ? -9.562 -2.117 -11.891 1 96.44 137 GLU B N 1
ATOM 2587 C CA . GLU B 1 137 ? -10.086 -2.184 -13.25 1 96.44 137 GLU B CA 1
ATOM 2588 C C . GLU B 1 137 ? -11.102 -3.311 -13.398 1 96.44 137 GLU B C 1
ATOM 2590 O O . GLU B 1 137 ? -12.133 -3.143 -14.055 1 96.44 137 GLU B O 1
ATOM 2595 N N . PHE B 1 138 ? -10.812 -4.363 -12.781 1 96.81 138 PHE B N 1
ATOM 2596 C CA . PHE B 1 138 ? -11.75 -5.484 -12.789 1 96.81 138 PHE B CA 1
ATOM 2597 C C . PHE B 1 138 ? -13.094 -5.078 -12.203 1 96.81 138 PHE B C 1
ATOM 2599 O O . PHE B 1 138 ? -14.141 -5.332 -12.797 1 96.81 138 PHE B O 1
ATOM 2606 N N . VAL B 1 139 ? -13.055 -4.426 -11.039 1 96.88 139 VAL B N 1
ATOM 2607 C CA . VAL B 1 139 ? -14.266 -4.012 -10.336 1 96.88 139 VAL B CA 1
ATOM 2608 C C . VAL B 1 139 ? -15.016 -2.969 -11.164 1 96.88 139 VAL B C 1
ATOM 2610 O O . VAL B 1 139 ? -16.234 -3.031 -11.297 1 96.88 139 VAL B O 1
ATOM 2613 N N . ARG B 1 140 ? -14.266 -2.059 -11.719 1 95.44 140 ARG B N 1
ATOM 2614 C CA . ARG B 1 140 ? -14.867 -1.013 -12.539 1 95.44 140 ARG B CA 1
ATOM 2615 C C . ARG B 1 140 ? -15.602 -1.609 -13.742 1 95.44 140 ARG B C 1
ATOM 2617 O O . ARG B 1 140 ? -16.734 -1.239 -14.023 1 95.44 140 ARG B O 1
ATOM 2624 N N . ASN B 1 141 ? -14.961 -2.539 -14.406 1 94.12 141 ASN B N 1
ATOM 2625 C CA . ASN B 1 141 ? -15.508 -3.135 -15.617 1 94.12 141 ASN B CA 1
ATOM 2626 C C . ASN B 1 141 ? -16.75 -3.967 -15.312 1 94.12 141 ASN B C 1
ATOM 2628 O O . ASN B 1 141 ? -17.688 -4.008 -16.125 1 94.12 141 ASN B O 1
ATOM 2632 N N . ARG B 1 142 ? -16.75 -4.555 -14.203 1 93.38 142 ARG B N 1
ATOM 2633 C CA . ARG B 1 142 ? -17.859 -5.438 -13.82 1 93.38 142 ARG B CA 1
ATOM 2634 C C . ARG B 1 142 ? -19.047 -4.637 -13.297 1 93.38 142 ARG B C 1
ATOM 2636 O O . ARG B 1 142 ? -20.156 -5.152 -13.219 1 93.38 142 ARG B O 1
ATOM 2643 N N . ASN B 1 143 ? -18.781 -3.344 -12.891 1 93.75 143 ASN B N 1
ATOM 2644 C CA . ASN B 1 143 ? -19.812 -2.559 -12.211 1 93.75 143 ASN B CA 1
ATOM 2645 C C . ASN B 1 143 ? -20.016 -1.205 -12.891 1 93.75 143 ASN B C 1
ATOM 2647 O O . ASN B 1 143 ? -20.156 -0.185 -12.211 1 93.75 143 ASN B O 1
ATOM 2651 N N . ARG B 1 144 ? -19.969 -1.172 -14.117 1 88.62 144 ARG B N 1
ATOM 2652 C CA . ARG B 1 144 ? -20.031 0.072 -14.875 1 88.62 144 ARG B CA 1
ATOM 2653 C C . ARG B 1 144 ? -21.328 0.834 -14.586 1 88.62 144 ARG B C 1
ATOM 2655 O O . ARG B 1 144 ? -21.359 2.062 -14.672 1 88.62 144 ARG B O 1
ATOM 2662 N N . GLY B 1 145 ? -22.344 0.239 -14.133 1 87.38 145 GLY B N 1
ATOM 2663 C CA . GLY B 1 145 ? -23.625 0.888 -13.898 1 87.38 145 GLY B CA 1
ATOM 2664 C C . GLY B 1 145 ? -23.781 1.417 -12.492 1 87.38 145 GLY B C 1
ATOM 2665 O O . GLY B 1 145 ? -24.734 2.127 -12.188 1 87.38 145 GLY B O 1
ATOM 2666 N N . VAL B 1 146 ? -22.891 1.174 -11.625 1 88.88 146 VAL B N 1
ATOM 2667 C CA . VAL B 1 146 ? -22.969 1.592 -10.227 1 88.88 146 VAL B CA 1
ATOM 2668 C C . VAL B 1 146 ? -22.609 3.072 -10.117 1 88.88 146 VAL B C 1
ATOM 2670 O O . VAL B 1 146 ? -21.656 3.541 -10.758 1 88.88 146 VAL B O 1
ATOM 2673 N N . ALA B 1 147 ? -23.391 3.814 -9.297 1 86.5 147 ALA B N 1
ATOM 2674 C CA . ALA B 1 147 ? -23.125 5.23 -9.047 1 86.5 147 ALA B CA 1
ATOM 2675 C C . ALA B 1 147 ? -21.781 5.422 -8.359 1 86.5 147 ALA B C 1
ATOM 2677 O O . ALA B 1 147 ? -21.422 4.656 -7.457 1 86.5 147 ALA B O 1
ATOM 2678 N N . GLU B 1 148 ? -21 6.379 -8.727 1 89.44 148 GLU B N 1
ATOM 2679 C CA . GLU B 1 148 ? -19.703 6.711 -8.148 1 89.44 148 GLU B CA 1
ATOM 2680 C C . GLU B 1 148 ? -18.766 5.516 -8.188 1 89.44 148 GLU B C 1
ATOM 2682 O O . GLU B 1 148 ? -18.094 5.199 -7.195 1 89.44 148 GLU B O 1
ATOM 2687 N N . ILE B 1 149 ? -18.812 4.828 -9.328 1 94.31 149 ILE B N 1
ATOM 2688 C CA . ILE B 1 149 ? -18.047 3.588 -9.469 1 94.31 149 ILE B CA 1
ATOM 2689 C C . ILE B 1 149 ? -16.547 3.883 -9.383 1 94.31 149 ILE B C 1
ATOM 2691 O O . ILE B 1 149 ? -15.773 3.033 -8.953 1 94.31 149 ILE B O 1
ATOM 2695 N N . ASP B 1 150 ? -16.141 5.074 -9.688 1 94.38 150 ASP B N 1
ATOM 2696 C CA . ASP B 1 150 ? -14.711 5.383 -9.695 1 94.38 150 ASP B CA 1
ATOM 2697 C C . ASP B 1 150 ? -14.109 5.238 -8.297 1 94.38 150 ASP B C 1
ATOM 2699 O O . ASP B 1 150 ? -13.156 4.484 -8.109 1 94.38 150 ASP B O 1
ATOM 2703 N N . LEU B 1 151 ? -14.727 5.883 -7.352 1 95.38 151 LEU B N 1
ATOM 2704 C CA . LEU B 1 151 ? -14.234 5.766 -5.98 1 95.38 151 LEU B CA 1
ATOM 2705 C C . LEU B 1 151 ? -14.43 4.352 -5.453 1 95.38 151 LEU B C 1
ATOM 2707 O O . LEU B 1 151 ? -13.516 3.783 -4.844 1 95.38 151 LEU B O 1
ATOM 2711 N N . ALA B 1 152 ? -15.602 3.783 -5.719 1 97 152 ALA B N 1
ATOM 2712 C CA . ALA B 1 152 ? -15.906 2.451 -5.203 1 97 152 ALA B CA 1
ATOM 2713 C C . ALA B 1 152 ? -14.914 1.418 -5.719 1 97 152 ALA B C 1
ATOM 2715 O O . ALA B 1 152 ? -14.43 0.574 -4.961 1 97 152 ALA B O 1
ATOM 2716 N N . ALA B 1 153 ? -14.594 1.51 -7.004 1 97.5 153 ALA B N 1
ATOM 2717 C CA . ALA B 1 153 ? -13.656 0.568 -7.613 1 97.5 153 ALA B CA 1
ATOM 2718 C C . ALA B 1 153 ? -12.25 0.756 -7.051 1 97.5 153 ALA B C 1
ATOM 2720 O O . ALA B 1 153 ? -11.539 -0.221 -6.793 1 97.5 153 ALA B O 1
ATOM 2721 N N . GLU B 1 154 ? -11.828 1.968 -6.859 1 95.94 154 GLU B N 1
ATOM 2722 C CA . GLU B 1 154 ? -10.5 2.248 -6.316 1 95.94 154 GLU B CA 1
ATOM 2723 C C . GLU B 1 154 ? -10.375 1.766 -4.875 1 95.94 154 GLU B C 1
ATOM 2725 O O . GLU B 1 154 ? -9.344 1.211 -4.484 1 95.94 154 GLU B O 1
ATOM 2730 N N . VAL B 1 155 ? -11.414 1.998 -4.125 1 97.06 155 VAL B N 1
ATOM 2731 C CA . VAL B 1 155 ? -11.414 1.516 -2.75 1 97.06 155 VAL B CA 1
ATOM 2732 C C . VAL B 1 155 ? -11.375 -0.01 -2.736 1 97.06 155 VAL B C 1
ATOM 2734 O O . VAL B 1 155 ? -10.555 -0.61 -2.041 1 97.06 155 VAL B O 1
ATOM 2737 N N . ALA B 1 156 ? -12.25 -0.636 -3.539 1 97.94 156 ALA B N 1
ATOM 2738 C CA . ALA B 1 156 ? -12.281 -2.096 -3.596 1 97.94 156 ALA B CA 1
ATOM 2739 C C . ALA B 1 156 ? -10.922 -2.66 -3.99 1 97.94 156 ALA B C 1
ATOM 2741 O O . ALA B 1 156 ? -10.406 -3.57 -3.336 1 97.94 156 ALA B O 1
ATOM 2742 N N . 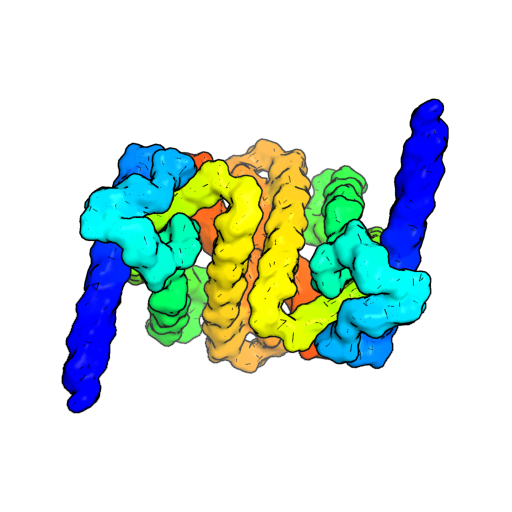GLY B 1 157 ? -10.375 -2.115 -5.086 1 97.25 157 GLY B N 1
ATOM 2743 C CA . GLY B 1 157 ? -9.062 -2.57 -5.523 1 97.25 157 GLY B CA 1
ATOM 2744 C C . GLY B 1 157 ? -7.988 -2.402 -4.465 1 97.25 157 GLY B C 1
ATOM 2745 O O . GLY B 1 157 ? -7.203 -3.32 -4.215 1 97.25 157 GLY B O 1
ATOM 2746 N N . GLY B 1 158 ? -7.941 -1.225 -3.818 1 95 158 GLY B N 1
ATOM 2747 C CA . GLY B 1 158 ? -6.957 -0.934 -2.787 1 95 158 GLY B CA 1
ATOM 2748 C C . GLY B 1 158 ? -7.086 -1.834 -1.572 1 95 158 GLY B C 1
ATOM 2749 O O . GLY B 1 158 ? -6.094 -2.389 -1.097 1 95 158 GLY B O 1
ATOM 2750 N N . VAL B 1 159 ? -8.281 -2.002 -1.096 1 96.88 159 VAL B N 1
ATOM 2751 C CA . VAL B 1 159 ? -8.469 -2.746 0.144 1 96.88 159 VAL B CA 1
ATOM 2752 C C . VAL B 1 159 ? -8.273 -4.238 -0.113 1 96.88 159 VAL B C 1
ATOM 2754 O O . VAL B 1 159 ? -7.723 -4.953 0.727 1 96.88 159 VAL B O 1
ATOM 2757 N N . LEU B 1 160 ? -8.742 -4.754 -1.293 1 97.25 160 LEU B N 1
ATOM 2758 C CA . LEU B 1 160 ? -8.516 -6.156 -1.615 1 97.25 160 LEU B CA 1
ATOM 2759 C C . LEU B 1 160 ? -7.031 -6.449 -1.771 1 97.25 160 LEU B C 1
ATOM 2761 O O . LEU B 1 160 ? -6.531 -7.453 -1.257 1 97.25 160 LEU B O 1
ATOM 2765 N N . ALA B 1 161 ? -6.336 -5.566 -2.449 1 94.81 161 ALA B N 1
ATOM 2766 C CA . ALA B 1 161 ? -4.891 -5.727 -2.582 1 94.81 161 ALA B CA 1
ATOM 2767 C C . ALA B 1 161 ? -4.207 -5.699 -1.217 1 94.81 161 ALA B C 1
ATOM 2769 O O . ALA B 1 161 ? -3.316 -6.504 -0.945 1 94.81 161 ALA B O 1
ATOM 2770 N N . ALA B 1 162 ? -4.637 -4.758 -0.389 1 93.75 162 ALA B N 1
ATOM 2771 C CA . ALA B 1 162 ? -4.082 -4.688 0.961 1 93.75 162 ALA B CA 1
ATOM 2772 C C . ALA B 1 162 ? -4.348 -5.977 1.73 1 93.75 162 ALA B C 1
ATOM 2774 O O . ALA B 1 162 ? -3.457 -6.5 2.404 1 93.75 162 ALA B O 1
ATOM 2775 N N . GLY B 1 163 ? -5.582 -6.484 1.647 1 95.44 163 GLY B N 1
ATOM 2776 C CA . GLY B 1 163 ? -5.918 -7.738 2.303 1 95.44 163 GLY B CA 1
ATOM 2777 C C . GLY B 1 163 ? -5.059 -8.898 1.844 1 95.44 163 GLY B C 1
ATOM 2778 O O . GLY B 1 163 ? -4.637 -9.727 2.654 1 95.44 163 GLY B O 1
ATOM 2779 N N . LEU B 1 164 ? -4.836 -8.977 0.558 1 93.69 164 LEU B N 1
ATOM 2780 C CA . LEU B 1 164 ? -4.012 -10.047 -0.005 1 93.69 164 LEU B CA 1
ATOM 2781 C C . LEU B 1 164 ? -2.57 -9.922 0.474 1 93.69 164 LEU B C 1
ATOM 2783 O O . LEU B 1 164 ? -1.971 -10.914 0.903 1 93.69 164 LEU B O 1
ATOM 2787 N N . VAL B 1 165 ? -2.016 -8.766 0.463 1 89.88 165 VAL B N 1
ATOM 2788 C CA . VAL B 1 165 ? -0.628 -8.531 0.854 1 89.88 165 VAL B CA 1
ATOM 2789 C C . VAL B 1 165 ? -0.458 -8.812 2.346 1 89.88 165 VAL B C 1
ATOM 2791 O O . VAL B 1 165 ? 0.506 -9.461 2.756 1 89.88 165 VAL B O 1
ATOM 2794 N N . VAL B 1 166 ? -1.377 -8.344 3.107 1 92.25 166 VAL B N 1
ATOM 2795 C CA . VAL B 1 166 ? -1.32 -8.562 4.547 1 92.25 166 VAL B CA 1
ATOM 2796 C C . VAL B 1 166 ? -1.346 -10.062 4.84 1 92.25 166 VAL B C 1
ATOM 2798 O O . VAL B 1 166 ? -0.635 -10.539 5.727 1 92.25 166 VAL B O 1
ATOM 2801 N N . ALA B 1 167 ? -2.201 -10.797 4.105 1 93.69 167 ALA B N 1
ATOM 2802 C CA . ALA B 1 167 ? -2.279 -12.242 4.305 1 93.69 167 ALA B CA 1
ATOM 2803 C C . ALA B 1 167 ? -0.925 -12.898 4.059 1 93.69 167 ALA B C 1
ATOM 2805 O O . ALA B 1 167 ? -0.486 -13.742 4.848 1 93.69 167 ALA B O 1
ATOM 2806 N N . VAL B 1 168 ? -0.274 -12.5 3.023 1 89.69 168 VAL B N 1
ATOM 2807 C CA . VAL B 1 168 ? 1.017 -13.086 2.68 1 89.69 168 VAL B CA 1
ATOM 2808 C C . VAL B 1 168 ? 2.062 -12.672 3.713 1 89.69 168 VAL B C 1
ATOM 2810 O O . VAL B 1 168 ? 2.889 -13.492 4.129 1 89.69 168 VAL B O 1
ATOM 2813 N N . GLU B 1 169 ? 2.049 -11.445 4.098 1 87.56 169 GLU B N 1
ATOM 2814 C CA . GLU B 1 169 ? 2.996 -10.961 5.098 1 87.56 169 GLU B CA 1
ATOM 2815 C C . GLU B 1 169 ? 2.801 -11.672 6.434 1 87.56 169 GLU B C 1
ATOM 2817 O O . GLU B 1 169 ? 3.773 -12.039 7.094 1 87.56 169 GLU B O 1
ATOM 2822 N N . ASN B 1 170 ? 1.54 -11.719 6.836 1 91.75 170 ASN B N 1
ATOM 2823 C CA . ASN B 1 170 ? 1.219 -12.438 8.062 1 91.75 170 ASN B CA 1
ATOM 2824 C C . ASN B 1 170 ? 1.687 -13.891 8.008 1 91.75 170 ASN B C 1
ATOM 2826 O O . ASN B 1 170 ? 2.262 -14.398 8.969 1 91.75 170 ASN B O 1
ATOM 2830 N N . TRP B 1 171 ? 1.419 -14.531 6.879 1 92.38 171 TRP B N 1
ATOM 2831 C CA . TRP B 1 171 ? 1.854 -15.898 6.633 1 92.38 171 TRP B CA 1
ATOM 28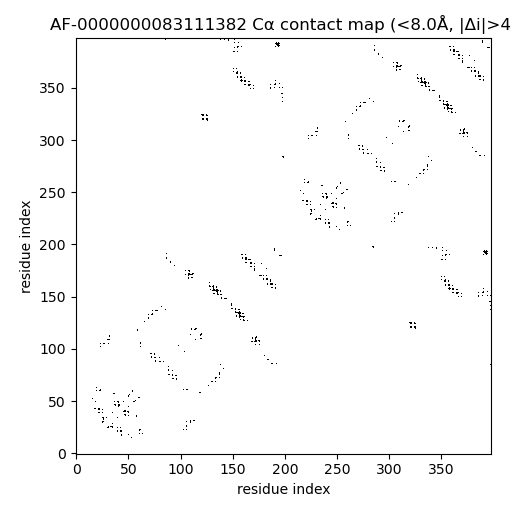32 C C . TRP B 1 171 ? 3.365 -16.031 6.793 1 92.38 171 TRP B C 1
ATOM 2834 O O . TRP B 1 171 ? 3.848 -16.953 7.461 1 92.38 171 TRP B O 1
ATOM 2844 N N . GLY B 1 172 ? 4.137 -15.164 6.234 1 87 172 GLY B N 1
ATOM 2845 C CA . GLY B 1 172 ? 5.586 -15.156 6.348 1 87 172 GLY B CA 1
ATOM 2846 C C . GLY B 1 172 ? 6.07 -14.938 7.77 1 87 172 GLY B C 1
ATOM 2847 O O . GLY B 1 172 ? 6.992 -15.617 8.227 1 87 172 GLY B O 1
ATOM 2848 N N . ARG B 1 173 ? 5.508 -13.977 8.422 1 86.38 173 ARG B N 1
ATOM 2849 C CA . ARG B 1 173 ? 5.906 -13.656 9.789 1 86.38 173 ARG B CA 1
ATOM 2850 C C . ARG B 1 173 ? 5.652 -14.836 10.727 1 86.38 173 ARG B C 1
ATOM 2852 O O . ARG B 1 173 ? 6.312 -14.961 11.758 1 86.38 173 ARG B O 1
ATOM 2859 N N . ASN B 1 174 ? 4.707 -15.617 10.312 1 90.94 174 ASN B N 1
ATOM 2860 C CA . ASN B 1 174 ? 4.371 -16.781 11.133 1 90.94 174 ASN B CA 1
ATOM 2861 C C . ASN B 1 174 ? 5.051 -18.047 10.617 1 90.94 174 ASN B C 1
ATOM 2863 O O . ASN B 1 174 ? 4.559 -19.156 10.844 1 90.94 174 ASN B O 1
ATOM 2867 N N . GLY B 1 175 ? 6.066 -17.859 9.852 1 87.06 175 GLY B N 1
ATOM 2868 C CA . GLY B 1 175 ? 6.945 -18.953 9.469 1 87.06 175 GLY B CA 1
ATOM 2869 C C . GLY B 1 175 ? 6.441 -19.734 8.273 1 87.06 175 GLY B C 1
ATOM 2870 O O . GLY B 1 175 ? 6.953 -20.812 7.969 1 87.06 175 GLY B O 1
ATOM 2871 N N . CYS B 1 176 ? 5.297 -19.297 7.664 1 90.12 176 CYS B N 1
ATOM 2872 C CA . CYS B 1 176 ? 4.762 -19.922 6.461 1 90.12 176 CYS B CA 1
ATOM 2873 C C . CYS B 1 176 ? 4.305 -21.344 6.738 1 90.12 176 CYS B C 1
ATOM 2875 O O . CYS B 1 176 ? 4.484 -22.234 5.898 1 90.12 176 CYS B O 1
ATOM 2877 N N . VAL B 1 177 ? 3.773 -21.625 7.895 1 91.19 177 VAL B N 1
ATOM 2878 C CA . VAL B 1 177 ? 3.436 -22.969 8.312 1 91.19 177 VAL B CA 1
ATOM 2879 C C . VAL B 1 177 ? 1.974 -23.266 7.984 1 91.19 177 VAL B C 1
ATOM 2881 O O . VAL B 1 177 ? 1.63 -24.391 7.598 1 91.19 177 VAL B O 1
ATOM 2884 N N . ALA B 1 178 ? 1.088 -22.281 8.078 1 92.5 178 ALA B N 1
ATOM 2885 C CA . ALA B 1 178 ? -0.331 -22.469 7.781 1 92.5 178 ALA B CA 1
ATOM 2886 C C . ALA B 1 178 ? -0.566 -22.578 6.277 1 92.5 178 ALA B C 1
ATOM 2888 O O . ALA B 1 178 ? 0.353 -22.375 5.48 1 92.5 178 ALA B O 1
ATOM 2889 N N . ASP B 1 179 ? -1.719 -23.016 5.898 1 93.81 179 ASP B N 1
ATOM 2890 C CA . ASP B 1 179 ? -2.121 -23 4.492 1 93.81 179 ASP B CA 1
ATOM 2891 C C . ASP B 1 179 ? -2.34 -21.578 4 1 93.81 179 ASP B C 1
ATOM 2893 O O . ASP B 1 179 ? -3.164 -20.844 4.551 1 93.81 179 ASP B O 1
ATOM 2897 N N . LEU B 1 180 ? -1.58 -21.188 2.961 1 92.75 180 LEU B N 1
ATOM 2898 C CA . LEU B 1 180 ? -1.666 -19.812 2.461 1 92.75 180 LEU B CA 1
ATOM 2899 C C . LEU B 1 180 ? -3.076 -19.5 1.97 1 92.75 180 LEU B C 1
ATOM 2901 O O . LEU B 1 180 ? -3.596 -18.406 2.211 1 92.75 180 LEU B O 1
ATOM 2905 N N . GLY B 1 181 ? -3.666 -20.469 1.231 1 93.5 181 GLY B N 1
ATOM 2906 C CA . GLY B 1 181 ? -5.023 -20.266 0.748 1 93.5 181 GLY B CA 1
ATOM 2907 C C . GLY B 1 181 ? -6.016 -19.969 1.856 1 93.5 181 GLY B C 1
ATOM 2908 O O . GLY B 1 181 ? -6.871 -19.094 1.71 1 93.5 181 GLY B O 1
ATOM 2909 N N . GLU B 1 182 ? -5.883 -20.625 2.992 1 94.88 182 GLU B N 1
ATOM 2910 C CA . GLU B 1 182 ? -6.758 -20.406 4.141 1 94.88 182 GLU B CA 1
ATOM 2911 C C . GLU B 1 182 ? -6.512 -19.031 4.758 1 94.88 182 GLU B C 1
ATOM 2913 O O . GLU B 1 182 ? -7.453 -18.375 5.195 1 94.88 182 GLU B O 1
ATOM 2918 N N . THR B 1 183 ? -5.238 -18.641 4.812 1 95.62 183 THR B N 1
ATOM 2919 C CA . THR B 1 183 ? -4.902 -17.328 5.352 1 95.62 183 THR B CA 1
ATOM 2920 C C . THR B 1 183 ? -5.473 -16.219 4.473 1 95.62 183 THR B C 1
ATOM 2922 O O . THR B 1 183 ? -6.02 -15.242 4.98 1 95.62 183 THR B O 1
ATOM 2925 N N . VAL B 1 184 ? -5.355 -16.375 3.188 1 95.88 184 VAL B N 1
ATOM 2926 C CA . VAL B 1 184 ? -5.898 -15.414 2.236 1 95.88 184 VAL B CA 1
ATOM 2927 C C . VAL B 1 184 ? -7.414 -15.352 2.377 1 95.88 184 VAL B C 1
ATOM 2929 O O . VAL B 1 184 ? -7.988 -14.258 2.453 1 95.88 184 VAL B O 1
ATOM 2932 N N . ALA B 1 185 ? -8.055 -16.516 2.48 1 96.94 185 ALA B N 1
ATOM 2933 C CA . ALA B 1 185 ? -9.508 -16.562 2.631 1 96.94 185 ALA B CA 1
ATOM 2934 C C . ALA B 1 185 ? -9.945 -15.867 3.92 1 96.94 185 ALA B C 1
ATOM 2936 O O . ALA B 1 185 ? -10.922 -15.117 3.928 1 96.94 185 ALA B O 1
ATOM 2937 N N . ALA B 1 186 ? -9.227 -16.141 4.984 1 96.75 186 ALA B N 1
ATOM 2938 C CA . ALA B 1 186 ? -9.539 -15.508 6.262 1 96.75 186 ALA B CA 1
ATOM 2939 C C . ALA B 1 186 ? -9.43 -13.984 6.168 1 96.75 186 ALA B C 1
ATOM 2941 O O . ALA B 1 186 ? -10.289 -13.258 6.672 1 96.75 186 ALA B O 1
ATOM 2942 N N . SER B 1 187 ? -8.375 -13.516 5.547 1 97.62 187 SER B N 1
ATOM 2943 C CA . SER B 1 187 ? -8.141 -12.086 5.371 1 97.62 187 SER B CA 1
ATOM 2944 C C . SER B 1 187 ? -9.258 -11.445 4.555 1 97.62 187 SER B C 1
ATOM 2946 O O . SER B 1 187 ? -9.844 -10.445 4.973 1 97.62 187 SER B O 1
ATOM 2948 N N . LEU B 1 188 ? -9.594 -12.047 3.406 1 97.44 188 LEU B N 1
ATOM 2949 C CA . LEU B 1 188 ? -10.609 -11.469 2.527 1 97.44 188 LEU B CA 1
ATOM 2950 C C . LEU B 1 188 ? -11.992 -11.57 3.154 1 97.44 188 LEU B C 1
ATOM 2952 O O . LEU B 1 188 ? -12.844 -10.703 2.943 1 97.44 188 LEU B O 1
ATOM 2956 N N . ASN B 1 189 ? -12.227 -12.602 3.955 1 96.81 189 ASN B N 1
ATOM 2957 C CA . ASN B 1 189 ? -13.5 -12.719 4.66 1 96.81 189 ASN B CA 1
ATOM 2958 C C . ASN B 1 189 ? -13.672 -11.617 5.699 1 96.81 189 ASN B C 1
ATOM 2960 O O . ASN B 1 189 ? -14.781 -11.148 5.941 1 96.81 189 ASN B O 1
ATOM 2964 N N . LEU B 1 190 ? -12.586 -11.234 6.316 1 96.75 190 LEU B N 1
ATOM 2965 C CA . LEU B 1 190 ? -12.633 -10.094 7.223 1 96.75 190 LEU B CA 1
ATOM 2966 C C . LEU B 1 190 ? -13.047 -8.828 6.484 1 96.75 190 LEU B C 1
ATOM 2968 O O . LEU B 1 190 ? -13.883 -8.062 6.973 1 96.75 190 LEU B O 1
ATOM 2972 N N . VAL B 1 191 ? -12.5 -8.609 5.289 1 97.31 191 VAL B N 1
ATOM 2973 C CA . VAL B 1 191 ? -12.875 -7.465 4.469 1 97.31 191 VAL B CA 1
ATOM 2974 C C . VAL B 1 191 ? -14.352 -7.559 4.082 1 97.31 191 VAL B C 1
ATOM 2976 O O . VAL B 1 191 ? -15.094 -6.582 4.203 1 97.31 191 VAL B O 1
ATOM 2979 N N . ARG B 1 192 ? -14.727 -8.75 3.68 1 96.75 192 ARG B N 1
ATOM 2980 C CA . ARG B 1 192 ? -16.094 -9.008 3.242 1 96.75 192 ARG B CA 1
ATOM 2981 C C . ARG B 1 192 ? -17.094 -8.711 4.359 1 96.75 192 ARG B C 1
ATOM 2983 O O . ARG B 1 192 ? -18.203 -8.234 4.098 1 96.75 192 ARG B O 1
ATOM 2990 N N . SER B 1 193 ? -16.75 -8.945 5.562 1 96.06 193 SER B N 1
ATOM 2991 C CA . SER B 1 193 ? -17.641 -8.758 6.707 1 96.06 193 SER B CA 1
ATOM 2992 C C . SER B 1 193 ? -17.672 -7.293 7.137 1 96.06 193 SER B C 1
ATOM 2994 O O . SER B 1 193 ? -18.375 -6.941 8.086 1 96.06 193 SER B O 1
ATOM 2996 N N . GLY B 1 194 ? -16.828 -6.43 6.504 1 96.5 194 GLY B N 1
ATOM 2997 C CA . GLY B 1 194 ? -16.688 -5.059 6.965 1 96.5 194 GLY B CA 1
ATOM 2998 C C . GLY B 1 194 ? -15.961 -4.945 8.289 1 96.5 194 GLY B C 1
ATOM 2999 O O . GLY B 1 194 ? -16.281 -4.09 9.117 1 96.5 194 GLY B O 1
ATOM 3000 N N . LEU B 1 195 ? -15.102 -5.91 8.547 1 95.94 195 LEU B N 1
ATOM 3001 C CA . LEU B 1 195 ? -14.344 -5.977 9.789 1 95.94 195 LEU B CA 1
ATOM 3002 C C . LEU B 1 195 ? -15.273 -6.16 10.984 1 95.94 195 LEU B C 1
ATOM 3004 O O . LEU B 1 195 ? -14.984 -5.668 12.078 1 95.94 195 LEU B O 1
ATOM 3008 N N . ALA B 1 196 ? -16.297 -6.871 10.836 1 91.19 196 ALA B N 1
ATOM 3009 C CA . ALA B 1 196 ? -17.375 -7.062 11.805 1 91.19 196 ALA B CA 1
ATOM 3010 C C . ALA B 1 196 ? -16.844 -7.609 13.125 1 91.19 196 ALA B C 1
ATOM 3012 O O . ALA B 1 196 ? -17.281 -7.203 14.203 1 91.19 196 ALA B O 1
ATOM 3013 N N . PRO B 1 197 ? -15.844 -8.461 13.078 1 87.56 197 PRO B N 1
ATOM 3014 C CA . PRO B 1 197 ? -15.359 -8.992 14.352 1 87.56 197 PRO B CA 1
ATOM 3015 C C . PRO B 1 197 ? -14.656 -7.934 15.203 1 87.56 197 PRO B C 1
ATOM 3017 O O . PRO B 1 197 ? -14.414 -8.148 16.391 1 87.56 197 PRO B O 1
ATOM 3020 N N . LEU B 1 198 ? -14.273 -6.828 14.602 1 88.31 198 LEU B N 1
ATOM 3021 C CA . LEU B 1 198 ? -13.516 -5.781 15.281 1 88.31 198 LEU B CA 1
ATOM 3022 C C . LEU B 1 198 ? -14.422 -4.605 15.633 1 88.31 198 LEU B C 1
ATOM 3024 O O . LEU B 1 198 ? -13.938 -3.549 16.047 1 88.31 198 LEU B O 1
ATOM 3028 N N . ALA B 1 199 ? -15.773 -4.676 15.422 1 71.62 199 ALA B N 1
ATOM 3029 C CA . ALA B 1 199 ? -16.766 -3.627 15.625 1 71.62 199 ALA B CA 1
ATOM 3030 C C . ALA B 1 199 ? -16.828 -3.195 17.078 1 71.62 199 ALA B C 1
ATOM 3032 O O . ALA B 1 199 ? -16.562 -3.994 17.984 1 71.62 199 ALA B O 1
#

Nearest PDB structures (foldseek):
  8x0a-assembly1_A  TM=7.801E-01  e=1.353E-07  Mycobacterium tuberculosis
  2rae-assembly1_A-2  TM=7.796E-01  e=4.220E-07  Rhodococcus jostii RHA1
  7pt0-assembly1_A  TM=7.812E-01  e=8.350E-07  Streptomyces coelicolor
  5efy-assembly2_C  TM=6.806E-01  e=3.580E-06  Streptomyces coelicolor A3(2)
  6o6n-assembly1_A  TM=5.942E-01  e=8.648E-05  Mycobacterium tuberculosis

Radius of gyration: 22.9 Å; Cα contacts (8 Å, |Δi|>4): 459; chains: 2; bounding box: 54×56×65 Å

pLDDT: mean 85.88, std 11.21, range [47.75, 98.0]

Organism: NCBI:txid185642

Sequence (398 aa):
MTASTNRHELRRRSTHEALRQAALKCFAHKGFANVTVIELAREAGVTERTFFRHFPTKEAVLFADYETQLEWLAEALAQRPPDESLFDAVLASVAAFPHDLEVVRQAASARAELISADRIASHLRVVQSSFAAVLTEFVRNRNRGVAEIDLAAEVAGGVLAAGLVVAVENWGRNGCVADLGETVAASLNLVRSGLAPLAMTASTNRHELRRRSTHEALRQAALKCFAHKGFANVTVIELAREAGVTERTFFRHFPTKEAVLFADYETQLEWLAEALAQRPPDESLFDAVLASVAAFPHDLEVVRQAASARAELISADRIASHLRVVQSSFAAVLTEFVRNRNRGVAEIDLAAEVAGGVLAAGLVVAVENWGRNGCVADLGETVAASLNLVRSGLAPLA

Foldseek 3Di:
DVVVVVVVVVVVVVLLVLLLVQLLVVCLVQNLVRDDLCNSQVSSVHHSVVSCVNPVDSLCSLCVCLVVQLVQLLVQLVPDDLPDDLLVSNLRSVVPRPDDVSSLLSLLQNCLVVVVPPVSVVVVVVSLVSQLVSQLVSQCVSPVPDPPSNVVSSVRSNQLSVLLSVLSNVCNNVVVPDDSSVSSSVSSVCVVVVVVVVD/DVVVVVVVVVVVVVLLVLLLVQLLVVCLVQNLVRDDLCNSCVSSVHHSVVSCVNPVDSLCSLCVCLVVQLVQLLVQLVPDDLPDDLLVSNLRSVVVRPDDVSSLLSLLQNCLVVVVPPVSVVVVVVSLVSQLVSQLVSQCVSPVPDPPSNVVSSVRSNQLSVLLSVLSNVCNNVVVPDDSSVSSSVSSVCVVVVVVVVD